Protein AF-0000000068966077 (afdb_homodimer)

Radius of gyration: 25.65 Å; Cα contacts (8 Å, |Δi|>4): 684; chains: 2; bounding box: 51×72×72 Å

InterPro domains:
  IPR001853 DSBA-like thioredoxin domain [PF01323] (35-226)
  IPR036249 Thioredoxin-like superfamily [SSF52833] (34-230)
  IPR051924 Glutathione S-transferase Kappa/NadH [PTHR42943] (30-233)

Secondary structure (DSSP, 8-state):
------------------------TTS----PPEEEEEE-TT-HHHHHHHHTHHHHHTTT-EEEEEE--HHHHHHHHT--SSGGGGS-HHHHHHHHHHHHHHHHHHT------TTPSP--HHHHHHHHH-GGGHHHHHHHHHTT---TTSHHHHHHHHHHTTS-HHHHHHHHHH-HHHHHHHHHHHHHHHHHT--SSSEEEEE-SSSS-EEEEESGGGHHHHHHHHTT-------HHHHHHHHHHHHHHTT---/------------------------TTS----PPEEEEEE-TT-HHHHHHHHTHHHHHTTT-EEEEEE--HHHHHHHHT--SSGGGGS-HHHHHHHHHHHHHHHHHHT------TTPSP--HHHHHHHHH-GGGHHHHHHHHHTT---TTSHHHHHHHHHHTTS-HHHHHHHHHH-HHHHHHHHHHHHHHHHHT--SSSEEEEE-SSSS-EEEEESGGGHHHHHHHHTT-------HHHHHHHHHHTGGGGGGG-

Sequence (508 aa):
CREVYVIVGRRRPGRKQLLRAFPDRRSPEPPQPEVRVYLDLGSPWSFLGFTQLGRIFAGRCRVVVVPILVGIVFREVGTPNLPSAALSETKRRYAADDLQRWAAFWGEPCTMPSFFPLRSVLPCRVCIIEPRAMGALFRAVWQQNKNVGEAAILCDVLNGAGFPGERLVNRAATDPHVKKQLAENTATALQRGVIGVPTYEVADKPSASSLLLFGQDRTDQLLDILAGWQPSPPNAAQQRALNKLQLFAHSSRLCREVYVIVGRRRPGRKQLLRAFPDRRSPEPPQPEVRVYLDLGSPWSFLGFTQLGRIFAGRCRVVVVPILVGIVFREVGTPNLPSAALSETKRRYAADDLQRWAAFWGEPCTMPSFFPLRSVLPCRVCIIEPRAMGALFRAVWQQNKNVGEAAILCDVLNGAGFPGERLVNRAATDPHVKKQLAENTATALQRGVIGVPTYEVADKPSASSLLLFGQDRTDQLLDILAGWQPSPPNAAQQRALNKLQLFAHSSRL

Organism: Plasmodiophora brassicae (NCBI:txid37360)

pLDDT: mean 79.31, std 26.77, range [17.2, 98.94]

Foldseek 3Di:
DPPDPPPPDDDPPDPPPPVPPPPDPPDPPPAQWEKEWEAFLQDLQQLLLVLCCCVQPPPLGHYHYFYEDLLVLCVVVVHDSPNLVPDDPVVNVVVVVVSCVSCVVSVHQFAQAPPPRAPGQQVSLLCVVPVVCSNLSSCCVGPVNFRCSDLVSVLVSQVVVPHNSVVSSVCSVDPVVSNVRRVVSHVVCVVLPNRGPGKMWICDVPDNHIDIDHTSVCSVVSNVVSVPDDPDPCPVVNVVVVVCVVVVVVPVDD/DPPPPPPPPPDPPDPPPPVPDPPDDPDPPPAQWEKEWEAFLQDLQQLLLVLCCCVQPPPQGHYHYFYEDLLVLCVVVVHDSPNLVPDDPVVNVVVVVVSCVSCVVSVHQFAQAPPPRAPGQQVSLLCVVPVVCSNLSSCCVGPVNFRCSDLVSVLVSQVVVVHNSVVSSVCSVDPVVSNVSRVVSHVVCVVLPNNGPGWMWICDVPDNHI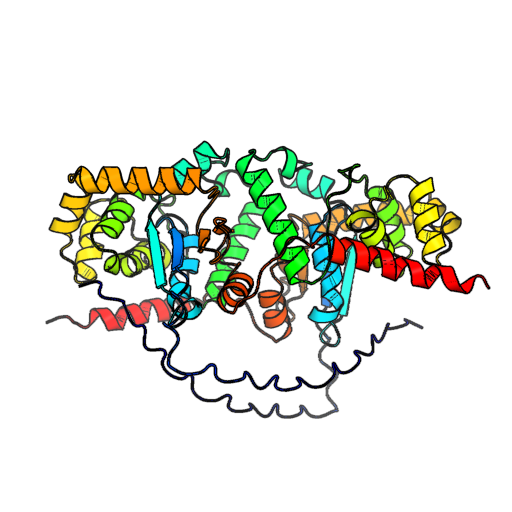DIDHTSVCSVVSNVVSVPDDPDPCPVVNVVVVVCVVVVVPPVPD

Structure (mmCIF, N/CA/C/O backbone):
data_AF-0000000068966077-model_v1
#
loop_
_entity.id
_entity.type
_entity.pdbx_description
1 polymer 'DSBA-like thioredoxin domain-containing protein'
#
loop_
_atom_site.group_PDB
_atom_site.id
_atom_site.type_symbol
_atom_site.label_atom_id
_atom_site.label_alt_id
_atom_site.label_comp_id
_atom_site.label_asym_id
_atom_site.label_entity_id
_atom_site.label_seq_id
_atom_site.pdbx_PDB_ins_code
_atom_site.Cartn_x
_atom_site.Cartn_y
_atom_site.Cartn_z
_atom_site.occupancy
_atom_site.B_iso_or_equiv
_atom_site.auth_seq_id
_atom_site.auth_comp_id
_atom_site.auth_asym_id
_atom_site.auth_atom_id
_atom_site.pdbx_PDB_model_num
ATOM 1 N N . CYS A 1 1 ? 10.164 36.781 0.097 1 19.12 1 CYS A N 1
ATOM 2 C CA . CYS A 1 1 ? 11.211 35.906 -0.38 1 19.12 1 CYS A CA 1
ATOM 3 C C . CYS A 1 1 ? 10.922 34.469 0.012 1 19.12 1 CYS A C 1
ATOM 5 O O . CYS A 1 1 ? 10.281 34.219 1.033 1 19.12 1 CYS A O 1
ATOM 7 N N . ARG A 1 2 ? 10.844 33.656 -1.113 1 22.36 2 ARG A N 1
ATOM 8 C CA . ARG A 1 2 ? 10.594 32.25 -1.407 1 22.36 2 ARG A CA 1
ATOM 9 C C . ARG A 1 2 ? 11.57 31.375 -0.65 1 22.36 2 ARG A C 1
ATOM 11 O O . ARG A 1 2 ? 12.711 31.188 -1.069 1 22.36 2 ARG A O 1
ATOM 18 N N . GLU A 1 3 ? 11.531 31.516 0.585 1 21.39 3 GLU A N 1
ATOM 19 C CA . GLU A 1 3 ? 12.555 30.875 1.396 1 21.39 3 GLU A CA 1
ATOM 20 C C . GLU A 1 3 ? 12.531 29.359 1.206 1 21.39 3 GLU A C 1
ATOM 22 O O . GLU A 1 3 ? 11.531 28.703 1.5 1 21.39 3 GLU A O 1
ATOM 27 N N . VAL A 1 4 ? 13.336 29.016 0.086 1 24.52 4 VAL A N 1
ATOM 28 C CA . VAL A 1 4 ? 13.656 27.641 -0.286 1 24.52 4 VAL A CA 1
ATOM 29 C C . VAL A 1 4 ? 14.445 26.969 0.834 1 24.52 4 VAL A C 1
ATOM 31 O O . VAL A 1 4 ? 15.422 27.531 1.332 1 24.52 4 VAL A O 1
ATOM 34 N N . TYR A 1 5 ? 13.773 26.219 1.529 1 23.59 5 TYR A N 1
ATOM 35 C CA . TYR A 1 5 ? 14.391 25.422 2.582 1 23.59 5 TYR A CA 1
ATOM 36 C C . TYR A 1 5 ? 15.461 24.5 2.01 1 23.59 5 TYR A C 1
ATOM 38 O O . TYR A 1 5 ? 15.172 23.641 1.173 1 23.59 5 TYR A O 1
ATOM 46 N N . VAL A 1 6 ? 16.703 25.094 1.882 1 23.75 6 VAL A N 1
ATOM 47 C CA . VAL A 1 6 ? 17.859 24.328 1.401 1 23.75 6 VAL A CA 1
ATOM 48 C C . VAL A 1 6 ? 18.312 23.344 2.473 1 23.75 6 VAL A C 1
ATOM 50 O O . VAL A 1 6 ? 18.75 23.75 3.553 1 23.75 6 VAL A O 1
ATOM 53 N N . ILE A 1 7 ? 17.781 22.219 2.441 1 23.03 7 ILE A N 1
ATOM 54 C CA . ILE A 1 7 ? 18.172 21.141 3.344 1 23.03 7 ILE A CA 1
ATOM 55 C C . ILE A 1 7 ? 19.578 20.672 3.004 1 23.03 7 ILE A C 1
ATOM 57 O O . ILE A 1 7 ? 19.844 20.203 1.895 1 23.03 7 ILE A O 1
ATOM 61 N N . VAL A 1 8 ? 20.578 21.281 3.67 1 24.42 8 VAL A N 1
ATOM 62 C CA . VAL A 1 8 ? 22 20.969 3.484 1 24.42 8 VAL A CA 1
ATOM 63 C C . VAL A 1 8 ? 22.281 19.562 4.023 1 24.42 8 VAL A C 1
ATOM 65 O O . VAL A 1 8 ? 22.047 19.281 5.199 1 24.42 8 VAL A O 1
ATOM 68 N N . GLY A 1 9 ? 22.359 18.594 3.158 1 24.17 9 GLY A N 1
ATOM 69 C CA . GLY A 1 9 ? 22.609 17.172 3.318 1 24.17 9 GLY A CA 1
ATOM 70 C C . GLY A 1 9 ? 23.969 16.859 3.912 1 24.17 9 GLY A C 1
ATOM 71 O O . GLY A 1 9 ? 24.984 17.328 3.406 1 24.17 9 GLY A O 1
ATOM 72 N N . ARG A 1 10 ? 24.016 16.75 5.195 1 23.56 10 ARG A N 1
ATOM 73 C CA . ARG A 1 10 ? 25.281 16.359 5.812 1 23.56 10 ARG A CA 1
ATOM 74 C C . ARG A 1 10 ? 25.75 15.023 5.27 1 23.56 10 ARG A C 1
ATOM 76 O O . ARG A 1 10 ? 24.953 14.117 5.035 1 23.56 10 ARG A O 1
ATOM 83 N N . ARG A 1 11 ? 27.031 14.922 4.844 1 25.16 11 ARG A N 1
ATOM 84 C CA . ARG A 1 11 ? 27.828 13.852 4.238 1 25.16 11 ARG A CA 1
ATOM 85 C C . ARG A 1 11 ? 27.875 12.625 5.145 1 25.16 11 ARG A C 1
ATOM 87 O O . ARG A 1 11 ? 28.234 12.734 6.32 1 25.16 11 ARG A O 1
ATOM 94 N N . ARG A 1 12 ? 26.969 11.656 4.816 1 24.14 12 ARG A N 1
ATOM 95 C CA . ARG A 1 12 ? 27.094 10.445 5.617 1 24.14 12 ARG A CA 1
ATOM 96 C C . ARG A 1 12 ? 28.547 9.969 5.676 1 24.14 12 ARG A C 1
ATOM 98 O O . ARG A 1 12 ? 29.281 10.078 4.695 1 24.14 12 ARG A O 1
ATOM 105 N N . PRO A 1 13 ? 29.016 9.844 6.871 1 28.14 13 PRO A N 1
ATOM 106 C CA . PRO A 1 13 ? 30.344 9.25 7.02 1 28.14 13 PRO A CA 1
ATOM 107 C C . PRO A 1 13 ? 30.531 7.996 6.168 1 28.14 13 PRO A C 1
ATOM 109 O O . PRO A 1 13 ? 29.547 7.336 5.812 1 28.14 13 PRO A O 1
ATOM 112 N N . GLY A 1 14 ? 31.656 7.895 5.398 1 22.8 14 GLY A N 1
ATOM 113 C CA . GLY A 1 14 ? 32.156 6.867 4.5 1 22.8 14 GLY A CA 1
ATOM 114 C C . GLY A 1 14 ? 31.922 5.457 5.016 1 22.8 14 GLY A C 1
ATOM 115 O O . GLY A 1 14 ? 31.766 5.25 6.223 1 22.8 14 GLY A O 1
ATOM 116 N N . ARG A 1 15 ? 31.5 4.578 4.027 1 24.14 15 ARG A N 1
ATOM 117 C CA . ARG A 1 15 ? 31.281 3.135 4.012 1 24.14 15 ARG A CA 1
ATOM 118 C C . ARG A 1 15 ? 32.406 2.4 4.738 1 24.14 15 ARG A C 1
ATOM 120 O O . ARG A 1 15 ? 33.5 2.287 4.223 1 24.14 15 ARG A O 1
ATOM 127 N N . LYS A 1 16 ? 32.656 2.768 5.973 1 25.28 16 LYS A N 1
ATOM 128 C CA . LYS A 1 16 ? 33.625 1.795 6.512 1 25.28 16 LYS A CA 1
ATOM 129 C C . LYS A 1 16 ? 33.219 0.374 6.109 1 25.28 16 LYS A C 1
ATOM 131 O O . LYS A 1 16 ? 32.062 -0.029 6.254 1 25.28 16 LYS A O 1
ATOM 136 N N . GLN A 1 17 ? 33.938 -0.229 5.148 1 23.2 17 GLN A N 1
ATOM 137 C CA . GLN A 1 17 ? 34.031 -1.613 4.699 1 23.2 17 GLN A CA 1
ATOM 138 C C . GLN A 1 17 ? 33.938 -2.582 5.875 1 23.2 17 GLN A C 1
ATOM 140 O O . GLN A 1 17 ? 34.844 -2.633 6.711 1 23.2 17 GLN A O 1
ATOM 145 N N . LEU A 1 18 ? 32.812 -2.52 6.496 1 23.77 18 LEU A N 1
ATOM 146 C CA . LEU A 1 18 ? 32.781 -3.598 7.48 1 23.77 18 LEU A CA 1
ATOM 147 C C . LEU A 1 18 ? 33.344 -4.891 6.898 1 23.77 18 LEU A C 1
ATOM 149 O O . LEU A 1 18 ? 32.781 -5.445 5.949 1 23.77 18 LEU A O 1
ATOM 153 N N . LEU A 1 19 ? 34.594 -4.965 6.875 1 26 19 LEU A N 1
ATOM 154 C CA . LEU A 1 19 ? 35.312 -6.207 6.586 1 26 19 LEU A CA 1
ATOM 155 C C . LEU A 1 19 ? 34.656 -7.383 7.301 1 26 19 LEU A C 1
ATOM 157 O O . LEU A 1 19 ? 34.594 -7.426 8.531 1 26 19 LEU A O 1
ATOM 161 N N . ARG A 1 20 ? 33.562 -7.906 6.582 1 26.2 20 ARG A N 1
ATOM 162 C CA . ARG A 1 20 ? 33 -9.18 7 1 26.2 20 ARG A CA 1
ATOM 163 C C . ARG A 1 20 ? 34.094 -10.156 7.441 1 26.2 20 ARG A C 1
ATOM 165 O O . ARG A 1 20 ? 35.031 -10.438 6.688 1 26.2 20 ARG A O 1
ATOM 172 N N . ALA A 1 21 ? 34.281 -10.156 8.617 1 30.36 21 ALA A N 1
ATOM 173 C CA . ALA A 1 21 ? 35.062 -11.258 9.156 1 30.36 21 ALA A CA 1
ATOM 174 C C . ALA A 1 21 ? 34.562 -12.602 8.633 1 30.36 21 ALA A C 1
ATOM 176 O O . ALA A 1 21 ? 33.375 -12.852 8.617 1 30.36 21 ALA A O 1
ATOM 177 N N . PHE A 1 22 ? 35.25 -13.203 7.621 1 29.14 22 PHE A N 1
ATOM 178 C CA . PHE A 1 22 ? 34.969 -14.531 7.078 1 29.14 22 PHE A CA 1
ATOM 179 C C . PHE A 1 22 ? 34.719 -15.531 8.195 1 29.14 22 PHE A C 1
ATOM 181 O O . PHE A 1 22 ? 35.531 -15.703 9.094 1 29.14 22 PHE A O 1
ATOM 188 N N . PRO A 1 23 ? 33.438 -15.695 8.516 1 32.56 23 PRO A N 1
ATOM 189 C CA . PRO A 1 23 ? 33.25 -16.719 9.539 1 32.56 23 PRO A CA 1
ATOM 190 C C . PRO A 1 23 ? 34.031 -18 9.219 1 32.56 23 PRO A C 1
ATOM 192 O O . PRO A 1 23 ? 34.344 -18.266 8.055 1 32.56 23 PRO A O 1
ATOM 195 N N . ASP A 1 24 ? 34.656 -18.609 10.156 1 34.69 24 ASP A N 1
ATOM 196 C CA . ASP A 1 24 ? 35.375 -19.875 10.18 1 34.69 24 ASP A CA 1
ATOM 197 C C . ASP A 1 24 ? 34.562 -21 9.531 1 34.69 24 ASP A C 1
ATOM 199 O O . ASP A 1 24 ? 33.344 -21.031 9.648 1 34.69 24 ASP A O 1
ATOM 203 N N . ARG A 1 25 ? 35.031 -21.844 8.578 1 34.22 25 ARG A N 1
ATOM 204 C CA . ARG A 1 25 ? 34.594 -22.922 7.695 1 34.22 25 ARG A CA 1
ATOM 205 C C . ARG A 1 25 ? 33.688 -23.906 8.438 1 34.22 25 ARG A C 1
ATOM 207 O O . ARG A 1 25 ? 33.094 -24.797 7.832 1 34.22 25 ARG A O 1
ATOM 214 N N . ARG A 1 26 ? 34.062 -24.281 9.656 1 36.34 26 ARG A N 1
ATOM 215 C CA . ARG A 1 26 ? 33.594 -25.562 10.188 1 36.34 26 ARG A CA 1
ATOM 216 C C . ARG A 1 26 ? 32.125 -25.484 10.625 1 36.34 26 ARG A C 1
ATOM 218 O O . ARG A 1 26 ? 31.641 -26.391 11.289 1 36.34 26 ARG A O 1
ATOM 225 N N . SER A 1 27 ? 31.5 -24.344 11.039 1 40.06 27 SER A N 1
ATOM 226 C CA . SER A 1 27 ? 30.156 -24.453 11.602 1 40.06 27 SER A CA 1
ATOM 227 C C . SER A 1 27 ? 29.125 -24.688 10.508 1 40.06 27 SER A C 1
ATOM 229 O O . SER A 1 27 ? 29.25 -24.172 9.398 1 40.06 27 SER A O 1
ATOM 231 N N . PRO A 1 28 ? 28.203 -25.688 10.656 1 40.28 28 PRO A N 1
ATOM 232 C CA . PRO A 1 28 ? 27.141 -25.953 9.695 1 40.28 28 PRO A CA 1
ATOM 233 C C . PRO A 1 28 ? 26.484 -24.672 9.172 1 40.28 28 PRO A C 1
ATOM 235 O O . PRO A 1 28 ? 26.453 -23.656 9.875 1 40.28 28 PRO A O 1
ATOM 238 N N . GLU A 1 29 ? 26.641 -24.406 8.016 1 45 29 GLU A N 1
ATOM 239 C CA . GLU A 1 29 ? 26.062 -23.234 7.363 1 45 29 GLU A CA 1
ATOM 240 C C . GLU A 1 29 ? 24.672 -22.922 7.918 1 45 29 GLU A C 1
ATOM 242 O O . GLU A 1 29 ? 23.844 -23.812 8.055 1 45 29 GLU A O 1
ATOM 247 N N . PRO A 1 30 ? 24.484 -22.078 8.883 1 50.78 30 PRO A N 1
ATOM 248 C CA . PRO A 1 30 ? 23.156 -21.719 9.359 1 50.78 30 PRO A CA 1
ATOM 249 C C . PRO A 1 30 ? 22.078 -21.875 8.281 1 50.78 30 PRO A C 1
ATOM 251 O O . PRO A 1 30 ? 22.359 -21.734 7.09 1 50.78 30 PRO A O 1
ATOM 254 N N . PRO A 1 31 ? 21.094 -22.844 8.617 1 53.22 31 PRO A N 1
ATOM 255 C CA . PRO A 1 31 ? 20.016 -23.094 7.648 1 53.22 31 PRO A CA 1
ATOM 256 C C . PRO A 1 31 ? 19.594 -21.844 6.898 1 53.22 31 PRO A C 1
ATOM 258 O O . PRO A 1 31 ? 19.578 -20.75 7.473 1 53.22 31 PRO A O 1
ATOM 261 N N . GLN A 1 32 ? 19.859 -21.859 5.664 1 61.03 32 GLN A N 1
ATOM 262 C CA . GLN A 1 32 ? 19.453 -20.75 4.805 1 61.03 32 GLN A CA 1
ATOM 263 C C . GLN A 1 32 ? 17.969 -20.422 4.988 1 61.03 32 GLN A C 1
ATOM 265 O O . GLN A 1 32 ? 17.141 -21.328 5.133 1 61.03 32 GLN A O 1
ATOM 270 N N . PRO A 1 33 ? 17.594 -19.266 5.375 1 71.19 33 PRO A N 1
ATOM 271 C CA . PRO A 1 33 ? 16.172 -18.906 5.484 1 71.19 33 PRO A CA 1
ATOM 272 C C . PRO A 1 33 ? 15.359 -19.328 4.266 1 71.19 33 PRO A C 1
ATOM 274 O O . PRO A 1 33 ? 15.898 -19.422 3.16 1 71.19 33 PRO A O 1
ATOM 277 N N . GLU A 1 34 ? 14.219 -19.953 4.543 1 84.5 34 GLU A N 1
ATOM 278 C CA . GLU A 1 34 ? 13.289 -20.328 3.479 1 84.5 34 GLU A CA 1
ATOM 279 C C . GLU A 1 34 ? 12.211 -19.266 3.291 1 84.5 34 GLU A C 1
ATOM 281 O O . GLU A 1 34 ? 11.672 -18.75 4.266 1 84.5 34 GLU A O 1
ATOM 286 N N . VAL A 1 35 ? 12 -18.906 2.086 1 91.12 35 VAL A N 1
ATOM 287 C CA . VAL A 1 35 ? 10.938 -17.984 1.735 1 91.12 35 VAL A CA 1
ATOM 288 C C . VAL A 1 35 ? 9.883 -18.703 0.895 1 91.12 35 VAL A C 1
ATOM 290 O O . VAL A 1 35 ? 10.211 -19.359 -0.088 1 91.12 35 VAL A O 1
ATOM 293 N N . ARG A 1 36 ? 8.672 -18.688 1.314 1 95.12 36 ARG A N 1
ATOM 294 C CA . ARG A 1 36 ? 7.547 -19.125 0.502 1 95.12 36 ARG A CA 1
ATOM 295 C C . ARG A 1 36 ? 6.918 -17.969 -0.256 1 95.12 36 ARG A C 1
ATOM 297 O O . ARG A 1 36 ? 6.754 -16.875 0.294 1 95.12 36 ARG A O 1
ATOM 304 N N . VAL A 1 37 ? 6.684 -18.188 -1.492 1 97.31 37 VAL A N 1
ATOM 305 C CA . VAL A 1 37 ? 6.035 -17.172 -2.322 1 97.31 37 VAL A CA 1
ATOM 306 C C . VAL A 1 37 ? 4.688 -17.703 -2.816 1 97.31 37 VAL A C 1
ATOM 308 O O . VAL A 1 37 ? 4.637 -18.609 -3.646 1 97.31 37 VAL A O 1
ATOM 311 N N . TYR A 1 38 ? 3.611 -17.172 -2.328 1 98.62 38 TYR A N 1
ATOM 312 C CA . TYR A 1 38 ? 2.266 -17.484 -2.791 1 98.62 38 TYR A CA 1
ATOM 313 C C . TYR A 1 38 ? 1.905 -16.672 -4.027 1 98.62 38 TYR A C 1
ATOM 315 O O . TYR A 1 38 ? 2.014 -15.445 -4.02 1 98.62 38 TYR A O 1
ATOM 323 N N . LEU A 1 39 ? 1.486 -17.297 -5.129 1 98.56 39 LEU A N 1
ATOM 324 C CA . LEU A 1 39 ? 1.168 -16.578 -6.363 1 98.56 39 LEU A CA 1
ATOM 325 C C . LEU A 1 39 ? 0.031 -17.266 -7.109 1 98.56 39 LEU A C 1
ATOM 327 O O . LEU A 1 39 ? -0.34 -18.391 -6.777 1 98.56 39 LEU A O 1
ATOM 331 N N . ASP A 1 40 ? -0.612 -16.594 -8.023 1 98.75 40 ASP A N 1
ATOM 332 C CA . ASP A 1 40 ? -1.658 -17.062 -8.922 1 98.75 40 ASP A CA 1
ATOM 333 C C . ASP A 1 40 ? -1.386 -16.625 -10.359 1 98.75 40 ASP A C 1
ATOM 335 O O . ASP A 1 40 ? -1.113 -15.445 -10.617 1 98.75 40 ASP A O 1
ATOM 339 N N . LEU A 1 41 ? -1.443 -17.531 -11.328 1 98.75 41 LEU A N 1
ATOM 340 C CA . LEU A 1 41 ? -1.159 -17.234 -12.727 1 98.75 41 LEU A CA 1
ATOM 341 C C . LEU A 1 41 ? -2.113 -16.172 -13.266 1 98.75 41 LEU A C 1
ATOM 343 O O . LEU A 1 41 ? -1.834 -15.531 -14.281 1 98.75 41 LEU A O 1
ATOM 347 N N . GLY A 1 42 ? -3.248 -15.961 -12.562 1 97.69 42 GLY A N 1
ATOM 348 C CA . GLY A 1 42 ? -4.238 -14.992 -13.008 1 97.69 42 GLY A CA 1
ATOM 349 C C . GLY A 1 42 ? -3.947 -13.578 -12.539 1 97.69 42 GLY A C 1
ATOM 350 O O . GLY A 1 42 ? -4.699 -12.656 -12.844 1 97.69 42 GLY A O 1
ATOM 351 N N . SER A 1 43 ? -2.891 -13.336 -11.875 1 97.69 43 SER A N 1
ATOM 352 C CA . SER A 1 43 ? -2.555 -12.031 -11.336 1 97.69 43 SER A CA 1
ATOM 353 C C . SER A 1 43 ? -1.369 -11.414 -12.07 1 97.69 43 SER A C 1
ATOM 355 O O . SER A 1 43 ? -0.276 -11.984 -12.086 1 97.69 43 SER A O 1
ATOM 357 N N . PRO A 1 44 ? -1.576 -10.211 -12.68 1 97.31 44 PRO A N 1
ATOM 358 C CA . PRO A 1 44 ? -0.431 -9.539 -13.297 1 97.31 44 PRO A CA 1
ATOM 359 C C . PRO A 1 44 ? 0.659 -9.18 -12.289 1 97.31 44 PRO A C 1
ATOM 361 O O . PRO A 1 44 ? 1.843 -9.172 -12.641 1 97.31 44 PRO A O 1
ATOM 364 N N . TRP A 1 45 ? 0.299 -8.945 -11.078 1 97.69 45 TRP A N 1
ATOM 365 C CA . TRP A 1 45 ? 1.267 -8.625 -10.031 1 97.69 45 TRP A CA 1
ATOM 366 C C . TRP A 1 45 ? 2.092 -9.852 -9.656 1 97.69 45 TRP A C 1
ATOM 368 O O . TRP A 1 45 ? 3.285 -9.742 -9.367 1 97.69 45 TRP A O 1
ATOM 378 N N . SER A 1 46 ? 1.418 -11.023 -9.602 1 98.5 46 SER A N 1
ATOM 379 C CA . SER A 1 46 ? 2.16 -12.273 -9.438 1 98.5 46 SER A CA 1
ATOM 380 C C . SER A 1 46 ? 3.178 -12.461 -10.555 1 98.5 46 SER A C 1
ATOM 382 O O . SER A 1 46 ? 4.309 -12.883 -10.312 1 98.5 46 SER A O 1
ATOM 384 N N . PHE A 1 47 ? 2.789 -12.141 -11.852 1 98.56 47 PHE A N 1
ATOM 385 C CA . PHE A 1 47 ? 3.701 -12.234 -12.984 1 98.56 47 PHE A CA 1
ATOM 386 C C . PHE A 1 47 ? 4.93 -11.359 -12.758 1 98.56 47 PHE A C 1
ATOM 388 O O . PHE A 1 47 ? 6.062 -11.844 -12.82 1 98.56 47 PHE A O 1
ATOM 395 N N . LEU A 1 48 ? 4.707 -10.094 -12.398 1 97.69 48 LEU A N 1
ATOM 396 C CA . LEU A 1 48 ? 5.816 -9.172 -12.195 1 97.69 48 LEU A CA 1
ATOM 397 C C . LEU A 1 48 ? 6.691 -9.633 -11.031 1 97.69 48 LEU A C 1
ATOM 399 O O . LEU A 1 48 ? 7.922 -9.602 -11.125 1 97.69 48 LEU A O 1
ATOM 403 N N . GLY A 1 49 ? 6.078 -10.055 -9.898 1 97.56 49 GLY A N 1
ATOM 404 C CA . GLY A 1 49 ? 6.848 -10.594 -8.789 1 97.56 49 GLY A CA 1
ATOM 405 C C . GLY A 1 49 ? 7.684 -11.805 -9.18 1 97.56 49 GLY A C 1
ATOM 406 O O . GLY A 1 49 ? 8.844 -11.922 -8.773 1 97.56 49 GLY A O 1
ATOM 407 N N . PHE A 1 50 ? 7.098 -12.703 -9.914 1 97.25 50 PHE A N 1
ATOM 408 C CA . PHE A 1 50 ? 7.766 -13.914 -10.367 1 97.25 50 PHE A CA 1
ATOM 409 C C . PHE A 1 50 ? 9.016 -13.578 -11.172 1 97.25 50 PHE A C 1
ATOM 411 O O . PHE A 1 50 ? 10.062 -14.195 -10.984 1 97.25 50 PHE A O 1
ATOM 418 N N . THR A 1 51 ? 8.977 -12.57 -12.047 1 96.31 51 THR A N 1
ATOM 419 C CA . THR A 1 51 ? 10.094 -12.219 -12.922 1 96.31 51 THR A CA 1
ATOM 420 C C . THR A 1 51 ? 11.289 -11.734 -12.109 1 96.31 51 THR A C 1
ATOM 422 O O . THR A 1 51 ? 12.414 -11.711 -12.617 1 96.31 51 THR A O 1
ATOM 425 N N . GLN A 1 52 ? 11.062 -11.312 -10.852 1 94.31 52 GLN A N 1
ATOM 426 C CA . GLN A 1 52 ? 12.133 -10.727 -10.055 1 94.31 52 GLN A CA 1
ATOM 427 C C . GLN A 1 52 ? 12.695 -11.734 -9.062 1 94.31 52 GLN A C 1
ATOM 429 O O . GLN A 1 52 ? 13.664 -11.445 -8.352 1 94.31 52 GLN A O 1
ATOM 434 N N . LEU A 1 53 ? 12.148 -12.938 -8.953 1 92.19 53 LEU A N 1
ATOM 435 C CA . LEU A 1 53 ? 12.555 -13.922 -7.953 1 92.19 53 LEU A CA 1
ATOM 436 C C . LEU A 1 53 ? 14.047 -14.219 -8.062 1 92.19 53 LEU A C 1
ATOM 438 O O . LEU A 1 53 ? 14.75 -14.289 -7.047 1 92.19 53 LEU A O 1
ATOM 442 N N . GLY A 1 54 ? 14.547 -14.453 -9.289 1 88.94 54 GLY A N 1
ATOM 443 C CA . GLY A 1 54 ? 15.969 -14.711 -9.469 1 88.94 54 GLY A CA 1
ATOM 444 C C . GLY A 1 54 ? 16.859 -13.609 -8.922 1 88.94 54 GLY A C 1
ATOM 445 O O . GLY A 1 54 ? 17.828 -13.883 -8.219 1 88.94 54 GLY A O 1
ATOM 446 N N . ARG A 1 55 ? 16.5 -12.391 -9.227 1 85.31 55 ARG A N 1
ATOM 447 C CA . ARG A 1 55 ? 17.281 -11.234 -8.773 1 85.31 55 ARG A CA 1
ATOM 448 C C . ARG A 1 55 ? 17.234 -11.109 -7.258 1 85.31 55 ARG A C 1
ATOM 450 O O . ARG A 1 55 ? 18.25 -10.766 -6.633 1 85.31 55 ARG A O 1
ATOM 457 N N . ILE A 1 56 ? 16.109 -11.359 -6.625 1 84.56 56 ILE A N 1
ATOM 458 C CA . ILE A 1 56 ? 15.898 -11.133 -5.199 1 84.56 56 ILE A CA 1
ATOM 459 C C . ILE A 1 56 ? 16.531 -12.266 -4.398 1 84.56 56 ILE A C 1
ATOM 461 O O . ILE A 1 56 ? 17.156 -12.031 -3.367 1 84.56 56 ILE A O 1
ATOM 465 N N . PHE A 1 57 ? 16.438 -13.469 -4.879 1 85.19 57 PHE A N 1
ATOM 466 C CA . PHE A 1 57 ? 16.688 -14.578 -3.971 1 85.19 57 PHE A CA 1
ATOM 467 C C . PHE A 1 57 ? 17.906 -15.375 -4.402 1 85.19 57 PHE A C 1
ATOM 469 O O . PHE A 1 57 ? 18.453 -16.172 -3.629 1 85.19 57 PHE A O 1
ATOM 476 N N . ALA A 1 58 ? 18.344 -15.18 -5.605 1 79.94 58 ALA A N 1
ATOM 477 C CA . ALA A 1 58 ? 19.453 -15.992 -6.094 1 79.94 58 ALA A CA 1
ATOM 478 C C . ALA A 1 58 ? 20.641 -15.93 -5.145 1 79.94 58 ALA A C 1
ATOM 480 O O . ALA A 1 58 ? 21.156 -14.844 -4.852 1 79.94 58 ALA A O 1
ATOM 481 N N . GLY A 1 59 ? 21.016 -17.109 -4.629 1 73.5 59 GLY A N 1
ATOM 482 C CA . GLY A 1 59 ? 22.188 -17.234 -3.785 1 73.5 59 GLY A CA 1
ATOM 483 C C . GLY A 1 59 ? 21.953 -16.75 -2.363 1 73.5 59 GLY A C 1
ATOM 484 O O . GLY A 1 59 ? 22.875 -16.781 -1.537 1 73.5 59 GLY A O 1
ATOM 485 N N . ARG A 1 60 ? 20.781 -16.391 -1.979 1 77.56 60 ARG A N 1
ATOM 486 C CA . ARG A 1 60 ? 20.516 -15.805 -0.664 1 77.56 60 ARG A CA 1
ATOM 487 C C . ARG A 1 60 ? 19.719 -16.766 0.208 1 77.56 60 ARG A C 1
ATOM 489 O O . ARG A 1 60 ? 19.922 -16.828 1.421 1 77.56 60 ARG A O 1
ATOM 496 N N . CYS A 1 61 ? 18.781 -17.406 -0.415 1 82.81 61 CYS A N 1
ATOM 497 C CA . CYS A 1 61 ? 17.891 -18.281 0.342 1 82.81 61 CYS A CA 1
ATOM 498 C C . CYS A 1 61 ? 17.188 -19.281 -0.578 1 82.81 61 CYS A C 1
ATOM 500 O O . CYS A 1 61 ? 17.344 -19.219 -1.799 1 82.81 61 CYS A O 1
ATOM 502 N N . ARG A 1 62 ? 16.609 -20.266 0.054 1 86.25 62 ARG A N 1
ATOM 503 C CA . ARG A 1 62 ? 15.734 -21.188 -0.674 1 86.25 62 ARG A CA 1
ATOM 504 C C . ARG A 1 62 ? 14.344 -20.578 -0.861 1 86.25 62 ARG A C 1
ATOM 506 O O . ARG A 1 62 ? 13.766 -20.031 0.081 1 86.25 62 ARG A O 1
ATOM 513 N N . VAL A 1 63 ? 13.828 -20.656 -2.088 1 91.31 63 VAL A N 1
ATOM 514 C CA . VAL A 1 63 ? 12.508 -20.109 -2.398 1 91.31 63 VAL A CA 1
ATOM 515 C C . VAL A 1 63 ? 11.562 -21.25 -2.771 1 91.31 63 VAL A C 1
ATOM 517 O O . VAL A 1 63 ? 11.898 -22.109 -3.59 1 91.31 63 VAL A O 1
ATOM 520 N N . VAL A 1 64 ? 10.492 -21.328 -2.17 1 93.12 64 VAL A N 1
ATOM 521 C CA . VAL A 1 64 ? 9.422 -22.25 -2.516 1 93.12 64 VAL A CA 1
ATOM 522 C C . VAL A 1 64 ? 8.234 -21.484 -3.092 1 93.12 64 VAL A C 1
ATOM 524 O O . VAL A 1 64 ? 7.598 -20.688 -2.391 1 93.12 64 VAL A O 1
ATOM 527 N N . VAL A 1 65 ? 7.973 -21.688 -4.316 1 97 65 VAL A N 1
ATOM 528 C CA . VAL A 1 65 ? 6.832 -21.047 -4.961 1 97 65 VAL A CA 1
ATOM 529 C C . VAL A 1 65 ? 5.574 -21.875 -4.75 1 97 65 VAL A C 1
ATOM 531 O O . VAL A 1 65 ? 5.57 -23.078 -5.031 1 97 65 VAL A O 1
ATOM 534 N N . VAL A 1 66 ? 4.547 -21.297 -4.293 1 98.38 66 VAL A N 1
ATOM 535 C CA . VAL A 1 66 ? 3.324 -22 -3.904 1 98.38 66 VAL A CA 1
ATOM 536 C C . VAL A 1 66 ? 2.141 -21.453 -4.699 1 98.38 66 VAL A C 1
ATOM 538 O O . VAL A 1 66 ? 1.548 -20.438 -4.32 1 98.38 66 VAL A O 1
ATOM 541 N N . PRO A 1 67 ? 1.714 -22.141 -5.801 1 98.81 67 PRO A N 1
ATOM 542 C CA . PRO A 1 67 ? 0.507 -21.734 -6.516 1 98.81 67 PRO A CA 1
ATOM 543 C C . PRO A 1 67 ? -0.747 -21.797 -5.648 1 98.81 67 PRO A C 1
ATOM 545 O O . PRO A 1 67 ? -0.956 -22.781 -4.934 1 98.81 67 PRO A O 1
ATOM 548 N N . ILE A 1 68 ? -1.532 -20.734 -5.656 1 98.88 68 ILE A N 1
ATOM 549 C CA . ILE A 1 68 ? -2.807 -20.688 -4.949 1 98.88 68 ILE A CA 1
ATOM 550 C C . ILE A 1 68 ? -3.873 -20.062 -5.852 1 98.88 68 ILE A C 1
ATOM 552 O O . ILE A 1 68 ? -3.576 -19.625 -6.965 1 98.88 68 ILE A O 1
ATOM 556 N N . LEU A 1 69 ? -5.141 -20.172 -5.387 1 98.5 69 LEU A N 1
ATOM 557 C CA . LEU A 1 69 ? -6.258 -19.547 -6.078 1 98.5 69 LEU A CA 1
ATOM 558 C C . LEU A 1 69 ? -6.672 -18.25 -5.379 1 98.5 69 LEU A C 1
ATOM 560 O O . LEU A 1 69 ? -7.387 -18.297 -4.375 1 98.5 69 LEU A O 1
ATOM 564 N N . VAL A 1 70 ? -6.27 -17.109 -5.949 1 97.25 70 VAL A N 1
ATOM 565 C CA . VAL A 1 70 ? -6.449 -15.836 -5.273 1 97.25 70 VAL A CA 1
ATOM 566 C C . VAL A 1 70 ? -7.938 -15.5 -5.199 1 97.25 70 VAL A C 1
ATOM 568 O O . VAL A 1 70 ? -8.375 -14.797 -4.281 1 97.25 70 VAL A O 1
ATOM 571 N N . GLY A 1 71 ? -8.75 -16.016 -6.203 1 95.56 71 GLY A N 1
ATOM 572 C CA . GLY A 1 71 ? -10.18 -15.789 -6.129 1 95.56 71 GLY A CA 1
ATOM 573 C C . GLY A 1 71 ? -10.797 -16.281 -4.836 1 95.56 71 GLY A C 1
ATOM 574 O O . GLY A 1 71 ? -11.695 -15.641 -4.281 1 95.56 71 GLY A O 1
ATOM 575 N N . ILE A 1 72 ? -10.359 -17.453 -4.336 1 96.56 72 ILE A N 1
ATOM 576 C CA . ILE A 1 72 ? -10.828 -18 -3.074 1 96.56 72 ILE A CA 1
ATOM 577 C C . ILE A 1 72 ? -10.344 -17.141 -1.913 1 96.56 72 ILE A C 1
ATOM 579 O O . ILE A 1 72 ? -11.086 -16.891 -0.965 1 96.56 72 ILE A O 1
ATOM 583 N N . VAL A 1 73 ? -9.078 -16.688 -1.984 1 96 73 VAL A N 1
ATOM 584 C CA . VAL A 1 73 ? -8.539 -15.805 -0.957 1 96 73 VAL A CA 1
ATOM 585 C C . VAL A 1 73 ? -9.383 -14.539 -0.863 1 96 73 VAL A C 1
ATOM 587 O O . VAL A 1 73 ? -9.797 -14.141 0.228 1 96 73 VAL A O 1
ATOM 590 N N . PHE A 1 74 ? -9.664 -13.906 -2.01 1 93.75 74 PHE A N 1
ATOM 591 C CA . PHE A 1 74 ? -10.461 -12.688 -2.053 1 93.75 74 PHE A CA 1
ATOM 592 C C . PHE A 1 74 ? -11.828 -12.914 -1.416 1 93.75 74 PHE A C 1
ATOM 594 O O . PHE A 1 74 ? -12.281 -12.109 -0.602 1 93.75 74 PHE A O 1
ATOM 601 N N . ARG A 1 75 ? -12.469 -14 -1.733 1 92 75 ARG A N 1
ATOM 602 C CA . ARG A 1 75 ? -13.781 -14.328 -1.188 1 92 75 ARG A CA 1
ATOM 603 C C . ARG A 1 75 ? -13.727 -14.453 0.332 1 92 75 ARG A C 1
ATOM 605 O O . ARG A 1 75 ? -14.609 -13.945 1.03 1 92 75 ARG A O 1
ATOM 612 N N . GLU A 1 76 ? -12.742 -15.109 0.804 1 92.75 76 GLU A N 1
ATOM 613 C CA . GLU A 1 76 ? -12.648 -15.414 2.23 1 92.75 76 GLU A CA 1
ATOM 614 C C . GLU A 1 76 ? -12.305 -14.164 3.035 1 92.75 76 GLU A C 1
ATOM 616 O O . GLU A 1 76 ? -12.734 -14.016 4.18 1 92.75 76 GLU A O 1
ATOM 621 N N . VAL A 1 77 ? -11.539 -13.258 2.443 1 90.56 77 VAL A N 1
ATOM 622 C CA . VAL A 1 77 ? -11.094 -12.094 3.211 1 90.56 77 VAL A CA 1
ATOM 623 C C . VAL A 1 77 ? -11.984 -10.898 2.902 1 90.56 77 VAL A C 1
ATOM 625 O O . VAL A 1 77 ? -11.711 -9.781 3.348 1 90.56 77 VAL A O 1
ATOM 628 N N . GLY A 1 78 ? -12.969 -11.016 2.086 1 85.19 78 GLY A N 1
ATOM 629 C CA . GLY A 1 78 ? -13.953 -9.969 1.83 1 85.19 78 GLY A CA 1
ATOM 630 C C . GLY A 1 78 ? -13.523 -9 0.752 1 85.19 78 GLY A C 1
ATOM 631 O O . GLY A 1 78 ? -13.914 -7.824 0.776 1 85.19 78 GLY A O 1
ATOM 632 N N . THR A 1 79 ? -12.656 -9.375 -0.045 1 84.06 79 THR A N 1
ATOM 633 C CA . THR A 1 79 ? -12.258 -8.602 -1.217 1 84.06 79 THR A CA 1
ATOM 634 C C . THR A 1 79 ? -13.07 -9.016 -2.439 1 84.06 79 THR A C 1
ATOM 636 O O . THR A 1 79 ? -13.359 -10.195 -2.631 1 84.06 79 THR A O 1
ATOM 639 N N . PRO A 1 80 ? -13.492 -8.008 -3.258 1 77.88 80 PRO A N 1
ATOM 640 C CA . PRO A 1 80 ? -14.164 -8.414 -4.492 1 77.88 80 PRO A CA 1
ATOM 641 C C . PRO A 1 80 ? -13.32 -9.359 -5.344 1 77.88 80 PRO A C 1
ATOM 643 O O . PRO A 1 80 ? -12.094 -9.242 -5.375 1 77.88 80 PRO A O 1
ATOM 646 N N . ASN A 1 81 ? -13.984 -10.32 -6.02 1 74.62 81 ASN A N 1
ATOM 647 C CA . ASN A 1 81 ? -13.32 -11.328 -6.836 1 74.62 81 ASN A CA 1
ATOM 648 C C . ASN A 1 81 ? -12.508 -10.695 -7.965 1 74.62 81 ASN A C 1
ATOM 650 O O . ASN A 1 81 ? -11.477 -11.234 -8.375 1 74.62 81 ASN A O 1
ATOM 654 N N . LEU A 1 82 ? -13.094 -9.68 -8.586 1 75.19 82 LEU A N 1
ATOM 655 C CA . LEU A 1 82 ? -12.391 -8.859 -9.562 1 75.19 82 LEU A CA 1
ATOM 656 C C . LEU A 1 82 ? -12.188 -7.438 -9.039 1 75.19 82 LEU A C 1
ATOM 658 O O . LEU A 1 82 ? -12.938 -6.527 -9.398 1 75.19 82 LEU A O 1
ATOM 662 N N . PRO A 1 83 ? -11.102 -7.289 -8.297 1 74 83 PRO A N 1
ATOM 663 C CA . PRO A 1 83 ? -10.922 -6 -7.617 1 74 83 PRO A CA 1
ATOM 664 C C . PRO A 1 83 ? -10.906 -4.82 -8.586 1 74 83 PRO A C 1
ATOM 666 O O . PRO A 1 83 ? -11.461 -3.76 -8.273 1 74 83 PRO A O 1
ATOM 669 N N . SER A 1 84 ? -10.406 -5.031 -9.734 1 72.19 84 SER A N 1
ATOM 670 C CA . SER A 1 84 ? -10.305 -3.939 -10.695 1 72.19 84 SER A CA 1
ATOM 671 C C . SER A 1 84 ? -11.68 -3.516 -11.203 1 72.19 84 SER A C 1
ATOM 673 O O . SER A 1 84 ? -11.883 -2.355 -11.562 1 72.19 84 SER A O 1
ATOM 675 N N . ALA A 1 85 ? -12.609 -4.418 -11.273 1 69 85 ALA A N 1
ATOM 676 C CA . ALA A 1 85 ? -13.953 -4.133 -11.773 1 69 85 ALA A CA 1
ATOM 677 C C . ALA A 1 85 ? -14.75 -3.316 -10.766 1 69 85 ALA A C 1
ATOM 679 O O . ALA A 1 85 ? -15.727 -2.65 -11.133 1 69 85 ALA A O 1
ATOM 680 N N . ALA A 1 86 ? -14.336 -3.359 -9.516 1 71.62 86 ALA A N 1
ATOM 681 C CA . ALA A 1 86 ? -15.07 -2.674 -8.453 1 71.62 86 ALA A CA 1
ATOM 682 C C . ALA A 1 86 ? -14.555 -1.252 -8.258 1 71.62 86 ALA A C 1
ATOM 684 O O . ALA A 1 86 ? -15.117 -0.479 -7.484 1 71.62 86 ALA A O 1
ATOM 685 N N . LEU A 1 87 ? -13.609 -0.925 -9.109 1 77.5 87 LEU A N 1
ATOM 686 C CA . LEU A 1 87 ? -12.961 0.369 -8.938 1 77.5 87 LEU A CA 1
ATOM 687 C C . LEU A 1 87 ? -13.68 1.451 -9.734 1 77.5 87 LEU A C 1
ATOM 689 O O . LEU A 1 87 ? -14.242 1.175 -10.797 1 77.5 87 LEU A O 1
ATOM 693 N N . SER A 1 88 ? -13.664 2.689 -9.172 1 84.62 88 SER A N 1
ATOM 694 C CA . SER A 1 88 ? -14.062 3.848 -9.969 1 84.62 88 SER A CA 1
ATOM 695 C C . SER A 1 88 ? -13.18 4 -11.203 1 84.62 88 SER A C 1
ATOM 697 O O . SER A 1 88 ? -12.125 3.373 -11.305 1 84.62 88 SER A O 1
ATOM 699 N N . GLU A 1 89 ? -13.711 4.742 -12.148 1 87.56 89 GLU A N 1
ATOM 700 C CA . GLU A 1 89 ? -12.953 4.98 -13.375 1 87.56 89 GLU A CA 1
ATOM 701 C C . GLU A 1 89 ? -11.578 5.578 -13.07 1 87.56 89 GLU A C 1
ATOM 703 O O . GLU A 1 89 ? -10.578 5.172 -13.664 1 87.56 89 GLU A O 1
ATOM 708 N N . THR A 1 90 ? -11.5 6.527 -12.172 1 88.88 90 THR A N 1
ATOM 709 C CA . THR A 1 90 ? -10.25 7.18 -11.805 1 88.88 90 THR A CA 1
ATOM 710 C C . THR A 1 90 ? -9.266 6.168 -11.211 1 88.88 90 THR A C 1
ATOM 712 O O . THR A 1 90 ? -8.086 6.156 -11.578 1 88.88 90 THR A O 1
ATOM 715 N N . LYS A 1 91 ? -9.766 5.312 -10.328 1 90.75 91 LYS A N 1
ATOM 716 C CA . LYS A 1 91 ? -8.914 4.297 -9.719 1 90.75 91 LYS A CA 1
ATOM 717 C C . LYS A 1 91 ? -8.461 3.266 -10.75 1 90.75 91 LYS A C 1
ATOM 719 O O . LYS A 1 91 ? -7.328 2.779 -10.695 1 90.75 91 LYS A O 1
ATOM 724 N N . ARG A 1 92 ? -9.352 2.916 -11.672 1 89.62 92 ARG A N 1
ATOM 725 C CA . ARG A 1 92 ? -9.008 1.977 -12.734 1 89.62 92 ARG A CA 1
ATOM 726 C C . ARG A 1 92 ? -7.887 2.525 -13.609 1 89.62 92 ARG A C 1
ATOM 728 O O . ARG A 1 92 ? -6.961 1.797 -13.969 1 89.62 92 ARG A O 1
ATOM 735 N N . ARG A 1 93 ? -7.992 3.801 -14.008 1 88.44 93 ARG A N 1
ATOM 736 C CA . ARG A 1 93 ? -6.969 4.445 -14.828 1 88.44 93 ARG A CA 1
ATOM 737 C C . ARG A 1 93 ? -5.629 4.48 -14.094 1 88.44 93 ARG A C 1
ATOM 739 O O . ARG A 1 93 ? -4.586 4.195 -14.688 1 88.44 93 ARG A O 1
ATOM 746 N N . TYR A 1 94 ? -5.629 4.777 -12.812 1 91.69 94 TYR A N 1
ATOM 747 C CA . TYR A 1 94 ? -4.391 4.797 -12.047 1 91.69 94 TYR A CA 1
ATOM 748 C C . TYR A 1 94 ? -3.777 3.404 -11.961 1 91.69 94 TYR A C 1
ATOM 750 O O . TYR A 1 94 ? -2.561 3.246 -12.094 1 91.69 94 TYR A O 1
ATOM 758 N N . ALA A 1 95 ? -4.668 2.4 -11.672 1 91.81 95 ALA A N 1
ATOM 759 C CA . ALA A 1 95 ? -4.188 1.028 -11.539 1 91.81 95 ALA A CA 1
ATOM 760 C C . ALA A 1 95 ? -3.518 0.561 -12.828 1 91.81 95 ALA A C 1
ATOM 762 O O . ALA A 1 95 ? -2.49 -0.12 -12.789 1 91.81 95 ALA A O 1
ATOM 763 N N . ALA A 1 96 ? -4.129 0.927 -13.984 1 89.75 96 ALA A N 1
ATOM 764 C CA . ALA A 1 96 ? -3.551 0.583 -15.281 1 89.75 96 ALA A CA 1
ATOM 765 C C . ALA A 1 96 ? -2.197 1.261 -15.477 1 89.75 96 ALA A C 1
ATOM 767 O O . ALA A 1 96 ? -1.229 0.621 -15.891 1 89.75 96 ALA A O 1
ATOM 768 N N . ASP A 1 97 ? -2.113 2.535 -15.133 1 89.75 97 ASP A N 1
ATOM 769 C CA . ASP A 1 97 ? -0.862 3.281 -15.227 1 89.75 97 ASP A CA 1
ATOM 770 C C . ASP A 1 97 ? 0.195 2.699 -14.289 1 89.75 97 ASP A C 1
ATOM 772 O O . ASP A 1 97 ? 1.371 2.617 -14.648 1 89.75 97 ASP A O 1
ATOM 776 N N . ASP A 1 98 ? -0.224 2.371 -13.102 1 93 98 ASP A N 1
ATOM 777 C CA . ASP A 1 98 ? 0.68 1.8 -12.109 1 93 98 ASP A CA 1
ATOM 778 C C . ASP A 1 98 ? 1.274 0.482 -12.602 1 93 98 ASP A C 1
ATOM 780 O O . ASP A 1 98 ? 2.482 0.259 -12.492 1 93 98 ASP A O 1
ATOM 784 N N . LEU A 1 99 ? 0.415 -0.413 -13.164 1 94 99 LEU A N 1
ATOM 785 C CA . LEU A 1 99 ? 0.877 -1.689 -13.695 1 94 99 LEU A CA 1
ATOM 786 C C . LEU A 1 99 ? 1.919 -1.477 -14.789 1 94 99 LEU A C 1
ATOM 788 O O . LEU A 1 99 ? 2.967 -2.127 -14.789 1 94 99 LEU A O 1
ATOM 792 N N . GLN A 1 100 ? 1.665 -0.524 -15.664 1 92.62 100 GLN A N 1
ATOM 793 C CA . GLN A 1 100 ? 2.588 -0.25 -16.766 1 92.62 100 GLN A CA 1
ATOM 794 C C . GLN A 1 100 ? 3.9 0.333 -16.25 1 92.62 100 GLN A C 1
ATOM 796 O O . GLN A 1 100 ? 4.973 0.028 -16.766 1 92.62 100 GLN A O 1
ATOM 801 N N . ARG A 1 101 ? 3.844 1.157 -15.266 1 92.75 101 ARG A N 1
ATOM 802 C CA . ARG A 1 101 ? 5.047 1.739 -14.68 1 92.75 101 ARG A CA 1
ATOM 803 C C . ARG A 1 101 ? 5.918 0.664 -14.039 1 92.75 101 ARG A C 1
ATOM 805 O O . ARG A 1 101 ? 7.141 0.664 -14.211 1 92.75 101 ARG A O 1
ATOM 812 N N . TRP A 1 102 ? 5.293 -0.222 -13.328 1 94.44 102 TRP A N 1
ATOM 813 C CA . TRP A 1 102 ? 6.043 -1.316 -12.719 1 94.44 102 TRP A CA 1
ATOM 814 C C . TRP A 1 102 ? 6.621 -2.238 -13.789 1 94.44 102 TRP A C 1
ATOM 816 O O . TRP A 1 102 ? 7.758 -2.707 -13.664 1 94.44 102 TRP A O 1
ATOM 826 N N . ALA A 1 103 ? 5.781 -2.564 -14.852 1 95.19 103 ALA A N 1
ATOM 827 C CA . ALA A 1 103 ? 6.281 -3.367 -15.969 1 95.19 103 ALA A CA 1
ATOM 828 C C . ALA A 1 103 ? 7.531 -2.74 -16.578 1 95.19 103 ALA A C 1
ATOM 830 O O . ALA A 1 103 ? 8.531 -3.428 -16.797 1 95.19 103 ALA A O 1
ATOM 831 N N . ALA A 1 104 ? 7.527 -1.405 -16.766 1 92.19 104 ALA A N 1
ATOM 832 C CA . ALA A 1 104 ? 8.672 -0.664 -17.297 1 92.19 104 ALA A CA 1
ATOM 833 C C . ALA A 1 104 ? 9.828 -0.662 -16.297 1 92.19 104 ALA A C 1
ATOM 835 O O . ALA A 1 104 ? 10.984 -0.828 -16.688 1 92.19 104 ALA A O 1
ATOM 836 N N . PHE A 1 105 ? 9.539 -0.53 -15.039 1 91.69 105 PHE A N 1
ATOM 837 C CA . PHE A 1 105 ? 10.547 -0.473 -13.977 1 91.69 105 PHE A CA 1
ATOM 838 C C . PHE A 1 105 ? 11.359 -1.76 -13.938 1 91.69 105 PHE A C 1
ATOM 840 O O . PHE A 1 105 ? 12.578 -1.723 -13.773 1 91.69 105 PHE A O 1
ATOM 847 N N . TRP A 1 106 ? 10.68 -2.869 -14.133 1 92.75 106 TRP A N 1
ATOM 848 C CA . TRP A 1 106 ? 11.328 -4.172 -14.062 1 92.75 106 TRP A CA 1
ATOM 849 C C . TRP A 1 106 ? 11.859 -4.594 -15.43 1 92.75 106 TRP A C 1
ATOM 851 O O . TRP A 1 106 ? 12.562 -5.598 -15.547 1 92.75 106 TRP A O 1
ATOM 861 N N . GLY A 1 107 ? 11.477 -3.9 -16.516 1 91.81 107 GLY A N 1
ATOM 862 C CA . GLY A 1 107 ? 11.836 -4.301 -17.875 1 91.81 107 GLY A CA 1
ATOM 863 C C . GLY A 1 107 ? 11.094 -5.531 -18.344 1 91.81 107 GLY A C 1
ATOM 864 O O . GLY A 1 107 ? 11.656 -6.371 -19.062 1 91.81 107 GLY A O 1
ATOM 865 N N . GLU A 1 108 ? 9.914 -5.734 -17.812 1 94.19 108 GLU A N 1
ATOM 866 C CA . GLU A 1 108 ? 9.055 -6.871 -18.141 1 94.19 108 GLU A CA 1
ATOM 867 C C . GLU A 1 108 ? 7.703 -6.402 -18.672 1 94.19 108 GLU A C 1
ATOM 869 O O . GLU A 1 108 ? 6.777 -6.152 -17.891 1 94.19 108 GLU A O 1
ATOM 874 N N . PRO A 1 109 ? 7.574 -6.344 -20.047 1 94.5 109 PRO A N 1
ATOM 875 C CA . PRO A 1 109 ? 6.27 -5.926 -20.562 1 94.5 109 PRO A CA 1
ATOM 876 C C . PRO A 1 109 ? 5.117 -6.75 -20 1 94.5 109 PRO A C 1
ATOM 878 O O . PRO A 1 109 ? 5.25 -7.965 -19.828 1 94.5 109 PRO A O 1
ATOM 881 N N . CYS A 1 110 ? 4.074 -6.105 -19.578 1 95.56 110 CYS A N 1
ATOM 882 C CA . CYS A 1 110 ? 2.877 -6.703 -18.984 1 95.56 110 CYS A CA 1
ATOM 883 C C . CYS A 1 110 ? 1.616 -6.035 -19.531 1 95.56 110 CYS A C 1
ATOM 885 O O . CYS A 1 110 ? 1.394 -4.844 -19.297 1 95.56 110 CYS A O 1
ATOM 887 N N . THR A 1 111 ? 0.848 -6.801 -20.312 1 93.25 111 THR A N 1
ATOM 888 C CA . THR A 1 111 ? -0.372 -6.27 -20.906 1 93.25 111 THR A CA 1
ATOM 889 C C . THR A 1 111 ? -1.589 -7.074 -20.453 1 93.25 111 THR A C 1
ATOM 891 O O . THR A 1 111 ? -1.549 -8.305 -20.422 1 93.25 111 THR A O 1
ATOM 894 N N . MET A 1 112 ? -2.625 -6.328 -20.094 1 93 112 MET A N 1
ATOM 895 C CA . MET A 1 112 ? -3.861 -7.004 -19.719 1 93 112 MET A CA 1
ATOM 896 C C . MET A 1 112 ? -4.414 -7.828 -20.875 1 93 112 MET A C 1
ATOM 898 O O . MET A 1 112 ? -4.645 -7.301 -21.969 1 93 112 MET A O 1
ATOM 902 N N . PRO A 1 113 ? -4.613 -9.133 -20.641 1 95.62 113 PRO A N 1
ATOM 903 C CA . PRO A 1 113 ? -5.121 -9.977 -21.734 1 95.62 113 PRO A CA 1
ATOM 904 C C . PRO A 1 113 ? -6.562 -9.641 -22.109 1 95.62 113 PRO A C 1
ATOM 906 O O . PRO A 1 113 ? -7.332 -9.172 -21.266 1 95.62 113 PRO A O 1
ATOM 909 N N . SER A 1 114 ? -6.953 -9.883 -23.375 1 94.75 114 SER A N 1
ATOM 910 C CA . SER A 1 114 ? -8.289 -9.578 -23.875 1 94.75 114 SER A CA 1
ATOM 911 C C . SER A 1 114 ? -9.336 -10.484 -23.234 1 94.75 114 SER A C 1
ATOM 913 O O . SER A 1 114 ? -10.523 -10.148 -23.219 1 94.75 114 SER A O 1
ATOM 915 N N . PHE A 1 115 ? -8.914 -11.648 -22.672 1 95 115 PHE A N 1
ATOM 916 C CA . PHE A 1 115 ? -9.836 -12.641 -22.109 1 95 115 PHE A CA 1
ATOM 917 C C . PHE A 1 115 ? -9.953 -12.477 -20.609 1 95 115 PHE A C 1
ATOM 919 O O . PHE A 1 115 ? -10.609 -13.273 -19.938 1 95 115 PHE A O 1
ATOM 926 N N . PHE A 1 116 ? -9.422 -11.508 -20.047 1 92.62 116 PHE A N 1
ATOM 927 C CA . PHE A 1 116 ? -9.375 -11.344 -18.609 1 92.62 116 PHE A CA 1
ATOM 928 C C . PHE A 1 116 ? -10.781 -11.289 -18.016 1 92.62 116 PHE A C 1
ATOM 930 O O . PHE A 1 116 ? -11.672 -10.656 -18.594 1 92.62 116 PHE A O 1
ATOM 937 N N . PRO A 1 117 ? -11.023 -11.984 -16.828 1 94.31 117 PRO A N 1
ATOM 938 C CA . PRO A 1 117 ? -10.047 -12.641 -15.961 1 94.31 117 PRO A CA 1
ATOM 939 C C . PRO A 1 117 ? -9.75 -14.078 -16.391 1 94.31 117 PRO A C 1
ATOM 941 O O . PRO A 1 117 ? -10.594 -14.727 -17 1 94.31 117 PRO A O 1
ATOM 944 N N . LEU A 1 118 ? -8.602 -14.594 -15.984 1 97.19 118 LEU A N 1
ATOM 945 C CA . LEU A 1 118 ? -8.164 -15.953 -16.281 1 97.19 118 LEU A CA 1
ATOM 946 C C . LEU A 1 118 ? -8.773 -16.938 -15.289 1 97.19 118 LEU A C 1
ATOM 948 O O . LEU A 1 118 ? -8.781 -16.703 -14.078 1 97.19 118 LEU A O 1
ATOM 952 N N . ARG A 1 119 ? -9.32 -18.047 -15.797 1 97.19 119 ARG A N 1
ATOM 953 C CA . ARG A 1 119 ? -9.586 -19.219 -14.961 1 97.19 119 ARG A CA 1
ATOM 954 C C . ARG A 1 119 ? -8.305 -20.016 -14.703 1 97.19 119 ARG A C 1
ATOM 956 O O . ARG A 1 119 ? -7.898 -20.828 -15.523 1 97.19 119 ARG A O 1
ATOM 963 N N . SER A 1 120 ? -7.734 -19.844 -13.508 1 98.44 120 SER A N 1
ATOM 964 C CA . SER A 1 120 ? -6.34 -20.234 -13.336 1 98.44 120 SER A CA 1
ATOM 965 C C . SER A 1 120 ? -6.223 -21.625 -12.703 1 98.44 120 SER A C 1
ATOM 967 O O . SER A 1 120 ? -5.117 -22.125 -12.508 1 98.44 120 SER A O 1
ATOM 969 N N . VAL A 1 121 ? -7.316 -22.344 -12.43 1 98.75 121 VAL A N 1
ATOM 970 C CA . VAL A 1 121 ? -7.301 -23.609 -11.711 1 98.75 121 VAL A CA 1
ATOM 971 C C . VAL A 1 121 ? -6.406 -24.609 -12.438 1 98.75 121 VAL A C 1
ATOM 973 O O . VAL A 1 121 ? -5.434 -25.109 -11.875 1 98.75 121 VAL A O 1
ATOM 976 N N . LEU A 1 122 ? -6.68 -24.859 -13.688 1 98.81 122 LEU A N 1
ATOM 977 C CA . LEU A 1 122 ? -5.957 -25.891 -14.438 1 98.81 122 LEU A CA 1
ATOM 978 C C . LEU A 1 122 ? -4.484 -25.516 -14.586 1 98.81 122 LEU A C 1
ATOM 980 O O . LEU A 1 122 ? -3.604 -26.312 -14.273 1 98.81 122 LEU A O 1
ATOM 984 N N . PRO A 1 123 ? -4.16 -24.281 -15.055 1 98.88 123 PRO A N 1
ATOM 985 C CA . PRO A 1 123 ? -2.74 -23.953 -15.195 1 98.88 123 PRO A CA 1
ATOM 986 C C . PRO A 1 123 ? -2.008 -23.938 -13.852 1 98.88 123 PRO A C 1
ATOM 988 O O . PRO A 1 123 ? -0.825 -24.281 -13.789 1 98.88 123 PRO A O 1
ATOM 991 N N . CYS A 1 124 ? -2.654 -23.547 -12.703 1 98.88 124 CYS A N 1
ATOM 992 C CA . CYS A 1 124 ? -2.012 -23.609 -11.391 1 98.88 124 CYS A CA 1
ATOM 993 C C . CYS A 1 124 ? -1.72 -25.047 -10.992 1 98.88 124 CYS A C 1
ATOM 995 O O . CYS A 1 124 ? -0.675 -25.344 -10.406 1 98.88 124 CYS A O 1
ATOM 997 N N . ARG A 1 125 ? -2.602 -25.969 -11.305 1 98.94 125 ARG A N 1
ATOM 998 C CA . ARG A 1 125 ? -2.365 -27.375 -11.039 1 98.94 125 ARG A CA 1
ATOM 999 C C . ARG A 1 125 ? -1.18 -27.906 -11.852 1 98.94 125 ARG A C 1
ATOM 1001 O O . ARG A 1 125 ? -0.389 -28.703 -11.359 1 98.94 125 ARG A O 1
ATOM 1008 N N . VAL A 1 126 ? -1.04 -27.453 -13.109 1 98.94 126 VAL A N 1
ATOM 1009 C CA . VAL A 1 126 ? 0.112 -27.828 -13.922 1 98.94 126 VAL A CA 1
ATOM 1010 C C . VAL A 1 126 ? 1.398 -27.391 -13.234 1 98.94 126 VAL A C 1
ATOM 1012 O O . VAL A 1 126 ? 2.391 -28.125 -13.219 1 98.94 126 VAL A O 1
ATOM 1015 N N . CYS A 1 127 ? 1.42 -26.172 -12.602 1 98.69 127 CYS A N 1
ATOM 1016 C CA . CYS A 1 127 ? 2.605 -25.641 -11.938 1 98.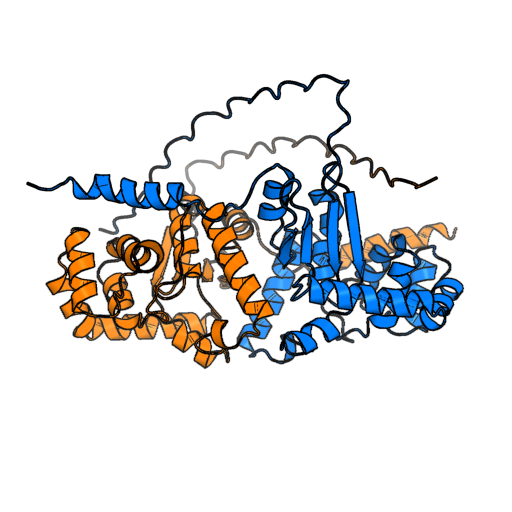69 127 CYS A CA 1
ATOM 1017 C C . CYS A 1 127 ? 2.955 -26.469 -10.703 1 98.69 127 CYS A C 1
ATOM 1019 O O . CYS A 1 127 ? 4.117 -26.516 -10.297 1 98.69 127 CYS A O 1
ATOM 1021 N N . ILE A 1 128 ? 1.982 -27.109 -10.039 1 98.62 128 ILE A N 1
ATOM 1022 C CA . ILE A 1 128 ? 2.229 -28.016 -8.914 1 98.62 128 ILE A CA 1
ATOM 1023 C C . ILE A 1 128 ? 2.957 -29.266 -9.398 1 98.62 128 ILE A C 1
ATOM 1025 O O . ILE A 1 128 ? 3.9 -29.734 -8.75 1 98.62 128 ILE A O 1
ATOM 1029 N N . ILE A 1 129 ? 2.555 -29.781 -10.617 1 98.69 129 ILE A N 1
ATOM 1030 C CA . ILE A 1 129 ? 3.141 -30.984 -11.195 1 98.69 129 ILE A CA 1
ATOM 1031 C C . ILE A 1 129 ? 4.52 -30.672 -11.758 1 98.69 129 ILE A C 1
ATOM 1033 O O . ILE A 1 129 ? 5.465 -31.453 -11.594 1 98.69 129 ILE A O 1
ATOM 1037 N N . GLU A 1 130 ? 4.695 -29.531 -12.438 1 98.44 130 GLU A N 1
ATOM 1038 C CA . GLU A 1 130 ? 5.895 -29.109 -13.164 1 98.44 130 GLU A CA 1
ATOM 1039 C C . GLU A 1 130 ? 6.191 -27.625 -12.938 1 98.44 130 GLU A C 1
ATOM 1041 O O . GLU A 1 130 ? 5.867 -26.797 -13.773 1 98.44 130 GLU A O 1
ATOM 1046 N N . PRO A 1 131 ? 6.836 -27.344 -11.82 1 96.88 131 PRO A N 1
ATOM 1047 C CA . PRO A 1 131 ? 7.098 -25.953 -11.453 1 96.88 131 PRO A CA 1
ATOM 1048 C C . PRO A 1 131 ? 7.934 -25.219 -12.508 1 96.88 131 PRO A C 1
ATOM 1050 O O . PRO A 1 131 ? 7.828 -24 -12.641 1 96.88 131 PRO A O 1
ATOM 1053 N N . ARG A 1 132 ? 8.719 -25.906 -13.367 1 96.56 132 ARG A N 1
ATOM 1054 C CA . ARG A 1 132 ? 9.578 -25.297 -14.375 1 96.56 132 ARG A CA 1
ATOM 1055 C C . ARG A 1 132 ? 8.75 -24.641 -15.484 1 96.56 132 ARG A C 1
ATOM 1057 O O . ARG A 1 132 ? 9.258 -23.828 -16.25 1 96.56 132 ARG A O 1
ATOM 1064 N N . ALA A 1 133 ? 7.488 -24.969 -15.578 1 98.38 133 ALA A N 1
ATOM 1065 C CA . ALA A 1 133 ? 6.629 -24.484 -16.656 1 98.38 133 ALA A CA 1
ATOM 1066 C C . ALA A 1 133 ? 6.051 -23.109 -16.312 1 98.38 133 ALA A C 1
ATOM 1068 O O . ALA A 1 133 ? 5.492 -22.438 -17.172 1 98.38 133 ALA A O 1
ATOM 1069 N N . MET A 1 134 ? 6.211 -22.672 -15.102 1 98.19 134 MET A N 1
ATOM 1070 C CA . MET A 1 134 ? 5.52 -21.484 -14.609 1 98.19 134 MET A CA 1
ATOM 1071 C C . MET A 1 134 ? 5.906 -20.25 -15.422 1 98.19 134 MET A C 1
ATOM 1073 O O . MET A 1 134 ? 5.047 -19.438 -15.789 1 98.19 134 MET A O 1
ATOM 1077 N N . GLY A 1 135 ? 7.168 -20.078 -15.68 1 97.81 135 GLY A N 1
ATOM 1078 C CA . GLY A 1 135 ? 7.617 -18.938 -16.469 1 97.81 135 GLY A CA 1
ATOM 1079 C C . GLY A 1 135 ? 6.961 -18.859 -17.828 1 97.81 135 GLY A C 1
ATOM 1080 O O . GLY A 1 135 ? 6.504 -17.797 -18.25 1 97.81 135 GLY A O 1
ATOM 1081 N N . ALA A 1 136 ? 6.934 -19.938 -18.547 1 98.38 136 ALA A N 1
ATOM 1082 C CA . ALA A 1 136 ? 6.312 -20 -19.875 1 98.38 136 ALA A CA 1
ATOM 1083 C C . ALA A 1 136 ? 4.824 -19.688 -19.781 1 98.38 136 ALA A C 1
ATOM 1085 O O . ALA A 1 136 ? 4.277 -19.016 -20.672 1 98.38 136 ALA A O 1
ATOM 1086 N N . LEU A 1 137 ? 4.172 -20.141 -18.75 1 98.81 137 LEU A N 1
ATOM 1087 C CA . LEU A 1 137 ? 2.74 -19.922 -18.594 1 98.81 137 LEU A CA 1
ATOM 1088 C C . LEU A 1 137 ? 2.451 -18.469 -18.266 1 98.81 137 LEU A C 1
ATOM 1090 O O . LEU A 1 137 ? 1.527 -17.875 -18.828 1 98.81 137 LEU A O 1
ATOM 1094 N N . PHE A 1 138 ? 3.236 -17.891 -17.375 1 98.69 138 PHE A N 1
ATOM 1095 C CA . PHE A 1 138 ? 3.084 -16.469 -17.078 1 98.69 138 PHE A CA 1
ATOM 1096 C C . PHE A 1 138 ? 3.26 -15.641 -18.344 1 98.69 138 PHE A C 1
ATOM 1098 O O . PHE A 1 138 ? 2.449 -14.758 -18.625 1 98.69 138 PHE A O 1
ATOM 1105 N N . ARG A 1 139 ? 4.262 -15.906 -19.141 1 98.31 139 ARG A N 1
ATOM 1106 C CA . ARG A 1 139 ? 4.527 -15.141 -20.359 1 98.31 139 ARG A CA 1
ATOM 1107 C C . ARG A 1 139 ? 3.41 -15.32 -21.375 1 98.31 139 ARG A C 1
ATOM 1109 O O . ARG A 1 139 ? 3.043 -14.383 -22.078 1 98.31 139 ARG A O 1
ATOM 1116 N N . ALA A 1 140 ? 2.896 -16.484 -21.5 1 98.75 140 ALA A N 1
ATOM 1117 C CA . ALA A 1 140 ? 1.783 -16.766 -22.406 1 98.75 140 ALA A CA 1
ATOM 1118 C C . ALA A 1 140 ? 0.583 -15.875 -22.078 1 98.75 140 ALA A C 1
ATOM 1120 O O . ALA A 1 140 ? -0.064 -15.344 -22.984 1 98.75 140 ALA A O 1
ATOM 1121 N N . VAL A 1 141 ? 0.268 -15.734 -20.781 1 98.62 141 VAL A N 1
ATOM 1122 C CA . VAL A 1 141 ? -0.904 -14.969 -20.359 1 98.62 141 VAL A CA 1
ATOM 1123 C C . VAL A 1 141 ? -0.628 -13.477 -20.5 1 98.62 141 VAL A C 1
ATOM 1125 O O . VAL A 1 141 ? -1.373 -12.766 -21.188 1 98.62 141 VAL A O 1
ATOM 1128 N N . TRP A 1 142 ? 0.452 -12.977 -20.016 1 98.12 142 TRP A N 1
ATOM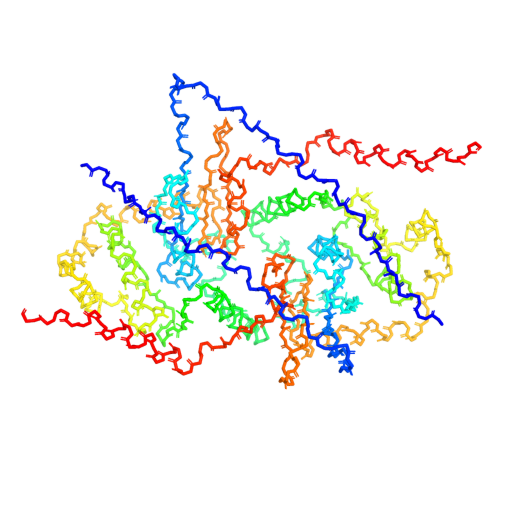 1129 C CA . TRP A 1 142 ? 0.601 -11.555 -19.734 1 98.12 142 TRP A CA 1
ATOM 1130 C C . TRP A 1 142 ? 1.437 -10.867 -20.812 1 98.12 142 TRP A C 1
ATOM 1132 O O . TRP A 1 142 ? 1.517 -9.641 -20.859 1 98.12 142 TRP A O 1
ATOM 1142 N N . GLN A 1 143 ? 2.023 -11.664 -21.734 1 97.44 143 GLN A N 1
ATOM 1143 C CA . GLN A 1 143 ? 2.83 -11.07 -22.797 1 97.44 143 GLN A CA 1
ATOM 1144 C C . GLN A 1 143 ? 2.367 -11.547 -24.172 1 97.44 143 GLN A C 1
ATOM 1146 O O . GLN A 1 143 ? 2.658 -10.914 -25.188 1 97.44 143 GLN A O 1
ATOM 1151 N N . GLN A 1 144 ? 1.642 -12.703 -24.219 1 98.12 144 GLN A N 1
ATOM 1152 C CA . GLN A 1 144 ? 1.294 -13.281 -25.516 1 98.12 144 GLN A CA 1
ATOM 1153 C C . GLN A 1 144 ? -0.219 -13.391 -25.672 1 98.12 144 GLN A C 1
ATOM 1155 O O . GLN A 1 144 ? -0.704 -13.906 -26.688 1 98.12 144 GLN A O 1
ATOM 1160 N N . ASN A 1 145 ? -1.007 -12.945 -24.703 1 98.12 145 ASN A N 1
ATOM 1161 C CA . ASN A 1 145 ? -2.463 -12.898 -24.781 1 98.12 145 ASN A CA 1
ATOM 1162 C C . ASN A 1 145 ? -3.053 -14.273 -25.062 1 98.12 145 ASN A C 1
ATOM 1164 O O . ASN A 1 145 ? -3.945 -14.406 -25.906 1 98.12 145 ASN A O 1
ATOM 1168 N N . LYS A 1 146 ? -2.49 -15.367 -24.438 1 98.75 146 LYS A N 1
ATOM 1169 C CA . LYS A 1 146 ? -2.99 -16.734 -24.609 1 98.75 146 LYS A CA 1
ATOM 1170 C C . LYS A 1 146 ? -3.787 -17.188 -23.375 1 98.75 146 LYS A C 1
ATOM 1172 O O . LYS A 1 146 ? -3.287 -17.141 -22.25 1 98.75 146 LYS A O 1
ATOM 1177 N N . ASN A 1 147 ? -5.027 -17.625 -23.547 1 98.69 147 ASN A N 1
ATOM 1178 C CA . ASN A 1 147 ? -5.914 -18.062 -22.469 1 98.69 147 ASN A CA 1
ATOM 1179 C C . ASN A 1 147 ? -5.617 -19.484 -22.047 1 98.69 147 ASN A C 1
ATOM 1181 O O . ASN A 1 147 ? -6.328 -20.422 -22.438 1 98.69 147 ASN A O 1
ATOM 1185 N N . VAL A 1 148 ? -4.652 -19.656 -21.203 1 98.81 148 VAL A N 1
ATOM 1186 C CA . VAL A 1 148 ? -4.207 -20.984 -20.797 1 98.81 148 VAL A CA 1
ATOM 1187 C C . VAL A 1 148 ? -5.227 -21.594 -19.828 1 98.81 148 VAL A C 1
ATOM 1189 O O . VAL A 1 148 ? -5.035 -22.703 -19.328 1 98.81 148 VAL A O 1
ATOM 1192 N N . GLY A 1 149 ? -6.273 -20.922 -19.469 1 98.62 149 GLY A N 1
ATOM 1193 C CA . GLY A 1 149 ? -7.395 -21.531 -18.766 1 98.62 149 GLY A CA 1
ATOM 1194 C C . GLY A 1 149 ? -8.125 -22.578 -19.594 1 98.62 149 GLY A C 1
ATOM 1195 O O . GLY A 1 149 ? -8.844 -23.406 -19.047 1 98.62 149 GLY A O 1
ATOM 1196 N N . GLU A 1 150 ? -7.984 -22.453 -20.875 1 98.5 150 GLU A N 1
ATOM 1197 C CA . GLU A 1 150 ? -8.523 -23.438 -21.812 1 98.5 150 GLU A CA 1
ATOM 1198 C C . GLU A 1 150 ? -7.543 -24.578 -22.031 1 98.5 150 GLU A C 1
ATOM 1200 O O . GLU A 1 150 ? -6.387 -24.344 -22.391 1 98.5 150 GLU A O 1
ATOM 1205 N N . ALA A 1 151 ? -8 -25.797 -21.875 1 98.62 151 ALA A N 1
ATOM 1206 C CA . ALA A 1 151 ? -7.141 -26.984 -21.875 1 98.62 151 ALA A CA 1
ATOM 1207 C C . ALA A 1 151 ? -6.34 -27.062 -23.172 1 98.62 151 ALA A C 1
ATOM 1209 O O . ALA A 1 151 ? -5.148 -27.375 -23.156 1 98.62 151 ALA A O 1
ATOM 1210 N N . ALA A 1 152 ? -7.012 -26.781 -24.328 1 98.62 152 ALA A N 1
ATOM 1211 C CA . ALA A 1 152 ? -6.348 -26.906 -25.625 1 98.62 152 ALA A CA 1
ATOM 1212 C C . ALA A 1 152 ? -5.223 -25.875 -25.766 1 98.62 152 ALA A C 1
ATOM 1214 O O . ALA A 1 152 ? -4.129 -26.203 -26.234 1 98.62 152 ALA A O 1
ATOM 1215 N N . ILE A 1 153 ? -5.461 -24.641 -25.359 1 98.88 153 ILE A N 1
ATOM 1216 C CA . ILE A 1 153 ? -4.461 -23.578 -25.422 1 98.88 153 ILE A CA 1
ATOM 1217 C C . ILE A 1 153 ? -3.334 -23.875 -24.438 1 98.88 153 ILE A C 1
ATOM 1219 O O . ILE A 1 153 ? -2.156 -23.703 -24.766 1 98.88 153 ILE A O 1
ATOM 1223 N N . LEU A 1 154 ? -3.678 -24.312 -23.219 1 98.88 154 LEU A N 1
ATOM 1224 C CA . LEU A 1 154 ? -2.701 -24.703 -22.203 1 98.88 154 LEU A CA 1
ATOM 1225 C C . LEU A 1 154 ? -1.755 -25.766 -22.75 1 98.88 154 LEU A C 1
ATOM 1227 O O . LEU A 1 154 ? -0.536 -25.656 -22.594 1 98.88 154 LEU A O 1
ATOM 1231 N N . CYS A 1 155 ? -2.316 -26.797 -23.375 1 98.75 155 CYS A N 1
ATOM 1232 C CA . CYS A 1 155 ? -1.535 -27.875 -23.953 1 98.75 155 CYS A CA 1
ATOM 1233 C C . CYS A 1 155 ? -0.562 -27.344 -25 1 98.75 155 CYS A C 1
ATOM 1235 O O . CYS A 1 155 ? 0.617 -27.703 -25 1 98.75 155 CYS A O 1
ATOM 1237 N N . ASP A 1 156 ? -1.04 -26.469 -25.906 1 98.81 156 ASP A N 1
ATOM 1238 C CA . ASP A 1 156 ? -0.226 -25.891 -26.969 1 98.81 156 ASP A CA 1
ATOM 1239 C C . ASP A 1 156 ? 0.935 -25.078 -26.406 1 98.81 156 ASP A C 1
ATOM 1241 O O . ASP A 1 156 ? 2.066 -25.188 -26.875 1 98.81 156 ASP A O 1
ATOM 1245 N N . VAL A 1 157 ? 0.665 -24.297 -25.359 1 98.88 157 VAL A N 1
ATOM 1246 C CA . VAL A 1 157 ? 1.689 -23.453 -24.75 1 98.88 157 VAL A CA 1
ATOM 1247 C C . VAL A 1 157 ? 2.756 -24.344 -24.094 1 98.88 157 VAL A C 1
ATOM 1249 O O . VAL A 1 157 ? 3.953 -24.078 -24.234 1 98.88 157 VAL A O 1
ATOM 1252 N N . LEU A 1 158 ? 2.355 -25.391 -23.391 1 98.88 158 LEU A N 1
ATOM 1253 C CA . LEU A 1 158 ? 3.281 -26.312 -22.734 1 98.88 158 LEU A CA 1
ATOM 1254 C C . LEU A 1 158 ? 4.16 -27.031 -23.75 1 98.88 158 LEU A C 1
ATOM 1256 O O . LEU A 1 158 ? 5.379 -27.094 -23.594 1 98.88 158 LEU A O 1
ATOM 1260 N N . ASN A 1 159 ? 3.564 -27.531 -24.797 1 98.81 159 ASN A N 1
ATOM 1261 C CA . ASN A 1 159 ? 4.324 -28.172 -25.859 1 98.81 159 ASN A CA 1
ATOM 1262 C C . ASN A 1 159 ? 5.348 -27.234 -26.484 1 98.81 159 ASN A C 1
ATOM 1264 O O . ASN A 1 159 ? 6.504 -27.594 -26.672 1 98.81 159 ASN A O 1
ATOM 1268 N N . GLY A 1 160 ? 4.879 -26.031 -26.797 1 98.56 160 GLY A N 1
ATOM 1269 C CA . GLY A 1 160 ? 5.766 -25.031 -27.359 1 98.56 160 GLY A CA 1
ATOM 1270 C C . GLY A 1 160 ? 6.941 -24.703 -26.469 1 98.56 160 GLY A C 1
ATOM 1271 O O . GLY A 1 160 ? 8 -24.297 -26.953 1 98.56 160 GLY A O 1
ATOM 1272 N N . ALA A 1 161 ? 6.762 -24.938 -25.172 1 98.19 161 ALA A N 1
ATOM 1273 C CA . ALA A 1 161 ? 7.801 -24.625 -24.188 1 98.19 161 ALA A CA 1
ATOM 1274 C C . ALA A 1 161 ? 8.664 -25.844 -23.891 1 98.19 161 ALA A C 1
ATOM 1276 O O . ALA A 1 161 ? 9.555 -25.797 -23.047 1 98.19 161 ALA A O 1
ATOM 1277 N N . GLY A 1 162 ? 8.445 -26.969 -24.5 1 98.38 162 GLY A N 1
ATOM 1278 C CA . GLY A 1 162 ? 9.297 -28.141 -24.375 1 98.38 162 GLY A CA 1
ATOM 1279 C C . GLY A 1 162 ? 8.812 -29.109 -23.312 1 98.38 162 GLY A C 1
ATOM 1280 O O . GLY A 1 162 ? 9.547 -30.016 -22.922 1 98.38 162 GLY A O 1
ATOM 1281 N N . PHE A 1 163 ? 7.605 -29 -22.859 1 98.44 163 PHE A N 1
ATOM 1282 C CA . PHE A 1 163 ? 7.027 -29.891 -21.859 1 98.44 163 PHE A CA 1
ATOM 1283 C C . PHE A 1 163 ? 6.008 -30.828 -22.5 1 98.44 163 PHE A C 1
ATOM 1285 O O . PHE A 1 163 ? 5.449 -30.516 -23.547 1 98.44 163 PHE A O 1
ATOM 1292 N N . PRO A 1 164 ? 5.82 -31.984 -21.938 1 98.75 164 PRO A N 1
ATOM 1293 C CA . PRO A 1 164 ? 4.777 -32.875 -22.438 1 98.75 164 PRO A CA 1
ATOM 1294 C C . PRO A 1 164 ? 3.369 -32.375 -22.109 1 98.75 164 PRO A C 1
ATOM 1296 O O . PRO A 1 164 ? 2.781 -32.812 -21.109 1 98.75 164 PRO A O 1
ATOM 1299 N N . GLY A 1 165 ? 2.82 -31.5 -22.953 1 98.75 165 GLY A N 1
ATOM 1300 C CA . GLY A 1 165 ? 1.586 -30.766 -22.703 1 98.75 165 GLY A CA 1
ATOM 1301 C C . GLY A 1 165 ? 0.403 -31.672 -22.438 1 98.75 165 GLY A C 1
ATOM 1302 O O . GLY A 1 165 ? -0.312 -31.5 -21.453 1 98.75 165 GLY A O 1
ATOM 1303 N N . GLU A 1 166 ? 0.152 -32.656 -23.281 1 98.69 166 GLU A N 1
ATOM 1304 C CA . GLU A 1 166 ? -0.996 -33.562 -23.141 1 98.69 166 GLU A CA 1
ATOM 1305 C C . GLU A 1 166 ? -0.961 -34.281 -21.812 1 98.69 166 GLU A C 1
ATOM 1307 O O . GLU A 1 166 ? -1.973 -34.375 -21.109 1 98.69 166 GLU A O 1
ATOM 1312 N N . ARG A 1 167 ? 0.174 -34.844 -21.453 1 98.69 167 ARG A N 1
ATOM 1313 C CA . ARG A 1 167 ? 0.333 -35.594 -20.203 1 98.69 167 ARG A CA 1
ATOM 1314 C C . ARG A 1 167 ? 0.108 -34.688 -19 1 98.69 167 ARG A C 1
ATOM 1316 O O . ARG A 1 167 ? -0.611 -35.031 -18.062 1 98.69 167 ARG A O 1
ATOM 1323 N N . LEU A 1 168 ? 0.674 -33.531 -19 1 98.81 168 LEU A N 1
ATOM 1324 C CA . LEU A 1 168 ? 0.591 -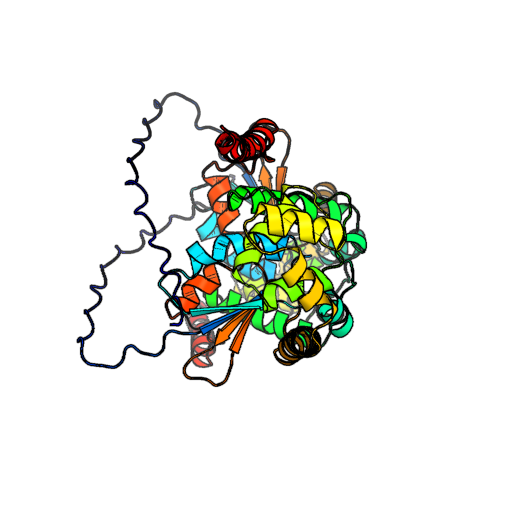32.594 -17.875 1 98.81 168 LEU A CA 1
ATOM 1325 C C . LEU A 1 168 ? -0.836 -32.094 -17.688 1 98.81 168 LEU A C 1
ATOM 1327 O O . LEU A 1 168 ? -1.338 -32.031 -16.562 1 98.81 168 LEU A O 1
ATOM 1331 N N . VAL A 1 169 ? -1.54 -31.688 -18.766 1 98.81 169 VAL A N 1
ATOM 1332 C CA . VAL A 1 169 ? -2.896 -31.156 -18.703 1 98.81 169 VAL A CA 1
ATOM 1333 C C . VAL A 1 169 ? -3.852 -32.25 -18.203 1 98.81 169 VAL A C 1
ATOM 1335 O O . VAL A 1 169 ? -4.715 -31.984 -17.359 1 98.81 169 VAL A O 1
ATOM 1338 N N . ASN A 1 170 ? -3.707 -33.438 -18.734 1 98.69 170 ASN A N 1
ATOM 1339 C CA . ASN A 1 170 ? -4.547 -34.531 -18.297 1 98.69 170 ASN A CA 1
ATOM 1340 C C . ASN A 1 170 ? -4.359 -34.844 -16.812 1 98.69 170 ASN A C 1
ATOM 1342 O O . ASN A 1 170 ? -5.336 -35 -16.078 1 98.69 170 ASN A O 1
ATOM 1346 N N . ARG A 1 171 ? -3.092 -34.875 -16.344 1 98.75 171 ARG A N 1
ATOM 1347 C CA . ARG A 1 171 ? -2.812 -35.125 -14.938 1 98.75 171 ARG A CA 1
ATOM 1348 C C . ARG A 1 171 ? -3.379 -34.031 -14.062 1 98.75 171 ARG A C 1
ATOM 1350 O O . ARG A 1 171 ? -3.977 -34.281 -13.023 1 98.75 171 ARG A O 1
ATOM 1357 N N . ALA A 1 172 ? -3.25 -32.812 -14.477 1 98.75 172 ALA A N 1
ATOM 1358 C CA . ALA A 1 172 ? -3.766 -31.656 -13.742 1 98.75 172 ALA A CA 1
ATOM 1359 C C . ALA A 1 172 ? -5.285 -31.719 -13.625 1 98.75 172 ALA A C 1
ATOM 1361 O O . ALA A 1 172 ? -5.855 -31.281 -12.617 1 98.75 172 ALA A O 1
ATOM 1362 N N . ALA A 1 173 ? -5.918 -32.219 -14.648 1 98.5 173 ALA A N 1
ATOM 1363 C CA . ALA A 1 173 ? -7.379 -32.25 -14.711 1 98.5 173 ALA A CA 1
ATOM 1364 C C . ALA A 1 173 ? -7.93 -33.438 -13.914 1 98.5 173 ALA A C 1
ATOM 1366 O O . ALA A 1 173 ? -9.047 -33.375 -13.398 1 98.5 173 ALA A O 1
ATOM 1367 N N . THR A 1 174 ? -7.105 -34.5 -13.695 1 98.31 174 THR A N 1
ATOM 1368 C CA . THR A 1 174 ? -7.734 -35.75 -13.25 1 98.31 174 THR A CA 1
ATOM 1369 C C . THR A 1 174 ? -7.105 -36.25 -11.945 1 98.31 174 THR A C 1
ATOM 1371 O O . THR A 1 174 ? -7.742 -36.969 -11.172 1 98.31 174 THR A O 1
ATOM 1374 N N . ASP A 1 175 ? -5.824 -36 -11.648 1 98.56 175 ASP A N 1
ATOM 1375 C CA . ASP A 1 175 ? -5.113 -36.531 -10.492 1 98.56 175 ASP A CA 1
ATOM 1376 C C . ASP A 1 175 ? -5.664 -35.938 -9.195 1 98.56 175 ASP A C 1
ATOM 1378 O O . ASP A 1 175 ? -5.543 -34.719 -8.953 1 98.56 175 ASP A O 1
ATOM 1382 N N . PRO A 1 176 ? -6.281 -36.719 -8.289 1 98.38 176 PRO A N 1
ATOM 1383 C CA . PRO A 1 176 ? -6.871 -36.219 -7.047 1 98.38 176 PRO A CA 1
ATOM 1384 C C . PRO A 1 176 ? -5.836 -35.594 -6.109 1 98.38 176 PRO A C 1
ATOM 1386 O O . PRO A 1 176 ? -6.148 -34.688 -5.359 1 98.38 176 PRO A O 1
ATOM 1389 N N . HIS A 1 177 ? -4.66 -36.125 -6.16 1 98.44 177 HIS A N 1
ATOM 1390 C CA . HIS A 1 177 ? -3.609 -35.594 -5.297 1 98.44 177 HIS A CA 1
ATOM 1391 C C . HIS A 1 177 ? -3.254 -34.156 -5.676 1 98.44 177 HIS A C 1
ATOM 1393 O O . HIS A 1 177 ? -3.018 -33.312 -4.805 1 98.44 177 HIS A O 1
ATOM 1399 N N . VAL A 1 178 ? -3.197 -33.906 -6.992 1 98.62 178 VAL A N 1
ATOM 1400 C CA . VAL A 1 178 ? -2.865 -32.562 -7.488 1 98.62 178 VAL A CA 1
ATOM 1401 C C . VAL A 1 178 ? -3.99 -31.594 -7.145 1 98.62 178 VAL A C 1
ATOM 1403 O O . VAL A 1 178 ? -3.734 -30.469 -6.695 1 98.62 178 VAL A O 1
ATOM 1406 N N . LYS A 1 179 ? -5.289 -32 -7.363 1 98.56 179 LYS A N 1
ATOM 1407 C CA . LYS A 1 179 ? -6.449 -31.188 -7.012 1 98.56 179 LYS A CA 1
ATOM 1408 C C . LYS A 1 179 ? -6.449 -30.844 -5.527 1 98.56 179 LYS A C 1
ATOM 1410 O O . LYS A 1 179 ? -6.648 -29.672 -5.152 1 98.56 179 LYS A O 1
ATOM 1415 N N . LYS A 1 180 ? -6.152 -31.812 -4.684 1 98.69 180 LYS A N 1
ATOM 1416 C CA . LYS A 1 180 ? -6.121 -31.625 -3.234 1 98.69 180 LYS A CA 1
ATOM 1417 C C . LYS A 1 180 ? -4.992 -30.688 -2.824 1 98.69 180 LYS A C 1
ATOM 1419 O O . LYS A 1 180 ? -5.16 -29.859 -1.927 1 98.69 180 LYS A O 1
ATOM 1424 N N . GLN A 1 181 ? -3.852 -30.828 -3.461 1 98.69 181 GLN A N 1
ATOM 1425 C CA . GLN A 1 181 ? -2.697 -30.016 -3.113 1 98.69 181 GLN A CA 1
ATOM 1426 C C . GLN A 1 181 ? -2.979 -28.531 -3.373 1 98.69 181 GLN A C 1
ATOM 1428 O O . GLN A 1 181 ? -2.607 -27.672 -2.568 1 98.69 181 GLN A O 1
ATOM 1433 N N . LEU A 1 182 ? -3.586 -28.188 -4.52 1 98.81 182 LEU A N 1
ATOM 1434 C CA . LEU A 1 182 ? -3.912 -26.797 -4.801 1 98.81 182 LEU A CA 1
ATOM 1435 C C . LEU A 1 182 ? -4.887 -26.25 -3.762 1 98.81 182 LEU A C 1
ATOM 1437 O O . LEU A 1 182 ? -4.73 -25.125 -3.293 1 98.81 182 LEU A O 1
ATOM 1441 N N . ALA A 1 183 ? -5.918 -27.078 -3.422 1 98.62 183 ALA A N 1
ATOM 1442 C CA . ALA A 1 183 ? -6.871 -26.672 -2.389 1 98.62 183 ALA A CA 1
ATOM 1443 C C . ALA A 1 183 ? -6.168 -26.453 -1.051 1 98.62 183 ALA A C 1
ATOM 1445 O O . ALA A 1 183 ? -6.438 -25.469 -0.355 1 98.62 183 ALA A O 1
ATOM 1446 N N . GLU A 1 184 ? -5.262 -27.344 -0.687 1 98.69 184 GLU A N 1
ATOM 1447 C CA . GLU A 1 184 ? -4.52 -27.25 0.567 1 98.69 184 GLU A CA 1
ATOM 1448 C C . GLU A 1 184 ? -3.584 -26.047 0.567 1 98.69 184 GLU A C 1
ATOM 1450 O O . GLU A 1 184 ? -3.414 -25.391 1.594 1 98.69 184 GLU A O 1
ATOM 1455 N N . ASN A 1 185 ? -2.865 -25.828 -0.61 1 98.69 185 ASN A N 1
ATOM 1456 C CA . ASN A 1 185 ? -2.043 -24.625 -0.731 1 98.69 185 ASN A CA 1
ATOM 1457 C C . ASN A 1 185 ? -2.84 -23.375 -0.406 1 98.69 185 ASN A C 1
ATOM 1459 O O . ASN A 1 185 ? -2.377 -22.516 0.354 1 98.69 185 ASN A O 1
ATOM 1463 N N . THR A 1 186 ? -4.043 -23.281 -0.959 1 98.69 186 THR A N 1
ATOM 1464 C CA . THR A 1 186 ? -4.895 -22.109 -0.798 1 98.69 186 THR A CA 1
ATOM 1465 C C . THR A 1 186 ? -5.383 -21.984 0.643 1 98.69 186 THR A C 1
ATOM 1467 O O . THR A 1 186 ? -5.336 -20.906 1.233 1 98.69 186 THR A O 1
ATOM 1470 N N . ALA A 1 187 ? -5.781 -23.141 1.242 1 98.31 187 ALA A N 1
ATOM 1471 C CA . ALA A 1 187 ? -6.238 -23.156 2.629 1 98.31 187 ALA A CA 1
ATOM 1472 C C . ALA A 1 187 ? -5.117 -22.75 3.582 1 98.31 187 ALA A C 1
ATOM 1474 O O . ALA A 1 187 ? -5.348 -22 4.531 1 98.31 187 ALA A O 1
ATOM 1475 N N . THR A 1 188 ? -3.926 -23.281 3.377 1 97.56 188 THR A N 1
ATOM 1476 C CA . THR A 1 188 ? -2.768 -22.938 4.195 1 97.56 188 THR A CA 1
ATOM 1477 C C . THR A 1 188 ? -2.451 -21.453 4.098 1 97.56 188 THR A C 1
ATOM 1479 O O . THR A 1 188 ? -2.168 -20.812 5.105 1 97.56 188 THR A O 1
ATOM 1482 N N . ALA A 1 189 ? -2.438 -20.891 2.852 1 97.75 189 ALA A N 1
ATOM 1483 C CA . ALA A 1 189 ? -2.213 -19.469 2.664 1 97.75 189 ALA A CA 1
ATOM 1484 C C . ALA A 1 189 ? -3.184 -18.641 3.506 1 97.75 189 ALA A C 1
ATOM 1486 O O . ALA A 1 189 ? -2.781 -17.688 4.18 1 97.75 189 ALA A O 1
ATOM 1487 N N . LEU A 1 190 ? -4.461 -19.047 3.473 1 96.81 190 LEU A N 1
ATOM 1488 C CA . LEU A 1 190 ? -5.488 -18.359 4.246 1 96.81 190 LEU A CA 1
ATOM 1489 C C . LEU A 1 190 ? -5.195 -18.438 5.738 1 96.81 190 LEU A C 1
ATOM 1491 O O . LEU A 1 190 ? -5.273 -17.438 6.445 1 96.81 190 LEU A O 1
ATOM 1495 N N . GLN A 1 191 ? -4.84 -19.578 6.207 1 95.25 191 GLN A N 1
ATOM 1496 C CA . GLN A 1 191 ? -4.527 -19.797 7.617 1 95.25 191 GLN A CA 1
ATOM 1497 C C . GLN A 1 191 ? -3.34 -18.938 8.055 1 95.25 191 GLN A C 1
ATOM 1499 O O . GLN A 1 191 ? -3.287 -18.469 9.195 1 95.25 191 GLN A O 1
ATOM 1504 N N . ARG A 1 192 ? -2.402 -18.75 7.141 1 94.31 192 ARG A N 1
ATOM 1505 C CA . ARG A 1 192 ? -1.182 -18.016 7.438 1 94.31 192 ARG A CA 1
ATOM 1506 C C . ARG A 1 192 ? -1.429 -16.5 7.391 1 94.31 192 ARG A C 1
ATOM 1508 O O . ARG A 1 192 ? -0.573 -15.719 7.797 1 94.31 192 ARG A O 1
ATOM 1515 N N . GLY A 1 193 ? -2.588 -16.047 6.906 1 95 193 GLY A N 1
ATOM 1516 C CA . GLY A 1 193 ? -2.922 -14.633 6.895 1 95 193 GLY A CA 1
ATOM 1517 C C . GLY A 1 193 ? -2.672 -13.969 5.555 1 95 193 GLY A C 1
ATOM 1518 O O . GLY A 1 193 ? -2.566 -12.742 5.469 1 95 193 GLY A O 1
ATOM 1519 N N . VAL A 1 194 ? -2.533 -14.742 4.473 1 96.81 194 VAL A N 1
ATOM 1520 C CA . V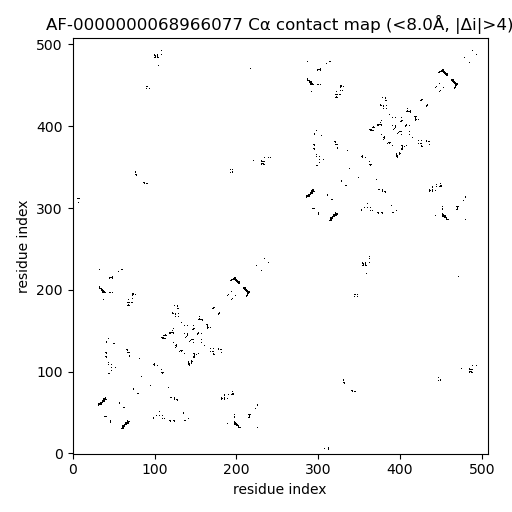AL A 1 194 ? -2.357 -14.203 3.129 1 96.81 194 VAL A CA 1
ATOM 1521 C C . VAL A 1 194 ? -3.637 -13.492 2.686 1 96.81 194 VAL A C 1
ATOM 1523 O O . VAL A 1 194 ? -4.734 -14.031 2.83 1 96.81 194 VAL A O 1
ATOM 1526 N N . ILE A 1 195 ? -3.502 -12.266 2.117 1 96.38 195 ILE A N 1
ATOM 1527 C CA . ILE A 1 195 ? -4.676 -11.477 1.763 1 96.38 195 ILE A CA 1
ATOM 1528 C C . ILE A 1 195 ? -4.672 -11.188 0.263 1 96.38 195 ILE A C 1
ATOM 1530 O O . ILE A 1 195 ? -5.602 -10.57 -0.26 1 96.38 195 ILE A O 1
ATOM 1534 N N . GLY A 1 196 ? -3.701 -11.516 -0.439 1 96.88 196 GLY A N 1
ATOM 1535 C CA . GLY A 1 196 ? -3.508 -11.273 -1.859 1 96.88 196 GLY A CA 1
ATOM 1536 C C . GLY A 1 196 ? -2.232 -11.891 -2.4 1 96.88 196 GLY A C 1
ATOM 1537 O O . GLY A 1 196 ? -1.534 -12.609 -1.687 1 96.88 196 GLY A O 1
ATOM 1538 N N . VAL A 1 197 ? -1.912 -11.656 -3.715 1 97.94 197 VAL A N 1
ATOM 1539 C CA . VAL A 1 197 ? -0.736 -12.242 -4.348 1 97.94 197 VAL A CA 1
ATOM 1540 C C . VAL A 1 197 ? -0.027 -11.195 -5.199 1 97.94 197 VAL A C 1
ATOM 1542 O O . VAL A 1 197 ? -0.663 -10.273 -5.719 1 97.94 197 VAL A O 1
ATOM 1545 N N . PRO A 1 198 ? 1.322 -11.32 -5.293 1 98.31 198 PRO A N 1
ATOM 1546 C CA . PRO A 1 198 ? 2.156 -12.281 -4.574 1 98.31 198 PRO A CA 1
ATOM 1547 C C . PRO A 1 198 ? 2.328 -11.93 -3.098 1 98.31 198 PRO A C 1
ATOM 1549 O O . PRO A 1 198 ? 2.258 -10.75 -2.73 1 98.31 198 PRO A O 1
ATOM 1552 N N . THR A 1 199 ? 2.354 -12.852 -2.248 1 98.25 199 THR A N 1
ATOM 1553 C CA . THR A 1 199 ? 2.76 -12.68 -0.858 1 98.25 199 THR A CA 1
ATOM 1554 C C . THR A 1 199 ? 4.008 -13.508 -0.555 1 98.25 199 THR A C 1
ATOM 1556 O O . THR A 1 199 ? 4.102 -14.672 -0.954 1 98.25 199 THR A O 1
ATOM 1559 N N . TYR A 1 200 ? 5.004 -12.922 0.078 1 96.62 200 TYR A N 1
ATOM 1560 C CA . TYR A 1 200 ? 6.246 -13.562 0.504 1 96.62 200 TYR A CA 1
ATOM 1561 C C . TYR A 1 200 ? 6.215 -13.867 1.996 1 96.62 200 TYR A C 1
ATOM 1563 O O . TYR A 1 200 ? 5.953 -12.984 2.814 1 96.62 200 TYR A O 1
ATOM 1571 N N . GLU A 1 201 ? 6.309 -15.047 2.375 1 94.75 201 GLU A N 1
ATOM 1572 C CA . GLU A 1 201 ? 6.406 -15.477 3.768 1 94.75 201 GLU A CA 1
ATOM 1573 C C . GLU A 1 201 ? 7.848 -15.828 4.137 1 94.75 201 GLU A C 1
ATOM 1575 O O . GLU A 1 201 ? 8.422 -16.766 3.596 1 94.75 201 GLU A O 1
ATOM 1580 N N . VAL A 1 202 ? 8.445 -14.977 4.977 1 89.81 202 VAL A N 1
ATOM 1581 C CA . VAL A 1 202 ? 9.812 -15.195 5.434 1 89.81 202 VAL A CA 1
ATOM 1582 C C . VAL A 1 202 ? 9.805 -15.797 6.836 1 89.81 202 VAL A C 1
ATOM 1584 O O . VAL A 1 202 ? 9.188 -15.25 7.75 1 89.81 202 VAL A O 1
ATOM 1587 N N . ALA A 1 203 ? 10.312 -16.969 6.895 1 77.56 203 ALA A N 1
ATOM 1588 C CA . ALA A 1 203 ? 10.375 -17.625 8.188 1 77.56 203 ALA A CA 1
ATOM 1589 C C . ALA A 1 203 ? 11.398 -16.969 9.102 1 77.56 203 ALA A C 1
ATOM 1591 O O . ALA A 1 203 ? 12.492 -16.625 8.664 1 77.56 203 ALA A O 1
ATOM 1592 N N . ASP A 1 204 ? 10.875 -16.172 10.125 1 59 204 ASP A N 1
ATOM 1593 C CA . ASP A 1 204 ? 11.789 -15.594 11.102 1 59 204 ASP A CA 1
ATOM 1594 C C . ASP A 1 204 ? 12.492 -16.688 11.906 1 59 204 ASP A C 1
ATOM 1596 O O . ASP A 1 204 ? 11.867 -17.672 12.297 1 59 204 ASP A O 1
ATOM 1600 N N . LYS A 1 205 ? 13.859 -16.922 11.609 1 54.19 205 LYS A N 1
ATOM 1601 C CA . LYS A 1 205 ? 14.562 -17.938 12.406 1 54.19 205 LYS A CA 1
ATOM 1602 C C . LYS A 1 205 ? 14.102 -17.906 13.859 1 54.19 205 LYS A C 1
ATOM 1604 O O . LYS A 1 205 ? 13.797 -18.953 14.438 1 54.19 205 LYS A O 1
ATOM 1609 N N . PRO A 1 206 ? 14.641 -17 14.703 1 47.28 206 PRO A N 1
ATOM 1610 C CA . PRO A 1 206 ? 14.406 -17.516 16.047 1 47.28 206 PRO A CA 1
ATOM 1611 C C . PRO A 1 206 ? 12.93 -17.531 16.438 1 47.28 206 PRO A C 1
ATOM 1613 O O . PRO A 1 206 ? 12.539 -18.25 17.359 1 47.28 206 PRO A O 1
ATOM 1616 N N . SER A 1 207 ? 12.219 -16.688 16.031 1 47.5 207 SER A N 1
ATOM 1617 C CA . SER A 1 207 ? 10.859 -16.672 16.562 1 47.5 207 SER A CA 1
ATOM 1618 C C . SER A 1 207 ? 9.883 -17.344 15.602 1 47.5 207 SER A C 1
ATOM 1620 O O . SER A 1 207 ? 10.125 -17.406 14.398 1 47.5 207 SER A O 1
ATOM 1622 N N . ALA A 1 208 ? 9.078 -18.328 16.141 1 48.03 208 ALA A N 1
ATOM 1623 C CA . ALA A 1 208 ? 8.008 -19.109 15.523 1 48.03 208 ALA A CA 1
ATOM 1624 C C . ALA A 1 208 ? 7.098 -18.219 14.672 1 48.03 208 ALA A C 1
ATOM 1626 O O . ALA A 1 208 ? 6.105 -18.688 14.117 1 48.03 208 ALA A O 1
ATOM 1627 N N . SER A 1 209 ? 7.461 -16.859 14.438 1 60.28 209 SER A N 1
ATOM 1628 C CA . SER A 1 209 ? 6.473 -16.062 13.727 1 60.28 209 SER A CA 1
ATOM 1629 C C . SER A 1 209 ? 6.941 -15.742 12.305 1 60.28 209 SER A C 1
ATOM 1631 O O . SER A 1 209 ? 8.141 -15.648 12.055 1 60.28 209 SER A O 1
ATOM 1633 N N . SER A 1 210 ? 6.109 -16.062 11.328 1 79.75 210 SER A N 1
ATOM 1634 C CA . SER A 1 210 ? 6.402 -15.75 9.93 1 79.75 210 SER A CA 1
ATOM 1635 C C . SER A 1 210 ? 5.984 -14.328 9.586 1 79.75 210 SER A C 1
ATOM 1637 O O . SER A 1 210 ? 5.031 -13.797 10.156 1 79.75 210 SER A O 1
ATOM 1639 N N . LEU A 1 211 ? 6.898 -13.711 8.914 1 88.81 211 LEU A N 1
ATOM 1640 C CA . LEU A 1 211 ? 6.633 -12.383 8.375 1 88.81 211 LEU A CA 1
ATOM 1641 C C . LEU A 1 211 ? 6.039 -12.469 6.973 1 88.81 211 LEU A C 1
ATOM 1643 O O . LEU A 1 211 ? 6.539 -13.219 6.129 1 88.81 211 LEU A O 1
ATOM 1647 N N . LEU A 1 212 ? 4.867 -11.898 6.777 1 94.56 212 LEU A N 1
ATOM 1648 C CA . LEU A 1 212 ? 4.23 -11.852 5.469 1 94.56 212 LEU A CA 1
ATOM 1649 C C . LEU A 1 212 ? 4.43 -10.492 4.812 1 94.56 212 LEU A C 1
ATOM 1651 O O . LEU A 1 212 ? 4.254 -9.453 5.457 1 94.56 212 LEU A O 1
ATOM 1655 N N . LEU A 1 213 ? 4.895 -10.445 3.65 1 96.06 213 LEU A N 1
ATOM 1656 C CA . LEU A 1 213 ? 4.98 -9.242 2.828 1 96.06 213 LEU A CA 1
ATOM 1657 C C . LEU A 1 213 ? 4.121 -9.375 1.575 1 96.06 213 LEU A C 1
ATOM 1659 O O . LEU A 1 213 ? 4.465 -10.125 0.661 1 96.06 213 LEU A O 1
ATOM 1663 N N . PHE A 1 214 ? 3.039 -8.648 1.51 1 97.44 214 PHE A N 1
ATOM 1664 C CA . PHE A 1 214 ? 2.109 -8.688 0.386 1 97.44 214 PHE A CA 1
ATOM 1665 C C . PHE A 1 214 ? 2.482 -7.645 -0.66 1 97.44 214 PHE A C 1
ATOM 1667 O O . PHE A 1 214 ? 2.59 -6.457 -0.348 1 97.44 214 PHE A O 1
ATOM 1674 N N . GLY A 1 215 ? 2.646 -8.102 -1.931 1 97.31 215 GLY A N 1
ATOM 1675 C CA . GLY A 1 215 ? 2.887 -7.195 -3.043 1 97.31 215 GLY A CA 1
ATOM 1676 C C . GLY A 1 215 ? 4.27 -7.344 -3.646 1 97.31 215 GLY A C 1
ATOM 1677 O O . GLY A 1 215 ? 5.258 -7.488 -2.92 1 97.31 215 GLY A O 1
ATOM 1678 N N . GLN A 1 216 ? 4.348 -7.27 -5.023 1 96.44 216 GLN A N 1
ATOM 1679 C CA . GLN A 1 216 ? 5.621 -7.34 -5.734 1 96.44 216 GLN A CA 1
ATOM 1680 C C . GLN A 1 216 ? 6.465 -6.098 -5.48 1 96.44 216 GLN A C 1
ATOM 1682 O O . GLN A 1 216 ? 7.66 -6.078 -5.781 1 96.44 216 GLN A O 1
ATOM 1687 N N . ASP A 1 217 ? 5.914 -5.059 -4.91 1 94.56 217 ASP A N 1
ATOM 1688 C CA . ASP A 1 217 ? 6.594 -3.793 -4.668 1 94.56 217 ASP A CA 1
ATOM 1689 C C . ASP A 1 217 ? 7.273 -3.787 -3.299 1 94.56 217 ASP A C 1
ATOM 1691 O O . ASP A 1 217 ? 7.734 -2.744 -2.834 1 94.56 217 ASP A O 1
ATOM 1695 N N . ARG A 1 218 ? 7.348 -4.902 -2.623 1 94.56 218 ARG A N 1
ATOM 1696 C CA . ARG A 1 218 ? 7.992 -4.98 -1.317 1 94.56 218 ARG A CA 1
ATOM 1697 C C . ARG A 1 218 ? 9.422 -5.496 -1.445 1 94.56 218 ARG A C 1
ATOM 1699 O O . ARG A 1 218 ? 9.992 -6.008 -0.48 1 94.56 218 ARG A O 1
ATOM 1706 N N . THR A 1 219 ? 10.047 -5.395 -2.576 1 89.38 219 THR A N 1
ATOM 1707 C CA . THR A 1 219 ? 11.352 -5.977 -2.875 1 89.38 219 THR A CA 1
ATOM 1708 C C . THR A 1 219 ? 12.422 -5.391 -1.964 1 89.38 219 THR A C 1
ATOM 1710 O O . THR A 1 219 ? 13.289 -6.117 -1.466 1 89.38 219 THR A O 1
ATOM 1713 N N . ASP A 1 220 ? 12.391 -4.082 -1.644 1 88.69 220 ASP A N 1
ATOM 1714 C CA . ASP A 1 220 ? 13.406 -3.443 -0.808 1 88.69 220 ASP A CA 1
ATOM 1715 C C . ASP A 1 220 ? 13.367 -3.998 0.615 1 88.69 220 ASP A C 1
ATOM 1717 O O . ASP A 1 220 ? 14.414 -4.352 1.172 1 88.69 220 ASP A O 1
ATOM 1721 N N . GLN A 1 221 ? 12.203 -4.059 1.14 1 90.81 221 GLN A N 1
ATOM 1722 C CA . GLN A 1 221 ? 12.078 -4.598 2.488 1 90.81 221 GLN A CA 1
ATOM 1723 C C . GLN A 1 221 ? 12.469 -6.074 2.527 1 90.81 221 GLN A C 1
ATOM 1725 O O . GLN A 1 221 ? 13.109 -6.527 3.477 1 90.81 221 GLN A O 1
ATOM 1730 N N . LEU A 1 222 ? 12.031 -6.82 1.502 1 90.75 222 LEU A N 1
ATOM 1731 C CA . LEU A 1 222 ? 12.359 -8.242 1.419 1 90.75 222 LEU A CA 1
ATOM 1732 C C . LEU A 1 222 ? 13.867 -8.445 1.411 1 90.75 222 LEU A C 1
ATOM 1734 O O . LEU A 1 222 ? 14.391 -9.297 2.139 1 90.75 222 LEU A O 1
ATOM 1738 N N . LEU A 1 223 ? 14.625 -7.633 0.623 1 89.12 223 LEU A N 1
ATOM 1739 C CA . LEU A 1 223 ? 16.078 -7.738 0.54 1 89.12 223 LEU A CA 1
ATOM 1740 C C . LEU A 1 223 ? 16.719 -7.414 1.883 1 89.12 223 LEU A C 1
ATOM 1742 O O . LEU A 1 223 ? 17.672 -8.094 2.301 1 89.12 223 LEU A O 1
ATOM 1746 N N . ASP A 1 224 ? 16.219 -6.406 2.6 1 88.69 224 ASP A N 1
ATOM 1747 C CA . ASP A 1 224 ? 16.75 -6.039 3.906 1 88.69 224 ASP A CA 1
ATOM 1748 C C . ASP A 1 224 ? 16.531 -7.152 4.926 1 88.69 224 ASP A C 1
ATOM 1750 O O . ASP A 1 224 ? 17.406 -7.441 5.742 1 88.69 224 ASP A O 1
ATOM 1754 N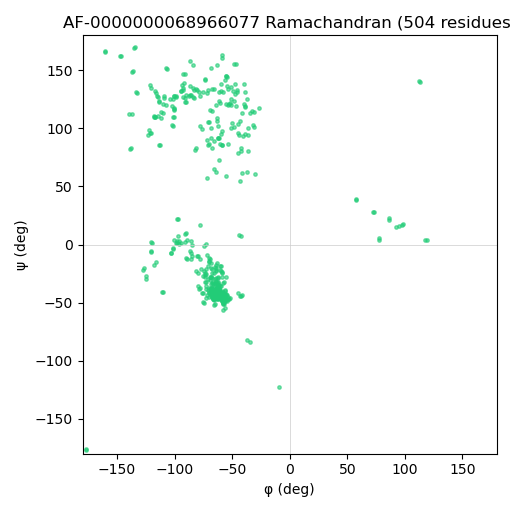 N . ILE A 1 225 ? 15.328 -7.758 4.895 1 87.75 225 ILE A N 1
ATOM 1755 C CA . ILE A 1 225 ? 15 -8.836 5.82 1 87.75 225 ILE A CA 1
ATOM 1756 C C . ILE A 1 225 ? 15.914 -10.031 5.574 1 87.75 225 ILE A C 1
ATOM 1758 O O . ILE A 1 225 ? 16.422 -10.633 6.52 1 87.75 225 ILE A O 1
ATOM 1762 N N . LEU A 1 226 ? 16.141 -10.375 4.312 1 85.06 226 LEU A N 1
ATOM 1763 C CA . LEU A 1 226 ? 17 -11.492 3.953 1 85.06 226 LEU A CA 1
ATOM 1764 C C . LEU A 1 226 ? 18.453 -11.211 4.348 1 85.06 226 LEU A C 1
ATOM 1766 O O . LEU A 1 226 ? 19.234 -12.141 4.57 1 85.06 226 LEU A O 1
ATOM 1770 N N . ALA A 1 227 ? 18.812 -9.844 4.457 1 85.75 227 ALA A N 1
ATOM 1771 C CA . ALA A 1 227 ? 20.156 -9.43 4.867 1 85.75 227 ALA A CA 1
ATOM 1772 C C . ALA A 1 227 ? 20.25 -9.359 6.387 1 85.75 227 ALA A C 1
ATOM 1774 O O . ALA A 1 227 ? 21.328 -9.055 6.926 1 85.75 227 ALA A O 1
ATOM 1775 N N . GLY A 1 228 ? 19.109 -9.555 7.094 1 83.31 228 GLY A N 1
ATOM 1776 C CA . GLY A 1 228 ? 19.172 -9.656 8.539 1 83.31 228 GLY A CA 1
ATOM 1777 C C . GLY A 1 228 ? 18.406 -8.57 9.258 1 83.31 228 GLY A C 1
ATOM 1778 O O . GLY A 1 228 ? 18.375 -8.531 10.492 1 83.31 228 GLY A O 1
ATOM 1779 N N . TRP A 1 229 ? 17.734 -7.75 8.484 1 84.94 229 TRP A N 1
ATOM 1780 C CA . TRP A 1 229 ? 16.906 -6.719 9.109 1 84.94 229 TRP A CA 1
ATOM 1781 C C . TRP A 1 229 ? 15.68 -7.332 9.773 1 84.94 229 TRP A C 1
ATOM 1783 O O . TRP A 1 229 ? 14.992 -8.164 9.18 1 84.94 229 TRP A O 1
ATOM 1793 N N . GLN A 1 230 ? 15.414 -6.926 11.016 1 78.12 230 GLN A N 1
ATOM 1794 C CA . GLN A 1 230 ? 14.219 -7.344 11.742 1 78.12 230 GLN A CA 1
ATOM 1795 C C . GLN A 1 230 ? 13.297 -6.156 12.016 1 78.12 230 GLN A C 1
ATOM 1797 O O . GLN A 1 230 ? 13.664 -5.242 12.758 1 78.12 230 GLN A O 1
ATOM 1802 N N . PRO A 1 231 ? 12.195 -6.262 11.281 1 75.62 231 PRO A N 1
ATOM 1803 C CA . PRO A 1 231 ? 11.281 -5.141 11.508 1 75.62 231 PRO A CA 1
ATOM 1804 C C . PRO A 1 231 ? 10.719 -5.117 12.93 1 75.62 231 PRO A C 1
ATOM 1806 O O . PRO A 1 231 ? 10.188 -6.121 13.406 1 75.62 231 PRO A O 1
ATOM 1809 N N . SER A 1 232 ? 11.562 -4.91 13.891 1 59.34 232 SER A N 1
ATOM 1810 C CA . SER A 1 232 ? 11.117 -4.984 15.273 1 59.34 232 SER A CA 1
ATOM 1811 C C . SER A 1 232 ? 10.023 -3.961 15.562 1 59.34 232 SER A C 1
ATOM 1813 O O . SER A 1 232 ? 10.047 -2.852 15.023 1 59.34 232 SER A O 1
ATOM 1815 N N . PRO A 1 233 ? 8.891 -4.473 15.992 1 49.59 233 PRO A N 1
ATOM 1816 C CA . PRO A 1 233 ? 8.039 -3.439 16.578 1 49.59 233 PRO A CA 1
ATOM 1817 C C . PRO A 1 233 ? 8.836 -2.42 17.406 1 49.59 233 PRO A C 1
ATOM 1819 O O . PRO A 1 233 ? 9.898 -2.742 17.938 1 49.59 233 PRO A O 1
ATOM 1822 N N . PRO A 1 234 ? 8.797 -1.158 17.078 1 42 234 PRO A N 1
ATOM 1823 C CA . PRO A 1 234 ? 9.586 -0.325 17.984 1 42 234 PRO A CA 1
ATOM 1824 C C . PRO A 1 234 ? 9.609 -0.868 19.406 1 42 234 PRO A C 1
ATOM 1826 O O . PRO A 1 234 ? 8.586 -1.311 19.922 1 42 234 PRO A O 1
ATOM 1829 N N . ASN A 1 235 ? 10.672 -1.504 19.844 1 41.72 235 ASN A N 1
ATOM 1830 C CA . ASN A 1 235 ? 10.773 -1.949 21.234 1 41.72 235 ASN A CA 1
ATOM 1831 C C . ASN A 1 235 ? 10.367 -0.848 22.203 1 41.72 235 ASN A C 1
ATOM 1833 O O . ASN A 1 235 ? 10.273 0.321 21.828 1 41.72 235 ASN A O 1
ATOM 1837 N N . ALA A 1 236 ? 9.93 -1.274 23.406 1 37.69 236 ALA A N 1
ATOM 1838 C CA . ALA A 1 236 ? 9.664 -0.325 24.484 1 37.69 236 ALA A CA 1
ATOM 1839 C C . ALA A 1 236 ? 10.75 0.743 24.547 1 37.69 236 ALA A C 1
ATOM 1841 O O . ALA A 1 236 ? 10.469 1.913 24.812 1 37.69 236 ALA A O 1
ATOM 1842 N N . ALA A 1 237 ? 11.859 0.203 24.422 1 35.78 237 ALA A N 1
ATOM 1843 C CA . ALA A 1 237 ? 12.984 1.106 24.625 1 35.78 237 ALA A CA 1
ATOM 1844 C C . ALA A 1 237 ? 13.047 2.168 23.531 1 35.78 237 ALA A C 1
ATOM 1846 O O . ALA A 1 237 ? 13.281 3.348 23.812 1 35.78 237 ALA A O 1
ATOM 1847 N N . GLN A 1 238 ? 12.906 1.69 22.328 1 38.84 238 GLN A N 1
ATOM 1848 C CA . GLN A 1 238 ? 12.953 2.699 21.281 1 38.84 238 GLN A CA 1
ATOM 1849 C C . GLN A 1 238 ? 11.758 3.643 21.359 1 38.84 238 GLN A C 1
ATOM 1851 O O . GLN A 1 238 ? 11.867 4.824 21.031 1 38.84 238 GLN A O 1
ATOM 1856 N N . GLN A 1 239 ? 10.656 3.045 21.812 1 39.12 239 GLN A N 1
ATOM 1857 C CA . GLN A 1 239 ? 9.539 3.881 22.234 1 39.12 239 GLN A CA 1
ATOM 1858 C C . GLN A 1 239 ? 9.969 4.832 23.359 1 39.12 239 GLN A C 1
ATOM 1860 O O . GLN A 1 239 ? 9.586 6.004 23.359 1 39.12 239 GLN A O 1
ATOM 1865 N N . ARG A 1 240 ? 10.633 4.281 24.203 1 37.06 240 ARG A N 1
ATOM 1866 C CA . ARG A 1 240 ? 11.125 5.105 25.297 1 37.06 240 ARG A CA 1
ATOM 1867 C C . ARG A 1 240 ? 12.141 6.133 24.797 1 37.06 240 ARG A C 1
ATOM 1869 O O . ARG A 1 240 ? 12.141 7.281 25.25 1 37.06 240 ARG A O 1
ATOM 1876 N N . ALA A 1 241 ? 13.039 5.723 24.016 1 36.66 241 ALA A N 1
ATOM 1877 C CA . ALA A 1 241 ? 14.062 6.652 23.547 1 36.66 241 ALA A CA 1
ATOM 1878 C C . ALA A 1 241 ? 13.453 7.77 22.719 1 36.66 241 ALA A C 1
ATOM 1880 O O . ALA A 1 241 ? 13.875 8.93 22.812 1 36.66 241 ALA A O 1
ATOM 1881 N N . LEU A 1 242 ? 12.484 7.473 21.875 1 34.56 242 LEU A N 1
ATOM 1882 C CA . LEU A 1 242 ? 11.711 8.508 21.203 1 34.56 242 LEU A CA 1
ATOM 1883 C C . LEU A 1 242 ? 10.992 9.398 22.203 1 34.56 242 LEU A C 1
ATOM 1885 O O . LEU A 1 242 ? 10.859 10.602 21.984 1 34.56 242 LEU A O 1
ATOM 1889 N N . ASN A 1 243 ? 10.562 8.719 23.297 1 32.53 243 ASN A N 1
ATOM 1890 C CA . ASN A 1 243 ? 10.109 9.531 24.422 1 32.53 243 ASN A CA 1
ATOM 1891 C C . ASN A 1 243 ? 11.234 10.422 24.953 1 32.53 243 ASN A C 1
ATOM 1893 O O . ASN A 1 243 ? 10.992 11.562 25.344 1 32.53 243 ASN A O 1
ATOM 1897 N N . LYS A 1 244 ? 12.445 9.914 24.969 1 33.88 244 LYS A N 1
ATOM 1898 C CA . LYS A 1 244 ? 13.539 10.688 25.547 1 33.88 244 LYS A CA 1
ATOM 1899 C C . LYS A 1 244 ? 14.008 11.773 24.578 1 33.88 244 LYS A C 1
ATOM 1901 O O . LYS A 1 244 ? 14.531 12.805 25 1 33.88 244 LYS A O 1
ATOM 1906 N N . LEU A 1 245 ? 14.039 11.531 23.312 1 30.42 245 LEU A N 1
ATOM 1907 C CA . LEU A 1 245 ? 14.398 12.648 22.453 1 30.42 245 LEU A CA 1
ATOM 1908 C C . LEU A 1 245 ? 13.359 13.758 22.531 1 30.42 245 LEU A C 1
ATOM 1910 O O . LEU A 1 245 ? 13.578 14.852 22 1 30.42 245 LEU A O 1
ATOM 1914 N N . GLN A 1 246 ? 12.156 13.359 22.953 1 28.72 246 GLN A N 1
ATOM 1915 C CA . GLN A 1 246 ? 11.297 14.422 23.469 1 28.72 246 GLN A CA 1
ATOM 1916 C C . GLN A 1 246 ? 11.984 15.188 24.594 1 28.72 246 GLN A C 1
ATOM 1918 O O . GLN A 1 246 ? 11.562 16.281 24.969 1 28.72 246 GLN A O 1
ATOM 1923 N N . LEU A 1 247 ? 12.898 14.414 25.266 1 28.52 247 LEU A N 1
ATOM 1924 C CA . LEU A 1 247 ? 13.391 15.172 26.422 1 28.52 247 LEU A CA 1
ATOM 1925 C C . LEU A 1 247 ? 14.18 16.391 25.969 1 28.52 247 LEU A C 1
ATOM 1927 O O . LEU A 1 247 ? 14.211 17.406 26.656 1 28.52 247 LEU A O 1
ATOM 1931 N N . PHE A 1 248 ? 14.938 16.156 24.812 1 26.89 248 PHE A N 1
ATOM 1932 C CA . PHE A 1 248 ? 15.836 17.297 24.672 1 26.89 248 PHE A CA 1
ATOM 1933 C C . PHE A 1 248 ? 15.078 18.531 24.203 1 26.89 248 PHE A C 1
ATOM 1935 O O . PHE A 1 248 ? 15.57 19.656 24.328 1 26.89 248 PHE A O 1
ATOM 1942 N N . ALA A 1 249 ? 13.914 18.375 23.438 1 28.16 249 ALA A N 1
ATOM 1943 C CA . ALA A 1 249 ? 13.469 19.719 23.078 1 28.16 249 ALA A CA 1
ATOM 1944 C C . ALA A 1 249 ? 12.758 20.391 24.266 1 28.16 249 ALA A C 1
ATOM 1946 O O . ALA A 1 249 ? 12.203 21.484 24.125 1 28.16 249 ALA A O 1
ATOM 1947 N N . HIS A 1 250 ? 12.445 19.484 25.312 1 23.77 250 HIS A N 1
ATOM 1948 C CA . HIS A 1 250 ? 11.891 20.312 26.375 1 23.77 250 HIS A CA 1
ATOM 1949 C C . HIS A 1 250 ? 12.898 21.375 26.812 1 23.77 250 HIS A C 1
ATOM 1951 O O . HIS A 1 250 ? 12.578 22.25 27.625 1 23.77 250 HIS A O 1
ATOM 1957 N N . SER A 1 251 ? 14.172 21.016 26.641 1 24.02 251 SER A N 1
ATOM 1958 C CA . SER A 1 251 ? 14.906 21.797 27.625 1 24.02 251 SER A CA 1
ATOM 1959 C C . SER A 1 251 ? 14.805 23.297 27.328 1 24.02 251 SER A C 1
ATOM 1961 O O . SER A 1 251 ? 15.508 24.109 27.938 1 24.02 251 SER A O 1
ATOM 1963 N N . SER A 1 252 ? 14.43 23.625 26.109 1 21.61 252 SER A N 1
ATOM 1964 C CA . SER A 1 252 ? 14.617 25.078 26.188 1 21.61 252 SER A CA 1
ATOM 1965 C C . SER A 1 252 ? 13.539 25.719 27.062 1 21.61 252 SER A C 1
ATOM 1967 O O . SER A 1 252 ? 12.383 25.812 26.641 1 21.61 252 SER A O 1
ATOM 1969 N N . ARG A 1 253 ? 13.273 25.406 28.359 1 24.97 253 ARG A N 1
ATOM 1970 C CA . ARG A 1 253 ? 12.836 26.172 29.531 1 24.97 253 ARG A CA 1
ATOM 1971 C C . ARG A 1 253 ? 12.867 27.672 29.25 1 24.97 253 ARG A C 1
ATOM 1973 O O . ARG A 1 253 ? 11.852 28.25 28.859 1 24.97 253 ARG A O 1
ATOM 1980 N N . LEU A 1 254 ? 13.766 28.422 30.266 1 17.2 254 LEU A N 1
ATOM 1981 C CA . LEU A 1 254 ? 13.914 29.578 31.141 1 17.2 254 LEU A CA 1
ATOM 1982 C C . LEU A 1 254 ? 14.32 30.812 30.328 1 17.2 254 LEU A C 1
ATOM 1984 O O . LEU A 1 254 ? 15.164 30.719 29.438 1 17.2 254 LEU A O 1
ATOM 1988 N N . CYS B 1 1 ? 18.016 -37.094 -7.082 1 20.58 1 CYS B N 1
ATOM 1989 C CA . CYS B 1 1 ? 19.031 -36.062 -7.305 1 20.58 1 CYS B CA 1
ATOM 1990 C C . CYS B 1 1 ? 18.391 -34.688 -7.57 1 20.58 1 CYS B C 1
ATOM 1992 O O . CYS B 1 1 ? 17.578 -34.562 -8.492 1 20.58 1 CYS B O 1
ATOM 1994 N N . ARG B 1 2 ? 18.109 -34 -6.418 1 22.59 2 ARG B N 1
ATOM 1995 C CA . ARG B 1 2 ? 17.328 -32.781 -6.246 1 22.59 2 ARG B CA 1
ATOM 1996 C C . ARG B 1 2 ? 17.953 -31.609 -7.016 1 22.59 2 ARG B C 1
ATOM 1998 O O . ARG B 1 2 ? 19.031 -31.141 -6.676 1 22.59 2 ARG B O 1
ATOM 2005 N N . GLU B 1 3 ? 17.812 -31.688 -8.305 1 21.98 3 GLU B N 1
ATOM 2006 C CA . GLU B 1 3 ? 18.484 -30.812 -9.258 1 21.98 3 GLU B CA 1
ATOM 2007 C C . GLU B 1 3 ? 18.234 -29.344 -8.922 1 21.98 3 GLU B C 1
ATOM 2009 O O . GLU B 1 3 ? 17.078 -28.906 -8.867 1 21.98 3 GLU B O 1
ATOM 2014 N N . VAL B 1 4 ? 19.156 -28.875 -8.016 1 23.83 4 VAL B N 1
ATOM 2015 C CA . VAL B 1 4 ? 19.312 -27.484 -7.633 1 23.83 4 VAL B CA 1
ATOM 2016 C C . VAL B 1 4 ? 19.656 -26.641 -8.859 1 23.83 4 VAL B C 1
ATOM 2018 O O . VAL B 1 4 ? 20.578 -26.969 -9.609 1 23.83 4 VAL B O 1
ATOM 2021 N N . TYR B 1 5 ? 18.641 -26.109 -9.391 1 24.25 5 TYR B N 1
ATOM 2022 C CA . TYR B 1 5 ? 18.906 -25.234 -10.523 1 24.25 5 TYR B CA 1
ATOM 2023 C C . TYR B 1 5 ? 19.828 -24.078 -10.125 1 24.25 5 TYR B C 1
ATOM 2025 O O . TYR B 1 5 ? 19.5 -23.312 -9.219 1 24.25 5 TYR B O 1
ATOM 2033 N N . VAL B 1 6 ? 21.125 -24.406 -10.203 1 23.83 6 VAL B N 1
ATOM 2034 C CA . VAL B 1 6 ? 22.156 -23.391 -9.961 1 23.83 6 VAL B CA 1
ATOM 2035 C C . VAL B 1 6 ? 22.125 -22.344 -11.07 1 23.83 6 VAL B C 1
ATOM 2037 O O . VAL B 1 6 ? 22.406 -22.656 -12.227 1 23.83 6 VAL B O 1
ATOM 2040 N N . ILE B 1 7 ? 21.281 -21.438 -10.922 1 23.25 7 ILE B N 1
ATOM 2041 C CA . ILE B 1 7 ? 21.266 -20.344 -11.898 1 23.25 7 ILE B CA 1
ATOM 2042 C C . ILE B 1 7 ? 22.562 -19.547 -11.789 1 23.25 7 ILE B C 1
ATOM 2044 O O . ILE B 1 7 ? 22.875 -18.984 -10.734 1 23.25 7 ILE B O 1
ATOM 2048 N N . VAL B 1 8 ? 23.547 -20 -12.555 1 25.14 8 VAL B N 1
ATOM 2049 C CA . VAL B 1 8 ? 24.844 -19.359 -12.656 1 25.14 8 VAL B CA 1
ATOM 2050 C C . VAL B 1 8 ? 24.703 -17.953 -13.219 1 25.14 8 VAL B C 1
ATOM 2052 O O . VAL B 1 8 ? 24.203 -17.781 -14.336 1 25.14 8 VAL B O 1
ATOM 2055 N N . GLY B 1 9 ? 24.562 -17.047 -12.359 1 23.84 9 GLY B N 1
ATOM 2056 C CA . GLY B 1 9 ? 24.406 -15.633 -12.68 1 23.84 9 GLY B CA 1
ATOM 2057 C C . GLY B 1 9 ? 25.609 -15.062 -13.422 1 23.84 9 GLY B C 1
ATOM 2058 O O . GLY B 1 9 ? 26.75 -15.25 -13 1 23.84 9 GLY B O 1
ATOM 2059 N N . ARG B 1 10 ? 25.531 -15.109 -14.68 1 24.58 10 ARG B N 1
ATOM 2060 C CA . ARG B 1 10 ? 26.578 -14.477 -15.477 1 24.58 10 ARG B CA 1
ATOM 2061 C C . ARG B 1 10 ? 26.812 -13.039 -15.008 1 24.58 10 ARG B C 1
ATOM 2063 O O . ARG B 1 10 ? 25.875 -12.32 -14.688 1 24.58 10 ARG B O 1
ATOM 2070 N N . ARG B 1 11 ? 28.047 -12.75 -14.688 1 25.23 11 ARG B N 1
ATOM 2071 C CA . ARG B 1 11 ? 28.641 -11.484 -14.266 1 25.23 11 ARG B CA 1
ATOM 2072 C C . ARG B 1 11 ? 28.281 -10.359 -15.234 1 25.23 11 ARG B C 1
ATOM 2074 O O . ARG B 1 11 ? 28.469 -10.5 -16.438 1 25.23 11 ARG B O 1
ATOM 2081 N N . ARG B 1 12 ? 27.281 -9.609 -14.773 1 24.95 12 ARG B N 1
ATOM 2082 C CA . ARG B 1 12 ? 26.984 -8.477 -15.641 1 24.95 12 ARG B CA 1
ATOM 2083 C C . ARG B 1 12 ? 28.25 -7.746 -16.047 1 24.95 12 ARG B C 1
ATOM 2085 O O . ARG B 1 12 ? 29.172 -7.602 -15.25 1 24.95 12 ARG B O 1
ATOM 2092 N N . PRO B 1 13 ? 28.469 -7.719 -17.312 1 27.83 13 PRO B N 1
ATOM 2093 C CA . PRO B 1 13 ? 29.594 -6.902 -17.75 1 27.83 13 PRO B CA 1
ATOM 2094 C C . PRO B 1 13 ? 29.719 -5.594 -16.969 1 27.83 13 PRO B C 1
ATOM 2096 O O . PRO B 1 13 ? 28.719 -5.113 -16.406 1 27.83 13 PRO B O 1
ATOM 2099 N N . GLY B 1 14 ? 30.906 -5.234 -16.469 1 22.91 14 GLY B N 1
ATOM 2100 C CA . GLY B 1 14 ? 31.391 -4.074 -15.734 1 22.91 14 GLY B CA 1
ATOM 2101 C C . GLY B 1 14 ? 30.766 -2.771 -16.203 1 22.91 14 GLY B C 1
ATOM 2102 O O . GLY B 1 14 ? 30.359 -2.648 -17.359 1 22.91 14 GLY B O 1
ATOM 2103 N N . ARG B 1 15 ? 30.188 -2.07 -15.219 1 23.48 15 ARG B N 1
ATOM 2104 C CA . ARG B 1 15 ? 29.625 -0.726 -15.281 1 23.48 15 ARG B CA 1
ATOM 2105 C C . ARG B 1 15 ? 30.516 0.199 -16.109 1 23.48 15 ARG B C 1
ATOM 2107 O O . ARG B 1 15 ? 31.625 0.535 -15.703 1 23.48 15 ARG B O 1
ATOM 2114 N N . LYS B 1 16 ? 30.703 -0.127 -17.391 1 25.14 16 LYS B N 1
ATOM 2115 C CA . LYS B 1 16 ? 31.359 0.963 -18.109 1 25.14 16 LYS B CA 1
ATOM 2116 C C . LYS B 1 16 ? 30.875 2.32 -17.609 1 25.14 16 LYS B C 1
ATOM 2118 O O . LYS B 1 16 ? 29.672 2.553 -17.516 1 25.14 16 LYS B O 1
ATOM 2123 N N . GLN B 1 17 ? 31.594 3.051 -16.75 1 22.56 17 GLN B N 1
ATOM 2124 C CA . GLN B 1 17 ? 31.594 4.445 -16.312 1 22.56 17 GLN B CA 1
ATOM 2125 C C . GLN B 1 17 ? 31.109 5.367 -17.422 1 22.56 17 GLN B C 1
ATOM 2127 O O . GLN B 1 17 ? 31.797 5.555 -18.438 1 22.56 17 GLN B O 1
ATOM 2132 N N . LEU B 1 18 ? 29.922 5.125 -17.797 1 24.53 18 LEU B N 1
ATOM 2133 C CA . LEU B 1 18 ? 29.531 6.129 -18.781 1 24.53 18 LEU B CA 1
ATOM 2134 C C . LEU B 1 18 ? 29.938 7.527 -18.312 1 24.53 18 LEU B C 1
ATOM 2136 O O . LEU B 1 18 ? 29.438 8.016 -17.297 1 24.53 18 LEU B O 1
ATOM 2140 N N . LEU B 1 19 ? 31.125 7.906 -18.422 1 25.55 19 LEU B N 1
ATOM 2141 C CA . LEU B 1 19 ? 31.688 9.242 -18.25 1 25.55 19 LEU B CA 1
ATOM 2142 C C . LEU B 1 19 ? 30.734 10.305 -18.766 1 25.55 19 LEU B C 1
ATOM 2144 O O . LEU B 1 19 ? 30.453 10.359 -19.969 1 25.55 19 LEU B O 1
ATOM 2148 N N . ARG B 1 20 ? 29.75 10.633 -17.922 1 26.3 20 ARG B N 1
ATOM 2149 C CA . ARG B 1 20 ? 28.906 11.781 -18.234 1 26.3 20 ARG B CA 1
ATOM 2150 C C . ARG B 1 20 ?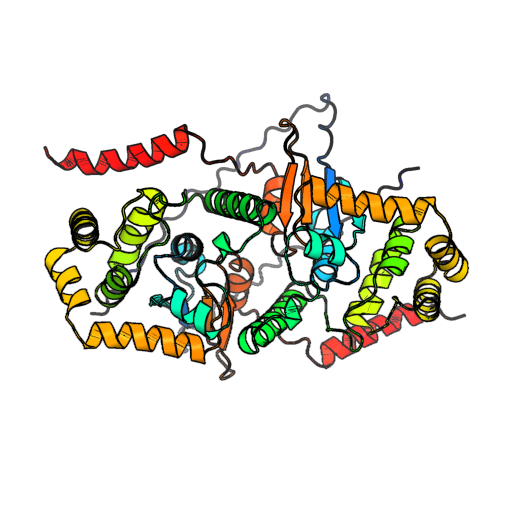 29.734 12.969 -18.703 1 26.3 20 ARG B C 1
ATOM 2152 O O . ARG B 1 20 ? 30.688 13.375 -18.047 1 26.3 20 ARG B O 1
ATOM 2159 N N . ALA B 1 21 ? 29.703 13.164 -19.891 1 29.95 21 ALA B N 1
ATOM 2160 C CA . ALA B 1 21 ? 30.234 14.391 -20.469 1 29.95 21 ALA B CA 1
ATOM 2161 C C . ALA B 1 21 ? 29.688 15.617 -19.766 1 29.95 21 ALA B C 1
ATOM 2163 O O . ALA B 1 21 ? 28.484 15.711 -19.5 1 29.95 21 ALA B O 1
ATOM 2164 N N . PHE B 1 22 ? 30.391 16.312 -18.938 1 29.14 22 PHE B N 1
ATOM 2165 C CA . PHE B 1 22 ? 30.062 17.562 -18.266 1 29.14 22 PHE B CA 1
ATOM 2166 C C . PHE B 1 22 ? 29.438 18.562 -19.234 1 29.14 22 PHE B C 1
ATOM 2168 O O . PHE B 1 22 ? 30.031 18.891 -20.25 1 29.14 22 PHE B O 1
ATOM 2175 N N . PRO B 1 23 ? 28.109 18.625 -19.266 1 31.95 23 PRO B N 1
ATOM 2176 C CA . PRO B 1 23 ? 27.641 19.656 -20.203 1 31.95 23 PRO B CA 1
ATOM 2177 C C . PRO B 1 23 ? 28.25 21.031 -19.906 1 31.95 23 PRO B C 1
ATOM 2179 O O . PRO B 1 23 ? 28.672 21.297 -18.781 1 31.95 23 PRO B O 1
ATOM 2182 N N . ASP B 1 24 ? 28.547 21.828 -20.859 1 34.28 24 ASP B N 1
ATOM 2183 C CA . ASP B 1 24 ? 29.109 23.172 -20.906 1 34.28 24 ASP B CA 1
ATOM 2184 C C . ASP B 1 24 ? 28.297 24.141 -20.062 1 34.28 24 ASP B C 1
ATOM 2186 O O . ASP B 1 24 ? 27.078 23.984 -19.906 1 34.28 24 ASP B O 1
ATOM 2190 N N . ARG B 1 25 ? 28.734 25.062 -19.234 1 34.78 25 ARG B N 1
ATOM 2191 C CA . ARG B 1 25 ? 28.359 26.062 -18.25 1 34.78 25 ARG B CA 1
ATOM 2192 C C . ARG B 1 25 ? 27.172 26.891 -18.734 1 34.78 25 ARG B C 1
ATOM 2194 O O . ARG B 1 25 ? 26.656 27.734 -17.984 1 34.78 25 ARG B O 1
ATOM 2201 N N . ARG B 1 26 ? 27.156 27.281 -20.016 1 36.09 26 ARG B N 1
ATOM 2202 C CA . ARG B 1 26 ? 26.359 28.422 -20.438 1 36.09 26 ARG B CA 1
ATOM 2203 C C . ARG B 1 26 ? 24.875 28.094 -20.453 1 36.09 26 ARG B C 1
ATOM 2205 O O . ARG B 1 26 ? 24.062 28.844 -20.969 1 36.09 26 ARG B O 1
ATOM 2212 N N . SER B 1 27 ? 24.406 26.844 -20.594 1 39.66 27 SER B N 1
ATOM 2213 C CA . SER B 1 27 ? 22.969 26.703 -20.859 1 39.66 27 SER B CA 1
ATOM 2214 C C . SER B 1 27 ? 22.156 26.891 -19.594 1 39.66 27 SER B C 1
ATOM 2216 O O . SER B 1 27 ? 22.562 26.469 -18.516 1 39.66 27 SER B O 1
ATOM 2218 N N . PRO B 1 28 ? 21.156 27.734 -19.516 1 40.47 28 PRO B N 1
ATOM 2219 C CA . PRO B 1 28 ? 20.281 27.953 -18.344 1 40.47 28 PRO B CA 1
ATOM 2220 C C . PRO B 1 28 ? 19.953 26.656 -17.609 1 40.47 28 PRO B C 1
ATOM 2222 O O . PRO B 1 28 ? 19.938 25.594 -18.219 1 40.47 28 PRO B O 1
ATOM 2225 N N . GLU B 1 29 ? 20.312 26.594 -16.484 1 44.78 29 GLU B N 1
ATOM 2226 C CA . GLU B 1 29 ? 20.094 25.422 -15.648 1 44.78 29 GLU B CA 1
ATOM 2227 C C . GLU B 1 29 ? 18.703 24.828 -15.883 1 44.78 29 GLU B C 1
ATOM 2229 O O . GLU B 1 29 ? 17.703 25.547 -15.867 1 44.78 29 GLU B O 1
ATOM 2234 N N . PRO B 1 30 ? 18.469 23.922 -16.688 1 50.41 30 PRO B N 1
ATOM 2235 C CA . PRO B 1 30 ? 17.156 23.328 -16.938 1 50.41 30 PRO B CA 1
ATOM 2236 C C . PRO B 1 30 ? 16.266 23.344 -15.695 1 50.41 30 PRO B C 1
ATOM 2238 O O . PRO B 1 30 ? 16.766 23.281 -14.57 1 50.41 30 PRO B O 1
ATOM 2241 N N . PRO B 1 31 ? 15.133 24.156 -15.805 1 53.22 31 PRO B N 1
ATOM 2242 C CA . PRO B 1 31 ? 14.195 24.266 -14.688 1 53.22 31 PRO B CA 1
ATOM 2243 C C . PRO B 1 31 ? 14.102 22.969 -13.875 1 53.22 31 PRO B C 1
ATOM 2245 O O . PRO B 1 31 ? 14.188 21.875 -14.43 1 53.22 31 PRO B O 1
ATOM 2248 N N . GLN B 1 32 ? 14.547 23.094 -12.656 1 60.75 32 GLN B N 1
ATOM 2249 C CA . GLN B 1 32 ? 14.477 21.953 -11.75 1 60.75 32 GLN B CA 1
ATOM 2250 C C . GLN B 1 32 ? 13.062 21.359 -11.711 1 60.75 32 GLN B C 1
ATOM 2252 O O . GLN B 1 32 ? 12.078 22.094 -11.703 1 60.75 32 GLN B O 1
ATOM 2257 N N . PRO B 1 33 ? 12.875 20.125 -12.016 1 70.75 33 PRO B N 1
ATOM 2258 C CA . PRO B 1 33 ? 11.547 19.516 -11.93 1 70.75 33 PRO B CA 1
ATOM 2259 C C . PRO B 1 33 ? 10.852 19.797 -10.602 1 70.75 33 PRO B C 1
ATOM 2261 O O . PRO B 1 33 ? 11.516 20 -9.586 1 70.75 33 PRO B O 1
ATOM 2264 N N . GLU B 1 34 ? 9.594 20.219 -10.68 1 84.44 34 GLU B N 1
ATOM 2265 C CA . GLU B 1 34 ? 8.773 20.438 -9.492 1 84.44 34 GLU B CA 1
ATOM 2266 C C . GLU B 1 34 ? 7.93 19.203 -9.172 1 84.44 34 GLU B C 1
ATOM 2268 O O . GLU B 1 34 ? 7.371 18.578 -10.078 1 84.44 34 GLU B O 1
ATOM 2273 N N . VAL B 1 35 ? 7.969 18.828 -7.926 1 91.12 35 VAL B N 1
ATOM 2274 C CA . VAL B 1 35 ? 7.145 17.734 -7.441 1 91.12 35 VAL B CA 1
ATOM 2275 C C . VAL B 1 35 ? 6.105 18.25 -6.453 1 91.12 35 VAL B C 1
ATOM 2277 O O . VAL B 1 35 ? 6.441 18.984 -5.512 1 91.12 35 VAL B O 1
ATOM 2280 N N . ARG B 1 36 ? 4.887 18.016 -6.73 1 95.06 36 ARG B N 1
ATOM 2281 C CA . ARG B 1 36 ? 3.826 18.266 -5.762 1 95.06 36 ARG B CA 1
ATOM 2282 C C . ARG B 1 36 ? 3.523 17.016 -4.945 1 95.06 36 ARG B C 1
ATOM 2284 O O . ARG B 1 36 ? 3.49 15.906 -5.484 1 95.06 36 ARG B O 1
ATOM 2291 N N . VAL B 1 37 ? 3.4 17.219 -3.67 1 97.31 37 VAL B N 1
ATOM 2292 C CA . VAL B 1 37 ? 3.064 16.125 -2.77 1 97.31 37 VAL B CA 1
ATOM 2293 C C . VAL B 1 37 ? 1.729 16.406 -2.084 1 97.31 37 VAL B C 1
ATOM 2295 O O . VAL B 1 37 ? 1.633 17.297 -1.244 1 97.31 37 VAL B O 1
ATOM 2298 N N . TYR B 1 38 ? 0.725 15.664 -2.436 1 98.62 38 TYR B N 1
ATOM 2299 C CA . TYR B 1 38 ? -0.579 15.742 -1.788 1 98.62 38 TYR B CA 1
ATOM 2300 C C . TYR B 1 38 ? -0.615 14.891 -0.526 1 98.62 38 TYR B C 1
ATOM 2302 O O . TYR B 1 38 ? -0.295 13.703 -0.566 1 98.62 38 TYR B O 1
ATOM 2310 N N . LEU B 1 39 ? -1.008 15.453 0.633 1 98.56 39 LEU B N 1
ATOM 2311 C CA . LEU B 1 39 ? -1.019 14.719 1.892 1 98.56 39 LEU B CA 1
ATOM 2312 C C . LEU B 1 39 ? -2.146 15.203 2.797 1 98.56 39 LEU B C 1
ATOM 2314 O O . LEU B 1 39 ? -2.756 16.25 2.533 1 98.56 39 LEU B O 1
ATOM 2318 N N . ASP B 1 40 ? -2.516 14.422 3.797 1 98.81 40 ASP B N 1
ATOM 2319 C CA . ASP B 1 40 ? -3.49 14.719 4.844 1 98.81 40 ASP B CA 1
ATOM 2320 C C . ASP B 1 40 ? -2.947 14.344 6.219 1 98.81 40 ASP B C 1
ATOM 2322 O O . ASP B 1 40 ? -2.434 13.242 6.414 1 98.81 40 ASP B O 1
ATOM 2326 N N . LEU B 1 41 ? -3.057 15.266 7.148 1 98.75 41 LEU B N 1
ATOM 2327 C CA . LEU B 1 41 ? -2.525 15.039 8.484 1 98.75 41 LEU B CA 1
ATOM 2328 C C . LEU B 1 41 ? -3.193 13.828 9.133 1 98.75 41 LEU B C 1
ATOM 2330 O O . LEU B 1 41 ? -2.66 13.258 10.086 1 98.75 41 LEU B O 1
ATOM 2334 N N . GLY B 1 42 ? -4.336 13.383 8.664 1 97.81 42 GLY B N 1
ATOM 2335 C CA . GLY B 1 42 ? -5.074 12.266 9.219 1 97.81 42 GLY B CA 1
ATOM 2336 C C . GLY B 1 42 ? -4.605 10.922 8.695 1 97.81 42 GLY B C 1
ATOM 2337 O O . GLY B 1 42 ? -5.137 9.875 9.078 1 97.81 42 GLY B O 1
ATOM 2338 N N . SER B 1 43 ? -3.646 10.883 7.844 1 97.69 43 SER B N 1
ATOM 2339 C CA . SER B 1 43 ? -3.158 9.648 7.234 1 97.69 43 SER B CA 1
ATOM 2340 C C . SER B 1 43 ? -1.792 9.266 7.793 1 97.69 43 SER B C 1
ATOM 2342 O O . SER B 1 43 ? -0.828 10.023 7.672 1 97.69 43 SER B O 1
ATOM 2344 N N . PRO B 1 44 ? -1.674 8.039 8.43 1 97.38 44 PRO B N 1
ATOM 2345 C CA . PRO B 1 44 ? -0.354 7.586 8.883 1 97.38 44 PRO B CA 1
ATOM 2346 C C . PRO B 1 44 ? 0.633 7.41 7.727 1 97.38 44 PRO B C 1
ATOM 2348 O O . PRO B 1 44 ? 1.837 7.609 7.906 1 97.38 44 PRO B O 1
ATOM 2351 N N . TRP B 1 45 ? 0.123 7.117 6.551 1 97.75 45 TRP B N 1
ATOM 2352 C CA . TRP B 1 45 ? 0.973 6.957 5.375 1 97.75 45 TRP B CA 1
ATOM 2353 C C . TRP B 1 45 ? 1.511 8.305 4.902 1 97.75 45 TRP B C 1
ATOM 2355 O O . TRP B 1 45 ? 2.648 8.391 4.434 1 97.75 45 TRP B O 1
ATOM 2365 N N . SER B 1 46 ? 0.679 9.336 4.973 1 98.5 46 SER B N 1
ATOM 2366 C CA . SER B 1 46 ? 1.155 10.695 4.723 1 98.5 46 SER B CA 1
ATOM 2367 C C . SER B 1 46 ? 2.27 11.078 5.691 1 98.5 46 SER B C 1
ATOM 2369 O O . SER B 1 46 ? 3.252 11.711 5.297 1 98.5 46 SER B O 1
ATOM 2371 N N . PHE B 1 47 ? 2.092 10.711 7.02 1 98.62 47 PHE B N 1
ATOM 2372 C CA . PHE B 1 47 ? 3.123 10.977 8.016 1 98.62 47 PHE B CA 1
ATOM 2373 C C . PHE B 1 47 ? 4.445 10.328 7.613 1 98.62 47 PHE B C 1
ATOM 2375 O O . PHE B 1 47 ? 5.473 11.008 7.531 1 98.62 47 PHE B O 1
ATOM 2382 N N . LEU B 1 48 ? 4.422 9.039 7.289 1 97.75 48 LEU B N 1
ATOM 2383 C CA . LEU B 1 48 ? 5.641 8.328 6.922 1 97.75 48 LEU B CA 1
ATOM 2384 C C . LEU B 1 48 ? 6.254 8.922 5.656 1 97.75 48 LEU B C 1
ATOM 2386 O O . LEU B 1 48 ? 7.469 9.109 5.582 1 97.75 48 LEU B O 1
ATOM 2390 N N . GLY B 1 49 ? 5.379 9.227 4.602 1 97.56 49 GLY B N 1
ATOM 2391 C CA . GLY B 1 49 ? 5.875 9.891 3.402 1 97.56 49 GLY B CA 1
ATOM 2392 C C . GLY B 1 49 ? 6.527 11.227 3.686 1 97.56 49 GLY B C 1
ATOM 2393 O O . GLY B 1 49 ? 7.578 11.539 3.125 1 97.56 49 GLY B O 1
ATOM 2394 N N . PHE B 1 50 ? 5.941 12.008 4.512 1 97.19 50 PHE B N 1
ATOM 2395 C CA . PHE B 1 50 ? 6.441 13.32 4.879 1 97.19 50 PHE B CA 1
ATOM 2396 C C . PHE B 1 50 ? 7.832 13.219 5.5 1 97.19 50 PHE B C 1
ATOM 2398 O O . PHE B 1 50 ? 8.719 14.016 5.188 1 97.19 50 PHE B O 1
ATOM 2405 N N . THR B 1 51 ? 8.086 12.242 6.363 1 96.19 51 THR B N 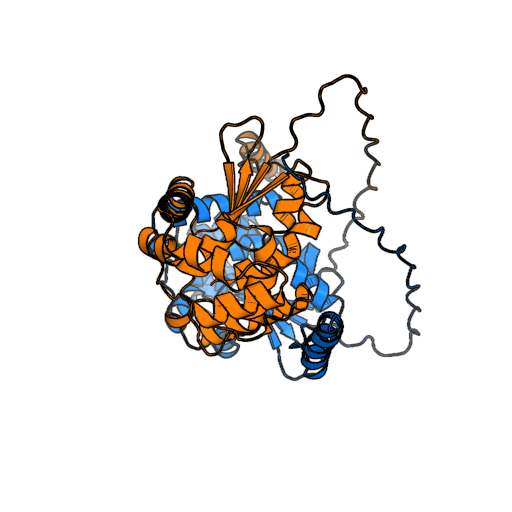1
ATOM 2406 C CA . THR B 1 51 ? 9.352 12.094 7.074 1 96.19 51 THR B CA 1
ATOM 2407 C C . THR B 1 51 ? 10.492 11.82 6.098 1 96.19 51 THR B C 1
ATOM 2409 O O . THR B 1 51 ? 11.664 11.992 6.441 1 96.19 51 THR B O 1
ATOM 2412 N N . GLN B 1 52 ? 10.164 11.352 4.871 1 94.25 52 GLN B N 1
ATOM 2413 C CA . GLN B 1 52 ? 11.203 10.961 3.93 1 94.25 52 GLN B CA 1
ATOM 2414 C C . GLN B 1 52 ? 11.43 12.039 2.877 1 94.25 52 GLN B C 1
ATOM 2416 O O . GLN B 1 52 ? 12.32 11.914 2.033 1 94.25 52 GLN B O 1
ATOM 2421 N N . LEU B 1 53 ? 10.664 13.148 2.871 1 92 53 LEU B N 1
ATOM 2422 C CA . LEU B 1 53 ? 10.742 14.172 1.835 1 92 53 LEU B CA 1
ATOM 2423 C C . LEU B 1 53 ? 12.156 14.734 1.736 1 92 53 LEU B C 1
ATOM 2425 O O . LEU B 1 53 ? 12.68 14.914 0.636 1 92 53 LEU B O 1
ATOM 2429 N N . GLY B 1 54 ? 12.789 15.016 2.883 1 88.62 54 GLY B N 1
ATOM 2430 C CA . GLY B 1 54 ? 14.148 15.531 2.875 1 88.62 54 GLY B CA 1
ATOM 2431 C C . GLY B 1 54 ? 15.133 14.594 2.197 1 88.62 54 GLY B C 1
ATOM 2432 O O . GLY B 1 54 ? 15.938 15.031 1.372 1 88.62 54 GLY B O 1
ATOM 2433 N N . ARG B 1 55 ? 15.047 13.375 2.525 1 84.88 55 ARG B N 1
ATOM 2434 C CA . ARG B 1 55 ? 15.938 12.359 1.962 1 84.88 55 ARG B CA 1
ATOM 2435 C C . ARG B 1 55 ? 15.711 12.211 0.461 1 84.88 55 ARG B C 1
ATOM 2437 O O . ARG B 1 55 ? 16.672 12.039 -0.301 1 84.88 55 ARG B O 1
ATOM 2444 N N . ILE B 1 56 ? 14.461 12.266 -0.014 1 84.25 56 ILE B N 1
ATOM 2445 C CA . ILE B 1 56 ? 14.094 11.984 -1.397 1 84.25 56 ILE B CA 1
ATOM 2446 C C . ILE B 1 56 ? 14.391 13.203 -2.268 1 84.25 56 ILE B C 1
ATOM 2448 O O . ILE B 1 56 ? 14.906 13.07 -3.379 1 84.25 56 ILE B O 1
ATOM 2452 N N . PHE B 1 57 ? 14.203 14.359 -1.736 1 85 57 PHE B N 1
ATOM 2453 C CA . PHE B 1 57 ? 14.117 15.484 -2.658 1 85 57 PHE B CA 1
ATOM 2454 C C . PHE B 1 57 ? 15.242 16.484 -2.393 1 85 57 PHE B C 1
ATOM 2456 O O . PHE B 1 57 ? 15.508 17.359 -3.225 1 85 57 PHE B O 1
ATOM 2463 N N . ALA B 1 58 ? 15.844 16.422 -1.291 1 79 58 ALA B N 1
ATOM 2464 C CA . ALA B 1 58 ? 16.844 17.422 -0.948 1 79 58 ALA B CA 1
ATOM 2465 C C . ALA B 1 58 ? 17.891 17.547 -2.053 1 79 58 ALA B C 1
ATOM 2467 O O . ALA B 1 58 ? 18.531 16.562 -2.422 1 79 58 ALA B O 1
ATOM 2468 N N . GLY B 1 59 ? 18 18.75 -2.584 1 72.25 59 GLY B N 1
ATOM 2469 C CA . GLY B 1 59 ? 19.016 19.062 -3.58 1 72.25 59 GLY B CA 1
ATOM 2470 C C . GLY B 1 59 ? 18.672 18.547 -4.961 1 72.25 59 GLY B C 1
ATOM 2471 O O . GLY B 1 59 ? 19.438 18.734 -5.91 1 72.25 59 GLY B O 1
ATOM 2472 N N . ARG B 1 60 ? 17.516 17.969 -5.172 1 77.44 60 ARG B N 1
ATOM 2473 C CA . ARG B 1 60 ? 17.172 17.344 -6.445 1 77.44 60 ARG B CA 1
ATOM 2474 C C . ARG B 1 60 ? 16.109 18.141 -7.18 1 77.44 60 ARG B C 1
ATOM 2476 O O . ARG B 1 60 ? 16.125 18.219 -8.406 1 77.44 60 ARG B O 1
ATOM 2483 N N . CYS B 1 61 ? 15.172 18.594 -6.445 1 82.75 61 CYS B N 1
ATOM 2484 C CA . CYS B 1 61 ? 14.047 19.297 -7.055 1 82.75 61 CYS B CA 1
ATOM 2485 C C . CYS B 1 61 ? 13.32 20.156 -6.035 1 82.75 61 CYS B C 1
ATOM 2487 O O . CYS B 1 61 ? 13.648 20.141 -4.848 1 82.75 61 CYS B O 1
ATOM 2489 N N . ARG B 1 62 ? 12.516 20.984 -6.547 1 86.19 62 ARG B N 1
ATOM 2490 C CA . ARG B 1 62 ? 11.602 21.734 -5.691 1 86.19 62 ARG B CA 1
ATOM 2491 C C . ARG B 1 62 ? 10.375 20.906 -5.328 1 86.19 62 ARG B C 1
ATOM 2493 O O . ARG B 1 62 ? 9.789 20.25 -6.188 1 86.19 62 ARG B O 1
ATOM 2500 N N . VAL B 1 63 ? 10 20.922 -4.039 1 91.31 63 VAL B N 1
ATOM 2501 C CA . VAL B 1 63 ? 8.852 20.172 -3.551 1 91.31 63 VAL B CA 1
ATOM 2502 C C . VAL B 1 63 ? 7.781 21.125 -3.039 1 91.31 63 VAL B C 1
ATOM 2504 O O . VAL B 1 63 ? 8.078 22.047 -2.268 1 91.31 63 VAL B O 1
ATOM 2507 N N . VAL B 1 64 ? 6.672 20.969 -3.482 1 93.12 64 VAL B N 1
ATOM 2508 C CA . VAL B 1 64 ? 5.512 21.703 -2.979 1 93.12 64 VAL B CA 1
ATOM 2509 C C . VAL B 1 64 ? 4.574 20.734 -2.254 1 93.12 64 VAL B C 1
ATOM 2511 O O . VAL B 1 64 ? 4 19.844 -2.873 1 93.12 64 VAL B O 1
ATOM 2514 N N . VAL B 1 65 ? 4.445 20.922 -0.991 1 97.06 65 VAL B N 1
ATOM 2515 C CA . VAL B 1 65 ? 3.537 20.094 -0.203 1 97.06 65 VAL B CA 1
ATOM 2516 C C . VAL B 1 65 ? 2.135 20.703 -0.225 1 97.06 65 VAL B C 1
ATOM 2518 O O . VAL B 1 65 ? 1.956 21.891 0.076 1 97.06 65 VAL B O 1
ATOM 2521 N N . VAL B 1 66 ? 1.14 19.938 -0.572 1 98.38 66 VAL B N 1
ATOM 2522 C CA . VAL B 1 66 ? -0.229 20.391 -0.779 1 98.38 66 VAL B CA 1
ATOM 2523 C C . VAL B 1 66 ? -1.173 19.656 0.164 1 98.38 66 VAL B C 1
ATOM 2525 O O . VAL B 1 66 ? -1.653 18.562 -0.157 1 98.38 66 VAL B O 1
ATOM 2528 N N . PRO B 1 67 ? -1.508 20.281 1.356 1 98.81 67 PRO B N 1
ATOM 2529 C CA . PRO B 1 67 ? -2.51 19.656 2.227 1 98.81 67 PRO B CA 1
ATOM 2530 C C . PRO B 1 67 ? -3.863 19.484 1.539 1 98.81 67 PRO B C 1
ATOM 2532 O O . PRO B 1 67 ? -4.344 20.406 0.876 1 98.81 67 PRO B O 1
ATOM 2535 N N . ILE B 1 68 ? -4.5 18.281 1.609 1 98.88 68 ILE B N 1
ATOM 2536 C CA . ILE B 1 68 ? -5.832 18 1.083 1 98.88 68 ILE B CA 1
ATOM 2537 C C . ILE B 1 68 ? -6.637 17.219 2.115 1 98.88 68 ILE B C 1
ATOM 2539 O O . ILE B 1 68 ? -6.113 16.844 3.168 1 98.88 68 ILE B O 1
ATOM 2543 N N . LEU B 1 69 ? -7.891 17.094 1.833 1 98.5 69 LEU B N 1
ATOM 2544 C CA . LEU B 1 69 ? -8.773 16.297 2.664 1 98.5 69 LEU B CA 1
ATOM 2545 C C . LEU B 1 69 ? -9.047 14.938 2.012 1 98.5 69 LEU B C 1
ATOM 2547 O O . LEU B 1 69 ? -9.906 14.836 1.134 1 98.5 69 LEU B O 1
ATOM 2551 N N . VAL B 1 70 ? -8.391 13.906 2.516 1 97.38 70 VAL B N 1
ATOM 2552 C CA . VAL B 1 70 ? -8.43 12.602 1.858 1 97.38 70 VAL B CA 1
ATOM 2553 C C . VAL B 1 70 ? -9.828 12 1.986 1 97.38 70 VAL B C 1
ATOM 2555 O O . VAL B 1 70 ? -10.266 11.234 1.128 1 97.38 70 VAL B O 1
ATOM 2558 N N . GLY B 1 71 ? -10.578 12.383 3.109 1 95.69 71 GLY B N 1
ATOM 2559 C CA . GLY B 1 71 ? -11.945 11.914 3.238 1 95.69 71 GLY B CA 1
ATOM 2560 C C . GLY B 1 71 ? -12.812 12.273 2.049 1 95.69 71 GLY B C 1
ATOM 2561 O O . GLY B 1 71 ? -13.656 11.484 1.623 1 95.69 71 GLY B O 1
ATOM 2562 N N . ILE B 1 72 ? -12.656 13.453 1.506 1 96.62 72 ILE B N 1
ATOM 2563 C CA . ILE B 1 72 ? -13.398 13.898 0.332 1 96.62 72 ILE B CA 1
ATOM 2564 C C . ILE B 1 72 ? -12.93 13.133 -0.899 1 96.62 72 ILE B C 1
ATOM 2566 O O . ILE B 1 72 ? -13.742 12.742 -1.745 1 96.62 72 ILE B O 1
ATOM 2570 N N . VAL B 1 73 ? -11.602 12.945 -1.013 1 96.12 73 VAL B N 1
ATOM 2571 C CA . VAL B 1 73 ? -11.055 12.164 -2.117 1 96.12 73 VAL B CA 1
ATOM 2572 C C . VAL B 1 73 ? -11.672 10.766 -2.115 1 96.12 73 VAL B C 1
ATOM 2574 O O . VAL B 1 73 ? -12.148 10.289 -3.145 1 96.12 73 VAL B O 1
ATOM 2577 N N . PHE B 1 74 ? -11.68 10.086 -0.961 1 93.88 74 PHE B N 1
ATOM 2578 C CA . PHE B 1 74 ? -12.242 8.742 -0.82 1 93.88 74 PHE B CA 1
ATOM 2579 C C . PHE B 1 74 ? -13.703 8.719 -1.261 1 93.88 74 PHE B C 1
ATOM 2581 O O . PHE B 1 74 ? -14.117 7.832 -2.01 1 93.88 74 PHE B O 1
ATOM 2588 N N . ARG B 1 75 ? -14.469 9.711 -0.828 1 92.19 75 ARG B N 1
ATOM 2589 C CA . ARG B 1 75 ? -15.875 9.805 -1.183 1 92.19 75 ARG B CA 1
ATOM 2590 C C . ARG B 1 75 ? -16.062 9.906 -2.693 1 92.19 75 ARG B C 1
ATOM 2592 O O . ARG B 1 75 ? -16.922 9.242 -3.27 1 92.19 75 ARG B O 1
ATOM 2599 N N . GLU B 1 76 ? -15.289 10.688 -3.289 1 92.75 76 GLU B N 1
ATOM 2600 C CA . GLU B 1 76 ? -15.453 10.977 -4.711 1 92.75 76 GLU B CA 1
ATOM 2601 C C . GLU B 1 76 ? -15.008 9.797 -5.57 1 92.75 76 GLU B C 1
ATOM 2603 O O . GLU B 1 76 ? -15.555 9.57 -6.652 1 92.75 76 GLU B O 1
ATOM 2608 N N . VAL B 1 77 ? -14.023 9.062 -5.117 1 90.5 77 VAL B N 1
ATOM 2609 C CA . VAL B 1 77 ? -13.5 7.988 -5.953 1 90.5 77 VAL B CA 1
ATOM 2610 C C . VAL B 1 77 ? -14.117 6.656 -5.535 1 90.5 77 VAL B C 1
ATOM 2612 O O . VAL B 1 77 ? -13.711 5.598 -6.023 1 90.5 77 VAL B O 1
ATOM 2615 N N . GLY B 1 78 ? -14.984 6.617 -4.578 1 85.25 78 GLY B N 1
ATOM 2616 C CA . GLY B 1 78 ? -15.727 5.426 -4.203 1 85.25 78 GLY B CA 1
ATOM 2617 C C . GLY B 1 78 ? -14.984 4.551 -3.211 1 85.25 78 GLY B C 1
ATOM 2618 O O . GLY B 1 78 ? -15.172 3.33 -3.195 1 85.25 78 GLY B O 1
ATOM 2619 N N . THR B 1 79 ? -14.094 5.117 -2.514 1 84.12 79 THR B N 1
ATOM 2620 C CA . THR B 1 79 ? -13.398 4.445 -1.418 1 84.12 79 THR B CA 1
ATOM 2621 C C . THR B 1 79 ? -14.102 4.719 -0.089 1 84.12 79 THR B C 1
ATOM 2623 O O . THR B 1 79 ? -14.57 5.832 0.154 1 84.12 79 THR B O 1
ATOM 2626 N N . PRO B 1 80 ? -14.203 3.639 0.692 1 78.81 80 PRO B N 1
ATOM 2627 C CA . PRO B 1 80 ? -14.758 3.924 2.02 1 78.81 80 PRO B CA 1
ATOM 2628 C C . PRO B 1 80 ? -13.977 5.008 2.762 1 78.81 80 PRO B C 1
ATOM 2630 O O . PRO B 1 80 ? -12.758 5.098 2.625 1 78.81 80 PRO B O 1
ATOM 2633 N N . ASN B 1 81 ? -14.727 5.828 3.557 1 74.81 81 ASN B N 1
ATOM 2634 C CA . ASN B 1 81 ? -14.148 6.953 4.281 1 74.81 81 ASN B CA 1
ATOM 2635 C C . ASN B 1 81 ? -13.094 6.488 5.281 1 74.81 81 ASN B C 1
ATOM 2637 O O . ASN B 1 81 ? -12.125 7.203 5.547 1 74.81 81 ASN B O 1
ATOM 2641 N N . LEU B 1 82 ? -13.367 5.398 5.949 1 75.81 82 LEU B N 1
ATOM 2642 C CA . LEU B 1 82 ? -12.398 4.73 6.812 1 75.81 82 LEU B CA 1
ATOM 2643 C C . LEU B 1 82 ? -12.023 3.363 6.246 1 75.81 82 LEU B C 1
ATOM 2645 O O . LEU B 1 82 ? -12.539 2.338 6.699 1 75.81 82 LEU B O 1
ATOM 2649 N N . PRO B 1 83 ? -11.055 3.396 5.367 1 73.75 83 PRO B N 1
ATOM 2650 C CA . PRO B 1 83 ? -10.742 2.156 4.648 1 73.75 83 PRO B CA 1
ATOM 2651 C C . PRO B 1 83 ? -10.391 1.004 5.59 1 73.75 83 PRO B C 1
ATOM 2653 O O . PRO B 1 83 ? -10.797 -0.138 5.344 1 73.75 83 PRO B O 1
ATOM 2656 N N . SER B 1 84 ? -9.812 1.327 6.656 1 72.12 84 SER B N 1
ATOM 2657 C CA . SER B 1 84 ? -9.383 0.284 7.582 1 72.12 84 SER B CA 1
ATOM 2658 C C . SER B 1 84 ? -10.578 -0.366 8.273 1 72.12 84 SER B C 1
ATOM 2660 O O . SER B 1 84 ? -10.523 -1.537 8.648 1 72.12 84 SER B O 1
ATOM 2662 N N . ALA B 1 85 ? -11.617 0.322 8.461 1 69.44 85 ALA B N 1
ATOM 2663 C CA . ALA B 1 85 ? -12.805 -0.185 9.148 1 69.44 85 ALA B CA 1
ATOM 2664 C C . ALA B 1 85 ? -13.586 -1.142 8.25 1 69.44 85 ALA B C 1
ATOM 2666 O O . ALA B 1 85 ? -14.367 -1.961 8.734 1 69.44 85 ALA B O 1
ATOM 2667 N N . ALA B 1 86 ? -13.375 -0.988 6.992 1 71.38 86 ALA B N 1
ATOM 2668 C CA . ALA B 1 86 ? -14.125 -1.805 6.039 1 71.38 86 ALA B CA 1
ATOM 2669 C C . ALA B 1 86 ? -13.398 -3.117 5.754 1 71.38 86 ALA B C 1
ATOM 2671 O O . ALA B 1 86 ? -13.922 -3.986 5.055 1 71.38 86 ALA B O 1
ATOM 2672 N N . LEU B 1 87 ? -12.32 -3.354 6.426 1 77.12 87 LEU B N 1
ATOM 2673 C CA . LEU B 1 87 ? -11.484 -4.516 6.145 1 77.12 87 LEU B CA 1
ATOM 2674 C C . LEU B 1 87 ? -11.891 -5.699 7.02 1 77.12 87 LEU B C 1
ATOM 2676 O O . LEU B 1 87 ? -12.336 -5.512 8.156 1 77.12 87 LEU B O 1
ATOM 2680 N N . SER B 1 88 ? -11.766 -6.797 6.492 1 84.44 88 SER B N 1
ATOM 2681 C CA . SER B 1 88 ? -11.836 -7.996 7.32 1 84.44 88 SER B CA 1
ATOM 2682 C C . SER B 1 88 ? -10.773 -7.98 8.414 1 84.44 88 SER B C 1
ATOM 2684 O O . SER B 1 88 ? -9.844 -7.176 8.367 1 84.44 88 SER B O 1
ATOM 2686 N N . GLU B 1 89 ? -10.984 -8.867 9.438 1 87.44 89 GLU B N 1
ATOM 2687 C CA . GLU B 1 89 ? -10.031 -8.953 10.539 1 87.44 89 GLU B CA 1
ATOM 2688 C C . GLU B 1 89 ? -8.633 -9.305 10.047 1 87.44 89 GLU B C 1
ATOM 2690 O O . GLU B 1 89 ? -7.645 -8.727 10.5 1 87.44 89 GLU B O 1
ATOM 2695 N N . THR B 1 90 ? -8.547 -10.234 9.07 1 88.94 90 THR B N 1
ATOM 2696 C CA . THR B 1 90 ? -7.262 -10.656 8.516 1 88.94 90 THR B CA 1
ATOM 2697 C C . THR B 1 90 ? -6.566 -9.492 7.816 1 88.94 90 THR B C 1
ATOM 2699 O O . THR B 1 90 ? -5.367 -9.266 8.016 1 88.94 90 THR B O 1
ATOM 2702 N N . LYS B 1 91 ? -7.297 -8.703 7.07 1 90.81 91 LYS B N 1
ATOM 2703 C CA . LYS B 1 91 ? -6.73 -7.559 6.363 1 90.81 91 LYS B CA 1
ATOM 2704 C C . LYS B 1 91 ? -6.328 -6.453 7.336 1 90.81 91 LYS B C 1
ATOM 2706 O O . LYS B 1 91 ? -5.32 -5.773 7.129 1 90.81 91 LYS B O 1
ATOM 2711 N N . ARG B 1 92 ? -7.148 -6.316 8.344 1 89.56 92 ARG B N 1
ATOM 2712 C CA . ARG B 1 92 ? -6.828 -5.316 9.359 1 89.56 92 ARG B CA 1
ATOM 2713 C C . ARG B 1 92 ? -5.516 -5.645 10.062 1 89.56 92 ARG B C 1
ATOM 2715 O O . ARG B 1 92 ? -4.688 -4.762 10.289 1 89.56 92 ARG B O 1
ATOM 2722 N N . ARG B 1 93 ? -5.328 -6.855 10.477 1 88.56 93 ARG B N 1
ATOM 2723 C CA . ARG B 1 93 ? -4.102 -7.301 11.133 1 88.56 93 ARG B CA 1
ATOM 2724 C C . ARG B 1 93 ? -2.895 -7.109 10.227 1 88.56 93 ARG B C 1
ATOM 2726 O O . ARG B 1 93 ? -1.845 -6.637 10.672 1 88.56 93 ARG B O 1
ATOM 2733 N N . TYR B 1 94 ? -3.061 -7.445 8.906 1 91.81 94 TYR B N 1
ATOM 2734 C CA . TYR B 1 94 ? -1.96 -7.254 7.973 1 91.81 94 TYR B CA 1
ATOM 2735 C C . TYR B 1 94 ? -1.619 -5.773 7.828 1 91.81 94 TYR B C 1
ATOM 2737 O O . TYR B 1 94 ? -0.443 -5.402 7.789 1 91.81 94 TYR B O 1
ATOM 2745 N N . ALA B 1 95 ? -2.656 -4.902 7.73 1 91.75 95 ALA B N 1
ATOM 2746 C CA . ALA B 1 95 ? -2.449 -3.465 7.559 1 91.75 95 ALA B CA 1
ATOM 2747 C C . ALA B 1 95 ? -1.698 -2.873 8.75 1 91.75 95 ALA B C 1
ATOM 2749 O O . ALA B 1 95 ? -0.824 -2.02 8.578 1 91.75 95 ALA B O 1
ATOM 2750 N N . ALA B 1 96 ? -2.078 -3.379 9.922 1 89.69 96 ALA B N 1
ATOM 2751 C CA . ALA B 1 96 ? -1.392 -2.918 11.125 1 89.69 96 ALA B CA 1
ATOM 2752 C C . ALA B 1 96 ? 0.074 -3.344 11.117 1 89.69 96 ALA B C 1
ATOM 2754 O O . ALA B 1 96 ? 0.963 -2.535 11.398 1 89.69 96 ALA B O 1
ATOM 2755 N N . ASP B 1 97 ? 0.335 -4.57 10.789 1 89.81 97 ASP B N 1
ATOM 2756 C CA . ASP B 1 97 ? 1.699 -5.082 10.695 1 89.81 97 ASP B CA 1
ATOM 2757 C C . ASP B 1 97 ? 2.494 -4.332 9.625 1 89.81 97 ASP B C 1
ATOM 2759 O O . ASP B 1 97 ? 3.678 -4.043 9.82 1 89.81 97 ASP B O 1
ATOM 2763 N N . ASP B 1 98 ? 1.842 -4.09 8.5 1 93.06 98 ASP B N 1
ATOM 2764 C CA . ASP B 1 98 ? 2.482 -3.381 7.398 1 93.06 98 ASP B CA 1
ATOM 2765 C C . ASP B 1 98 ? 2.896 -1.971 7.816 1 93.06 98 ASP B C 1
ATOM 2767 O O . ASP B 1 98 ? 4.012 -1.535 7.531 1 93.06 98 ASP B O 1
ATOM 2771 N N . LEU B 1 99 ? 2.021 -1.245 8.516 1 94.06 99 LEU B N 1
ATOM 2772 C CA . LEU B 1 99 ? 2.322 0.1 8.992 1 94.06 99 LEU B CA 1
ATOM 2773 C C . LEU B 1 99 ? 3.525 0.089 9.93 1 94.06 99 LEU B C 1
ATOM 2775 O O . LEU B 1 99 ? 4.43 0.917 9.797 1 94.06 99 LEU B O 1
ATOM 2779 N N . GLN B 1 100 ? 3.561 -0.871 10.812 1 92.62 100 GLN B N 1
ATOM 2780 C CA . GLN B 1 100 ? 4.66 -0.968 11.766 1 92.62 100 GLN B CA 1
ATOM 2781 C C . GLN B 1 100 ? 5.969 -1.313 11.062 1 92.62 100 GLN B C 1
ATOM 2783 O O . GLN B 1 100 ? 7.035 -0.821 11.438 1 92.62 100 GLN B O 1
ATOM 2788 N N . ARG B 1 101 ? 5.906 -2.139 10.102 1 92.81 101 ARG B N 1
ATOM 2789 C CA . ARG B 1 101 ? 7.098 -2.506 9.344 1 92.81 101 ARG B CA 1
ATOM 2790 C C . ARG B 1 101 ? 7.664 -1.304 8.602 1 92.81 101 ARG B C 1
ATOM 2792 O O . ARG B 1 101 ? 8.883 -1.095 8.586 1 92.81 101 ARG B O 1
ATOM 2799 N N . TRP B 1 102 ? 6.801 -0.545 7.992 1 94.44 102 TRP B N 1
ATOM 2800 C CA . TRP B 1 102 ? 7.254 0.656 7.297 1 94.44 102 TRP B CA 1
ATOM 2801 C C . TRP B 1 102 ? 7.805 1.681 8.281 1 94.44 102 TRP B C 1
ATOM 2803 O O . TRP B 1 102 ? 8.805 2.34 8.008 1 94.44 102 TRP B O 1
ATOM 2813 N N . ALA B 1 103 ? 7.094 1.868 9.461 1 95.12 103 ALA B N 1
ATOM 2814 C CA . ALA B 1 103 ? 7.594 2.762 10.5 1 95.12 103 ALA B CA 1
ATOM 2815 C C . ALA B 1 103 ? 9.008 2.373 10.922 1 95.12 103 ALA B C 1
ATOM 2817 O O . ALA B 1 103 ? 9.891 3.229 11.016 1 95.12 103 ALA B O 1
ATOM 2818 N N . ALA B 1 104 ? 9.266 1.068 11.086 1 92 104 ALA B N 1
ATOM 2819 C CA . ALA B 1 104 ? 10.578 0.551 11.438 1 92 104 ALA B CA 1
ATOM 2820 C C . ALA B 1 104 ? 11.57 0.74 10.297 1 92 104 ALA B C 1
ATOM 2822 O O . ALA B 1 104 ? 12.727 1.108 10.523 1 92 104 ALA B O 1
ATOM 2823 N N . PHE B 1 105 ? 11.102 0.552 9.109 1 91.62 105 PHE B N 1
ATOM 2824 C CA . PHE B 1 105 ? 11.938 0.659 7.918 1 91.62 105 PHE B CA 1
ATOM 2825 C C . PHE B 1 105 ? 12.5 2.068 7.773 1 91.62 105 PHE B C 1
ATOM 2827 O O . PHE B 1 105 ? 13.664 2.246 7.422 1 91.62 105 PHE B O 1
ATOM 2834 N N . TRP B 1 106 ? 11.703 3.047 8.055 1 92.69 106 TRP B N 1
ATOM 2835 C CA . TRP B 1 106 ? 12.094 4.445 7.906 1 92.69 106 TRP B CA 1
ATOM 2836 C C . TRP B 1 106 ? 12.734 4.973 9.188 1 92.69 106 TRP B C 1
ATOM 2838 O O . TRP B 1 106 ? 13.258 6.086 9.211 1 92.69 106 TRP B O 1
ATOM 2848 N N . GLY B 1 107 ? 12.633 4.242 10.312 1 91.81 107 GLY B N 1
ATOM 2849 C CA . GLY B 1 107 ? 13.102 4.719 11.602 1 91.81 107 GLY B CA 1
ATOM 2850 C C . GLY B 1 107 ? 12.227 5.801 12.203 1 91.81 107 GLY B C 1
ATOM 2851 O O . GLY B 1 107 ? 12.727 6.738 12.828 1 91.81 107 GLY B O 1
ATOM 2852 N N . GLU B 1 108 ? 10.969 5.781 11.867 1 94.44 108 GLU B N 1
ATOM 2853 C CA . GLU B 1 108 ? 9.977 6.746 12.328 1 94.44 108 GLU B CA 1
ATOM 2854 C C . GLU B 1 108 ? 8.812 6.055 13.039 1 94.44 108 GLU B C 1
ATOM 2856 O O . GLU B 1 108 ? 7.848 5.645 12.391 1 94.44 108 GLU B O 1
ATOM 2861 N N . PRO B 1 109 ? 8.922 5.969 14.367 1 94.56 109 PRO B N 1
ATOM 2862 C CA . PRO B 1 109 ? 7.801 5.328 15.062 1 94.56 109 PRO B CA 1
ATOM 2863 C C . PRO B 1 109 ? 6.449 5.926 14.672 1 94.56 109 PRO B C 1
ATOM 2865 O O . PRO B 1 109 ? 6.332 7.145 14.523 1 94.56 109 PRO B O 1
ATOM 2868 N N . CYS B 1 110 ? 5.461 5.152 14.43 1 95.75 110 CYS B N 1
ATOM 2869 C CA . CYS B 1 110 ? 4.105 5.516 14.023 1 95.75 110 CYS B CA 1
ATOM 2870 C C . CYS B 1 110 ? 3.072 4.648 14.734 1 95.75 110 CYS B C 1
ATOM 2872 O O . CYS B 1 110 ? 3.039 3.432 14.539 1 95.75 110 CYS B O 1
ATOM 2874 N N . THR B 1 111 ? 2.338 5.207 15.555 1 93.25 111 THR B N 1
ATOM 2875 C CA . THR B 1 111 ? 1.326 4.48 16.312 1 93.25 111 THR B CA 1
ATOM 2876 C C . THR B 1 111 ? -0.064 5.055 16.047 1 93.25 111 THR B C 1
ATOM 2878 O O . THR B 1 111 ? -0.244 6.273 16.031 1 93.25 111 THR B O 1
ATOM 2881 N N . MET B 1 112 ? -1.033 4.199 15.867 1 92.75 112 MET B N 1
ATOM 2882 C CA . MET B 1 112 ? -2.408 4.645 15.656 1 92.75 112 MET B CA 1
ATOM 2883 C C . MET B 1 112 ? -2.934 5.375 16.891 1 92.75 112 MET B C 1
ATOM 2885 O O . MET B 1 112 ? -2.906 4.836 18 1 92.75 112 MET B O 1
ATOM 2889 N N . PRO B 1 113 ? -3.312 6.582 16.766 1 95.69 113 PRO B N 1
ATOM 2890 C CA . PRO B 1 113 ? -3.814 7.336 17.906 1 95.69 113 PRO B CA 1
ATOM 2891 C C . PRO B 1 113 ? -5.105 6.75 18.484 1 95.69 113 PRO B C 1
ATOM 2893 O O . PRO B 1 113 ? -5.895 6.156 17.734 1 95.69 113 PRO B O 1
ATOM 2896 N N . SER B 1 114 ? -5.371 6.992 19.766 1 94.94 114 SER B N 1
ATOM 2897 C CA . SER B 1 114 ? -6.547 6.473 20.453 1 94.94 114 SER B CA 1
ATOM 2898 C C . SER B 1 114 ? -7.82 7.168 19.969 1 94.94 114 SER B C 1
ATOM 2900 O O . SER B 1 114 ? -8.922 6.633 20.125 1 94.94 114 SER B O 1
ATOM 2902 N N . PHE B 1 115 ? -7.699 8.281 19.359 1 95.12 115 PHE B N 1
ATOM 2903 C CA . PHE B 1 115 ? -8.844 9.094 18.953 1 95.12 115 PHE B CA 1
ATOM 2904 C C . PHE B 1 115 ? -9.141 8.891 17.469 1 95.12 115 PHE B C 1
ATOM 2906 O O . PHE B 1 115 ? -10.016 9.555 16.922 1 95.12 115 PHE B O 1
ATOM 2913 N N . PHE B 1 116 ? -8.523 8.109 16.859 1 93 116 PHE B N 1
ATOM 2914 C CA . PHE B 1 116 ? -8.656 7.938 15.414 1 93 116 PHE B CA 1
ATOM 2915 C C . PHE B 1 116 ? -10.102 7.633 15.039 1 93 116 PHE B C 1
ATOM 2917 O O . PHE B 1 116 ? -10.781 6.859 15.727 1 93 116 PHE B O 1
ATOM 2924 N N . PRO B 1 117 ? -10.633 8.195 13.867 1 94.5 117 PRO B N 1
ATOM 2925 C CA . PRO B 1 117 ? -9.914 9 12.875 1 94.5 117 PRO B CA 1
ATOM 2926 C C . PRO B 1 117 ? -9.828 10.469 13.273 1 94.5 117 PRO B C 1
ATOM 2928 O O . PRO B 1 117 ? -10.68 10.969 14.008 1 94.5 117 PRO B O 1
ATOM 2931 N N . LEU B 1 118 ? -8.836 11.164 12.789 1 97.31 118 LEU B N 1
ATOM 2932 C CA . LEU B 1 118 ? -8.594 12.586 13.023 1 97.31 118 LEU B CA 1
ATOM 2933 C C . LEU B 1 118 ? -9.5 13.438 12.148 1 97.31 118 LEU B C 1
ATOM 2935 O O . LEU B 1 118 ? -9.641 13.18 10.945 1 97.31 118 LEU B O 1
ATOM 2939 N N . ARG B 1 119 ? -10.203 14.453 12.672 1 97.38 119 ARG B N 1
ATOM 2940 C CA . ARG B 1 119 ? -10.781 15.547 11.898 1 97.38 119 ARG B CA 1
ATOM 2941 C C . ARG B 1 119 ? -9.711 16.547 11.484 1 97.38 119 ARG B C 1
ATOM 2943 O O . ARG B 1 119 ? -9.375 17.453 12.242 1 97.38 119 ARG B O 1
ATOM 2950 N N . SER B 1 120 ? -9.234 16.469 10.273 1 98.5 120 SER B N 1
ATOM 2951 C CA . SER B 1 120 ? -7.969 17.078 9.906 1 98.5 120 SER B CA 1
ATOM 2952 C C . SER B 1 120 ? -8.188 18.453 9.289 1 98.5 120 SER B C 1
ATOM 2954 O O . SER B 1 120 ? -7.223 19.156 8.953 1 98.5 120 SER B O 1
ATOM 2956 N N . VAL B 1 121 ? -9.453 18.984 9.141 1 98.75 121 VAL B N 1
ATOM 2957 C CA . VAL B 1 121 ? -9.758 20.234 8.438 1 98.75 121 VAL B CA 1
ATOM 2958 C C . VAL B 1 121 ? -8.969 21.375 9.047 1 98.75 121 VAL B C 1
ATOM 2960 O O . VAL B 1 121 ? -8.188 22.047 8.359 1 98.75 121 VAL B O 1
ATOM 2963 N N . LEU B 1 122 ? -9.078 21.578 10.367 1 98.81 122 LEU B N 1
ATOM 2964 C CA . LEU B 1 122 ? -8.453 22.703 11.031 1 98.81 122 LEU B CA 1
ATOM 2965 C C . LEU B 1 122 ? -6.934 22.609 10.969 1 98.81 122 LEU B C 1
ATOM 2967 O O . LEU B 1 122 ? -6.258 23.562 10.578 1 98.81 122 LEU B O 1
ATOM 2971 N N . PRO B 1 123 ? -6.309 21.469 11.367 1 98.88 123 PRO B N 1
ATOM 2972 C CA . PRO B 1 123 ? -4.848 21.406 11.297 1 98.88 123 PRO B CA 1
ATOM 2973 C C . PRO B 1 123 ? -4.316 21.5 9.875 1 98.88 123 PRO B C 1
ATOM 2975 O O . PRO B 1 123 ? -3.234 22.047 9.648 1 98.88 123 PRO B O 1
ATOM 2978 N N . CYS B 1 124 ? -5.102 20.969 8.773 1 98.88 124 CYS B N 1
ATOM 2979 C CA . CYS B 1 124 ? -4.664 21.125 7.391 1 98.88 124 CYS B CA 1
ATOM 2980 C C . CYS B 1 124 ? -4.691 22.594 6.973 1 98.88 124 CYS B C 1
ATOM 2982 O O . CYS B 1 124 ? -3.811 23.047 6.246 1 98.88 124 CYS B O 1
ATOM 2984 N N . ARG B 1 125 ? -5.625 23.359 7.484 1 98.94 125 ARG B N 1
ATOM 2985 C CA . ARG B 1 125 ? -5.684 24.781 7.207 1 98.94 125 ARG B CA 1
ATOM 2986 C C . ARG B 1 125 ? -4.512 25.516 7.852 1 98.94 125 ARG B C 1
ATOM 2988 O O . ARG B 1 125 ? -3.963 26.453 7.27 1 98.94 125 ARG B O 1
ATOM 2995 N N . VAL B 1 126 ? -4.121 25.109 9.031 1 98.94 126 VAL B N 1
ATOM 2996 C CA . VAL B 1 126 ? -2.953 25.703 9.688 1 98.94 126 VAL B CA 1
ATOM 2997 C C . VAL B 1 126 ? -1.715 25.469 8.82 1 98.94 126 VAL B C 1
ATOM 2999 O O . VAL B 1 126 ? -0.873 26.375 8.688 1 98.94 126 VAL B O 1
ATOM 3002 N N . CYS B 1 127 ? -1.605 24.297 8.188 1 98.69 127 CYS B N 1
ATOM 3003 C CA . CYS B 1 127 ? -0.452 23.969 7.359 1 98.69 127 CYS B CA 1
ATOM 3004 C C . CYS B 1 127 ? -0.425 24.812 6.102 1 98.69 127 CYS B C 1
ATOM 3006 O O . CYS B 1 127 ? 0.643 25.078 5.543 1 98.69 127 CYS B O 1
ATOM 3008 N N . ILE B 1 128 ? -1.574 25.281 5.566 1 98.62 128 ILE B N 1
ATOM 3009 C CA . ILE B 1 128 ? -1.656 26.188 4.434 1 98.62 128 ILE B CA 1
ATOM 3010 C C . ILE B 1 128 ? -1.098 27.562 4.828 1 98.62 128 ILE B C 1
ATOM 3012 O O . ILE B 1 128 ? -0.368 28.188 4.059 1 98.62 128 ILE B O 1
ATOM 3016 N N . ILE B 1 129 ? -1.397 28.016 6.117 1 98.69 129 ILE B N 1
ATOM 3017 C CA . ILE B 1 129 ? -0.959 29.312 6.621 1 98.69 129 ILE B CA 1
ATOM 3018 C C . ILE B 1 129 ? 0.521 29.25 6.988 1 98.69 129 ILE B C 1
ATOM 3020 O O . ILE B 1 129 ? 1.274 30.188 6.719 1 98.69 129 ILE B O 1
ATOM 3024 N N . GLU B 1 130 ? 0.967 28.172 7.625 1 98.44 130 GLU B N 1
ATOM 3025 C CA . GLU B 1 130 ? 2.309 27.984 8.172 1 98.44 130 GLU B CA 1
ATOM 3026 C C . GLU B 1 130 ? 2.828 26.578 7.883 1 98.44 130 GLU B C 1
ATOM 3028 O O . GLU B 1 130 ? 2.82 25.703 8.758 1 98.44 130 GLU B O 1
ATOM 3033 N N . PRO B 1 131 ? 3.393 26.375 6.668 1 96.94 131 PRO B N 1
ATOM 3034 C CA . PRO B 1 131 ? 3.848 25.047 6.254 1 96.94 131 PRO B CA 1
ATOM 3035 C C . PRO B 1 131 ? 4.934 24.469 7.168 1 96.94 131 PRO B C 1
ATOM 3037 O O . PRO B 1 131 ? 5.059 23.25 7.305 1 96.94 131 PRO B O 1
ATOM 3040 N N . ARG B 1 132 ? 5.648 25.359 7.902 1 96.56 132 ARG B N 1
ATOM 3041 C CA . ARG B 1 132 ? 6.734 24.922 8.773 1 96.56 132 ARG B CA 1
ATOM 3042 C C . ARG B 1 132 ? 6.199 24.156 9.977 1 96.56 132 ARG B C 1
ATOM 3044 O O . ARG B 1 132 ? 6.945 23.438 10.641 1 96.56 132 ARG B O 1
ATOM 3051 N N . ALA B 1 133 ? 4.957 24.219 10.273 1 98.44 133 ALA B N 1
ATOM 3052 C CA . ALA B 1 133 ? 4.352 23.609 11.445 1 98.44 133 ALA B CA 1
ATOM 3053 C C . ALA B 1 133 ? 3.982 22.141 11.172 1 98.44 133 ALA B C 1
ATOM 3055 O O . ALA B 1 133 ? 3.695 21.391 12.094 1 98.44 133 ALA B O 1
ATOM 3056 N N . MET B 1 134 ? 4.02 21.734 9.914 1 98.19 134 MET B N 1
ATOM 3057 C CA . MET B 1 134 ? 3.488 20.438 9.5 1 98.19 134 MET B CA 1
ATOM 3058 C C . MET B 1 134 ? 4.195 19.297 10.234 1 98.19 134 MET B C 1
ATOM 3060 O O . MET B 1 134 ? 3.555 18.359 10.688 1 98.19 134 MET B O 1
ATOM 3064 N N . GLY B 1 135 ? 5.512 19.359 10.344 1 97.81 135 GLY B N 1
ATOM 3065 C CA . GLY B 1 135 ? 6.258 18.328 11.039 1 97.81 135 GLY B CA 1
ATOM 3066 C C . GLY B 1 135 ? 5.824 18.156 12.484 1 97.81 135 GLY B C 1
ATOM 3067 O O . GLY B 1 135 ? 5.641 17.016 12.945 1 97.81 135 GLY B O 1
ATOM 3068 N N . ALA B 1 136 ? 5.68 19.266 13.195 1 98.44 136 ALA B N 1
ATOM 3069 C CA . ALA B 1 136 ? 5.246 19.219 14.594 1 98.44 136 ALA B CA 1
ATOM 3070 C C . ALA B 1 136 ? 3.838 18.641 14.711 1 98.44 136 ALA B C 1
ATOM 3072 O O . ALA B 1 136 ? 3.541 17.906 15.656 1 98.44 136 ALA B O 1
ATOM 3073 N N . LEU B 1 137 ? 3.006 18.938 13.781 1 98.81 137 LEU B N 1
ATOM 3074 C CA . LEU B 1 137 ? 1.628 18.453 13.82 1 98.81 137 LEU B CA 1
ATOM 3075 C C . LEU B 1 137 ? 1.562 16.969 13.523 1 98.81 137 LEU B C 1
ATOM 3077 O O . LEU B 1 137 ? 0.833 16.219 14.195 1 98.81 137 LEU B O 1
ATOM 3081 N N . PHE B 1 138 ? 2.268 16.578 12.508 1 98.75 138 PHE B N 1
ATOM 3082 C CA . PHE B 1 138 ? 2.33 15.148 12.227 1 98.75 138 PHE B CA 1
ATOM 3083 C C . PHE B 1 138 ? 2.822 14.375 13.438 1 98.75 138 PHE B C 1
ATOM 3085 O O . PHE B 1 138 ? 2.236 13.352 13.812 1 98.75 138 PHE B O 1
ATOM 3092 N N . ARG B 1 139 ? 3.914 14.789 14.102 1 98.25 139 ARG B N 1
ATOM 3093 C CA . ARG B 1 139 ? 4.477 14.102 15.258 1 98.25 139 ARG B CA 1
ATOM 3094 C C . ARG B 1 139 ? 3.496 14.094 16.422 1 98.25 139 ARG B C 1
ATOM 3096 O O . ARG B 1 139 ? 3.406 13.117 17.172 1 98.25 139 ARG B O 1
ATOM 3103 N N . ALA B 1 140 ? 2.771 15.164 16.625 1 98.81 140 ALA B N 1
ATOM 3104 C CA . ALA B 1 140 ? 1.764 15.25 17.672 1 98.81 140 ALA B CA 1
ATOM 3105 C C . ALA B 1 140 ? 0.708 14.156 17.516 1 98.81 140 ALA B C 1
ATOM 3107 O O . ALA B 1 140 ? 0.284 13.539 18.5 1 98.81 140 ALA B O 1
ATOM 3108 N N . VAL B 1 141 ? 0.246 13.93 16.281 1 98.69 141 VAL B N 1
ATOM 3109 C CA . VAL B 1 141 ? -0.819 12.969 16 1 98.69 141 VAL B CA 1
ATOM 3110 C C . VAL B 1 141 ? -0.267 11.547 16.094 1 98.69 141 VAL B C 1
ATOM 3112 O O . VAL B 1 141 ? -0.783 10.719 16.844 1 98.69 141 VAL B O 1
ATOM 3115 N N . TRP B 1 142 ? 0.824 11.242 15.453 1 98.12 142 TRP B N 1
ATOM 3116 C CA . TRP B 1 142 ? 1.185 9.859 15.133 1 98.12 142 TRP B CA 1
ATOM 3117 C C . TRP B 1 142 ? 2.27 9.352 16.078 1 98.12 142 TRP B C 1
ATOM 3119 O O . TRP B 1 142 ? 2.574 8.156 16.094 1 98.12 142 TRP B O 1
ATOM 3129 N N . GLN B 1 143 ? 2.807 10.281 16.922 1 97.38 143 GLN B N 1
ATOM 3130 C CA . GLN B 1 143 ? 3.844 9.859 17.859 1 97.38 143 GLN B CA 1
ATOM 3131 C C . GLN B 1 143 ? 3.5 10.266 19.281 1 97.38 143 GLN B C 1
ATOM 3133 O O . GLN B 1 143 ? 4.027 9.695 20.25 1 97.38 143 GLN B O 1
ATOM 3138 N N . GLN B 1 144 ? 2.641 11.266 19.438 1 98.12 144 GLN B N 1
ATOM 3139 C CA . GLN B 1 144 ? 2.373 11.789 20.781 1 98.12 144 GLN B CA 1
ATOM 3140 C C . GLN B 1 144 ? 0.901 11.633 21.141 1 98.12 144 GLN B C 1
ATOM 3142 O O . GLN B 1 144 ? 0.476 12.062 22.219 1 98.12 144 GLN B O 1
ATOM 3147 N N . ASN B 1 145 ? 0.018 11.055 20.281 1 98.19 145 ASN B N 1
ATOM 3148 C CA . ASN B 1 145 ? -1.383 10.75 20.547 1 98.19 145 ASN B CA 1
ATOM 3149 C C . ASN B 1 145 ? -2.164 12 20.938 1 98.19 145 ASN B C 1
ATOM 3151 O O . ASN B 1 145 ? -2.953 11.984 21.875 1 98.19 145 ASN B O 1
ATOM 3155 N N . LYS B 1 146 ? -1.813 13.117 20.266 1 98.75 146 LYS B N 1
ATOM 3156 C CA . LYS B 1 146 ? -2.516 14.375 20.516 1 98.75 146 LYS B CA 1
ATOM 3157 C C . LYS B 1 146 ? -3.543 14.656 19.422 1 98.75 146 LYS B C 1
ATOM 3159 O O . LYS B 1 146 ? -3.203 14.695 18.25 1 98.75 146 LYS B O 1
ATOM 3164 N N . ASN B 1 147 ? -4.883 14.898 19.781 1 98.69 147 ASN B N 1
ATOM 3165 C CA . ASN B 1 147 ? -5.977 15.148 18.844 1 98.69 147 ASN B CA 1
ATOM 3166 C C . ASN B 1 147 ? -6 16.609 18.406 1 98.69 147 ASN B C 1
ATOM 3168 O O . ASN B 1 147 ? -6.82 17.391 18.875 1 98.69 147 ASN B O 1
ATOM 3172 N N . VAL B 1 148 ? -5.145 16.969 17.422 1 98.88 148 VAL B N 1
ATOM 3173 C CA . VAL B 1 148 ? -5 18.344 16.953 1 98.88 148 VAL B CA 1
ATOM 3174 C C . VAL B 1 148 ? -6.23 18.75 16.141 1 98.88 148 VAL B C 1
ATOM 3176 O O . VAL B 1 148 ? -6.316 19.875 15.656 1 98.88 148 VAL B O 1
ATOM 3179 N N . GLY B 1 149 ? -7.227 17.844 15.984 1 98.62 149 GLY B N 1
ATOM 3180 C CA . GLY B 1 149 ? -8.523 18.234 15.453 1 98.62 149 GLY B CA 1
ATOM 3181 C C . GLY B 1 149 ? -9.305 19.156 16.375 1 98.62 149 GLY B C 1
ATOM 3182 O O . GLY B 1 149 ? -10.219 19.844 15.945 1 98.62 149 GLY B O 1
ATOM 3183 N N . GLU B 1 150 ? -8.93 19.109 17.594 1 98.5 150 GLU B N 1
ATOM 3184 C CA . GLU B 1 150 ? -9.5 19.984 18.609 1 98.5 150 GLU B CA 1
ATOM 3185 C C . GLU B 1 150 ? -8.711 21.297 18.719 1 98.5 150 GLU B C 1
ATOM 3187 O O . GLU B 1 150 ? -7.492 21.281 18.906 1 98.5 150 GLU B O 1
ATOM 3192 N N . ALA B 1 151 ? -9.422 22.391 18.656 1 98.62 151 ALA B N 1
ATOM 3193 C CA . ALA B 1 151 ? -8.805 23.703 18.562 1 98.62 151 ALA B CA 1
ATOM 3194 C C . ALA B 1 151 ? -7.855 23.969 19.734 1 98.62 151 ALA B C 1
ATOM 3196 O O . ALA B 1 151 ? -6.762 24.5 19.547 1 98.62 151 ALA B O 1
ATOM 3197 N N . ALA B 1 152 ? -8.25 23.578 20.969 1 98.69 152 ALA B N 1
ATOM 3198 C CA . ALA B 1 152 ? -7.445 23.828 22.156 1 98.69 152 ALA B CA 1
ATOM 3199 C C . ALA B 1 152 ? -6.148 23.031 22.125 1 98.69 152 ALA B C 1
ATOM 3201 O O . ALA B 1 152 ? -5.082 23.547 22.469 1 98.69 152 ALA B O 1
ATOM 3202 N N . ILE B 1 153 ? -6.254 21.797 21.719 1 98.88 153 ILE B N 1
ATOM 3203 C CA . ILE B 1 153 ? -5.086 20.938 21.641 1 98.88 153 ILE B CA 1
ATOM 3204 C C . ILE B 1 153 ? -4.172 21.391 20.5 1 98.88 153 ILE B C 1
ATOM 3206 O O . ILE B 1 153 ? -2.949 21.422 20.656 1 98.88 153 ILE B O 1
ATOM 3210 N N . LEU B 1 154 ? -4.738 21.766 19.375 1 98.88 154 LEU B N 1
ATOM 3211 C CA . LEU B 1 154 ? -4 22.297 18.234 1 98.88 154 LEU B CA 1
ATOM 3212 C C . LEU B 1 154 ? -3.193 23.531 18.641 1 98.88 154 LEU B C 1
ATOM 3214 O O . LEU B 1 154 ? -2.012 23.641 18.297 1 98.88 154 LEU B O 1
ATOM 3218 N N . CYS B 1 155 ? -3.883 24.422 19.391 1 98.75 155 CYS B N 1
ATOM 3219 C CA . CYS B 1 155 ? -3.232 25.625 19.875 1 98.75 155 CYS B CA 1
ATOM 3220 C C . CYS B 1 155 ? -2.043 25.297 20.766 1 98.75 155 CYS B C 1
ATOM 3222 O O . CYS B 1 155 ? -0.959 25.859 20.594 1 98.75 155 CYS B O 1
ATOM 3224 N N . ASP B 1 156 ? -2.184 24.359 21.688 1 98.81 156 ASP B N 1
ATOM 3225 C CA . ASP B 1 156 ? -1.142 23.953 22.625 1 98.81 156 ASP B CA 1
ATOM 3226 C C . ASP B 1 156 ? 0.052 23.344 21.875 1 98.81 156 ASP B C 1
ATOM 3228 O O . ASP B 1 156 ? 1.203 23.641 22.203 1 98.81 156 ASP B O 1
ATOM 3232 N N . VAL B 1 157 ? -0.235 22.531 20.875 1 98.88 157 VAL B N 1
ATOM 3233 C CA . VAL B 1 157 ? 0.824 21.875 20.109 1 98.88 157 VAL B CA 1
ATOM 3234 C C . VAL B 1 157 ? 1.618 22.922 19.328 1 98.88 157 VAL B C 1
ATOM 3236 O O . VAL B 1 157 ? 2.85 22.875 19.281 1 98.88 157 VAL B O 1
ATOM 3239 N N . LEU B 1 158 ? 0.945 23.859 18.719 1 98.88 158 LEU B N 1
ATOM 3240 C CA . LEU B 1 158 ? 1.592 24.922 17.938 1 98.88 158 LEU B CA 1
ATOM 3241 C C . LEU B 1 158 ? 2.467 25.797 18.828 1 98.88 158 LEU B C 1
ATOM 3243 O O . LEU B 1 158 ? 3.615 26.078 18.484 1 98.88 158 LEU B O 1
ATOM 3247 N N . ASN B 1 159 ? 1.904 26.203 19.969 1 98.81 159 ASN B N 1
ATOM 3248 C CA . ASN B 1 159 ? 2.68 26.984 20.922 1 98.81 159 ASN B CA 1
ATOM 3249 C C . ASN B 1 159 ? 3.93 26.25 21.391 1 98.81 159 ASN B C 1
ATOM 3251 O O . ASN B 1 159 ? 5.016 26.828 21.453 1 98.81 159 ASN B O 1
ATOM 3255 N N . GLY B 1 160 ? 3.768 24.969 21.75 1 98.44 160 GLY B N 1
ATOM 3256 C CA . GLY B 1 160 ? 4.883 24.141 22.172 1 98.44 160 GLY B CA 1
ATOM 3257 C C . GLY B 1 160 ? 5.965 24.016 21.109 1 98.44 160 GLY B C 1
ATOM 3258 O O . GLY B 1 160 ? 7.137 23.812 21.438 1 98.44 160 GLY B O 1
ATOM 3259 N N . ALA B 1 161 ? 5.559 24.219 19.844 1 98.25 161 ALA B N 1
ATOM 3260 C CA . ALA B 1 161 ? 6.492 24.062 18.719 1 98.25 161 ALA B CA 1
ATOM 3261 C C . ALA B 1 161 ? 7.078 25.422 18.312 1 98.25 161 ALA B C 1
ATOM 3263 O O . ALA B 1 161 ? 7.852 25.5 17.359 1 98.25 161 ALA B O 1
ATOM 3264 N N . GLY B 1 162 ? 6.773 26.469 18.984 1 98.44 162 GLY B N 1
ATOM 3265 C CA . GLY B 1 162 ? 7.379 27.781 18.766 1 98.44 162 GLY B CA 1
ATOM 3266 C C . GLY B 1 162 ? 6.59 28.641 17.797 1 98.44 162 GLY B C 1
ATOM 3267 O O . GLY B 1 162 ? 7.098 29.656 17.297 1 98.44 162 GLY B O 1
ATOM 3268 N N . PHE B 1 163 ? 5.328 28.312 17.484 1 98.5 163 PHE B N 1
ATOM 3269 C CA . PHE B 1 163 ? 4.465 29.078 16.594 1 98.5 163 PHE B CA 1
ATOM 3270 C C . PHE B 1 163 ? 3.396 29.828 17.375 1 98.5 163 PHE B C 1
ATOM 3272 O O . PHE B 1 163 ? 3.072 29.453 18.5 1 98.5 163 PHE B O 1
ATOM 3279 N N . PRO B 1 164 ? 2.977 30.922 16.859 1 98.81 164 PRO B N 1
ATOM 3280 C CA . PRO B 1 164 ? 1.871 31.625 17.516 1 98.81 164 PRO B CA 1
ATOM 3281 C C . PRO B 1 164 ? 0.54 30.891 17.391 1 98.81 164 PRO B C 1
ATOM 3283 O O . PRO B 1 164 ? -0.253 31.203 16.484 1 98.81 164 PRO B O 1
ATOM 3286 N N . GLY B 1 165 ? 0.235 29.938 18.328 1 98.69 165 GLY B N 1
ATOM 3287 C CA . GLY B 1 165 ? -0.873 29 18.266 1 98.69 165 GLY B CA 1
ATOM 3288 C C . GLY B 1 165 ? -2.225 29.672 18.156 1 98.69 165 GLY B C 1
ATOM 3289 O O . GLY B 1 165 ? -3.029 29.344 17.281 1 98.69 165 GLY B O 1
ATOM 3290 N N . GLU B 1 166 ? -2.488 30.609 19.031 1 98.69 166 GLU B N 1
ATOM 3291 C CA . GLU B 1 166 ? -3.781 31.281 19.078 1 98.69 166 GLU B CA 1
ATOM 3292 C C . GLU B 1 166 ? -4.07 32 17.75 1 98.69 166 GLU B C 1
ATOM 3294 O O . GLU B 1 166 ? -5.172 31.891 17.219 1 98.69 166 GLU B O 1
ATOM 3299 N N . ARG B 1 167 ? -3.131 32.719 17.234 1 98.75 167 ARG B N 1
ATOM 3300 C CA . ARG B 1 167 ? -3.277 33.469 15.977 1 98.75 167 ARG B CA 1
ATOM 3301 C C . ARG B 1 167 ? -3.508 32.531 14.805 1 98.75 167 ARG B C 1
ATOM 3303 O O . ARG B 1 167 ? -4.395 32.75 13.984 1 98.75 167 ARG B O 1
ATOM 3310 N N . LEU B 1 168 ? -2.723 31.438 14.766 1 98.81 168 LEU B N 1
ATOM 3311 C CA . LEU B 1 168 ? -2.795 30.5 13.656 1 98.81 168 LEU B CA 1
ATOM 3312 C C . LEU B 1 168 ? -4.125 29.75 13.656 1 98.81 168 LEU B C 1
ATOM 3314 O O . LEU B 1 168 ? -4.754 29.578 12.609 1 98.81 168 LEU B O 1
ATOM 3318 N N . VAL B 1 169 ? -4.602 29.281 14.781 1 98.88 169 VAL B N 1
ATOM 3319 C CA . VAL B 1 169 ? -5.84 28.516 14.898 1 98.88 169 VAL B CA 1
ATOM 3320 C C . VAL B 1 169 ? -7.031 29.406 14.555 1 98.88 169 VAL B C 1
ATOM 3322 O O . VAL B 1 169 ? -7.949 28.984 13.852 1 98.88 169 VAL B O 1
ATOM 3325 N N . ASN B 1 170 ? -7.004 30.625 15.094 1 98.75 170 ASN B N 1
ATOM 3326 C CA . ASN B 1 170 ? -8.078 31.562 14.789 1 98.75 170 ASN B CA 1
ATOM 3327 C C . ASN B 1 170 ? -8.148 31.859 13.289 1 98.75 170 ASN B C 1
ATOM 3329 O O . ASN B 1 170 ? -9.234 31.859 12.711 1 98.75 170 ASN B O 1
ATOM 3333 N N . ARG B 1 171 ? -7.012 32.094 12.68 1 98.75 171 ARG B N 1
ATOM 3334 C CA . ARG B 1 171 ? -6.98 32.375 11.242 1 98.75 171 ARG B CA 1
ATOM 3335 C C . ARG B 1 171 ? -7.457 31.172 10.445 1 98.75 171 ARG B C 1
ATOM 3337 O O . ARG B 1 171 ? -8.219 31.312 9.484 1 98.75 171 ARG B O 1
ATOM 3344 N N . ALA B 1 172 ? -7.047 30 10.773 1 98.81 172 ALA B N 1
ATOM 3345 C CA . ALA B 1 172 ? -7.445 28.766 10.109 1 98.81 172 ALA B CA 1
ATOM 3346 C C . ALA B 1 172 ? -8.953 28.547 10.195 1 98.81 172 ALA B C 1
ATOM 3348 O O . ALA B 1 172 ? -9.57 28.016 9.273 1 98.81 172 ALA B O 1
ATOM 3349 N N . ALA B 1 173 ? -9.539 28.953 11.359 1 98.5 173 ALA B N 1
ATOM 3350 C CA . ALA B 1 173 ? -10.961 28.75 11.625 1 98.5 173 ALA B CA 1
ATOM 3351 C C . ALA B 1 173 ? -11.812 29.797 10.922 1 98.5 173 ALA B C 1
ATOM 3353 O O . ALA B 1 173 ? -12.961 29.531 10.562 1 98.5 173 ALA B O 1
ATOM 3354 N N . THR B 1 174 ? -11.195 31 10.625 1 98.44 174 THR B N 1
ATOM 3355 C CA . THR B 1 174 ? -12.086 32.094 10.289 1 98.44 174 THR B CA 1
ATOM 3356 C C . THR B 1 174 ? -11.734 32.688 8.922 1 98.44 174 THR B C 1
ATOM 3358 O O . THR B 1 174 ? -12.586 33.281 8.242 1 98.44 174 THR B O 1
ATOM 3361 N N . ASP B 1 175 ? -10.508 32.625 8.43 1 98.56 175 ASP B N 1
ATOM 3362 C CA . ASP B 1 175 ? -10.062 33.25 7.191 1 98.56 175 ASP B CA 1
ATOM 3363 C C . ASP B 1 175 ? -10.68 32.562 5.973 1 98.56 175 ASP B C 1
ATOM 3365 O O . ASP B 1 175 ? -10.359 31.406 5.68 1 98.56 175 ASP B O 1
ATOM 3369 N N . PRO B 1 176 ? -11.516 33.25 5.188 1 98.38 176 PRO B N 1
ATOM 3370 C CA . PRO B 1 176 ? -12.18 32.625 4.031 1 98.38 176 PRO B CA 1
ATOM 3371 C C . PRO B 1 176 ? -11.195 32.188 2.947 1 98.38 176 PRO B C 1
ATOM 3373 O O . PRO B 1 176 ? -11.445 31.219 2.234 1 98.38 176 PRO B O 1
ATOM 3376 N N . HIS B 1 177 ? -10.117 32.875 2.861 1 98.5 177 HIS B N 1
ATOM 3377 C CA . HIS B 1 177 ? -9.125 32.531 1.85 1 98.5 177 HIS B CA 1
ATOM 3378 C C . HIS B 1 177 ? -8.469 31.203 2.152 1 98.5 177 HIS B C 1
ATOM 3380 O O . HIS B 1 177 ? -8.203 30.422 1.239 1 98.5 177 HIS B O 1
ATOM 3386 N N . VAL B 1 178 ? -8.227 30.953 3.424 1 98.62 178 VAL B N 1
ATOM 3387 C CA . VAL B 1 178 ? -7.602 29.719 3.854 1 98.62 178 VAL B CA 1
ATOM 3388 C C . VAL B 1 178 ? -8.57 28.547 3.654 1 98.62 178 VAL B C 1
ATOM 3390 O O . VAL B 1 178 ? -8.18 27.484 3.172 1 98.62 178 VAL B O 1
ATOM 3393 N N . LYS B 1 179 ? -9.852 28.75 4.055 1 98.56 179 LYS B N 1
ATOM 3394 C CA . LYS B 1 179 ? -10.891 27.734 3.861 1 98.56 179 LYS B CA 1
ATOM 3395 C C . LYS B 1 179 ? -11.039 27.375 2.385 1 98.56 179 LYS B C 1
ATOM 3397 O O . LYS B 1 179 ? -11.102 26.203 2.029 1 98.56 179 LYS B O 1
ATOM 3402 N N . LYS B 1 180 ? -11.031 28.375 1.526 1 98.69 180 LYS B N 1
ATOM 3403 C CA . LYS B 1 180 ? -11.172 28.172 0.087 1 98.69 180 LYS B CA 1
ATOM 3404 C C . LYS B 1 180 ? -9.961 27.438 -0.493 1 98.69 180 LYS B C 1
ATOM 3406 O O . LYS B 1 180 ? -10.109 26.594 -1.373 1 98.69 180 LYS B O 1
ATOM 3411 N N . GLN B 1 181 ? -8.781 27.797 -0.054 1 98.75 181 GLN B N 1
ATOM 3412 C CA . GLN B 1 181 ? -7.559 27.188 -0.573 1 98.75 181 GLN B CA 1
ATOM 3413 C C . GLN B 1 181 ? -7.527 25.688 -0.3 1 98.75 181 GLN B C 1
ATOM 3415 O O . GLN B 1 181 ? -7.117 24.906 -1.157 1 98.75 181 GLN B O 1
ATOM 3420 N N . LEU B 1 182 ? -7.945 25.25 0.967 1 98.81 182 LEU B N 1
ATOM 3421 C CA . LEU B 1 182 ? -7.973 23.828 1.272 1 98.81 182 LEU B CA 1
ATOM 3422 C C . LEU B 1 182 ? -8.969 23.094 0.374 1 98.81 182 LEU B C 1
ATOM 3424 O O . LEU B 1 182 ? -8.688 22 -0.107 1 98.81 182 LEU B O 1
ATOM 3428 N N . ALA B 1 183 ? -10.156 23.703 0.155 1 98.69 183 ALA B N 1
ATOM 3429 C CA . ALA B 1 183 ? -11.156 23.141 -0.742 1 98.69 183 ALA B CA 1
ATOM 3430 C C . ALA B 1 183 ? -10.625 23.031 -2.168 1 98.69 183 ALA B C 1
ATOM 3432 O O . ALA B 1 183 ? -10.828 22.016 -2.84 1 98.69 183 ALA B O 1
ATOM 3433 N N . GLU B 1 184 ? -9.953 24.078 -2.643 1 98.69 184 GLU B N 1
ATOM 3434 C CA . GLU B 1 184 ? -9.391 24.109 -3.99 1 98.69 184 GLU B CA 1
ATOM 3435 C C . GLU B 1 184 ? -8.258 23.094 -4.141 1 98.69 184 GLU B C 1
ATOM 3437 O O . GLU B 1 184 ? -8.117 22.469 -5.195 1 98.69 184 GLU B O 1
ATOM 3442 N N . ASN B 1 185 ? -7.363 23 -3.094 1 98.75 185 ASN B N 1
ATOM 3443 C CA . ASN B 1 185 ? -6.332 21.969 -3.104 1 98.75 185 ASN B CA 1
ATOM 3444 C C . ASN B 1 185 ? -6.93 20.594 -3.336 1 98.75 185 ASN B C 1
ATOM 3446 O O . ASN B 1 185 ? -6.418 19.812 -4.152 1 98.75 185 ASN B O 1
ATOM 3450 N N . THR B 1 186 ? -7.996 20.297 -2.6 1 98.69 186 THR B N 1
ATOM 3451 C CA . THR B 1 186 ? -8.648 19 -2.654 1 98.69 186 THR B CA 1
ATOM 3452 C C . THR B 1 186 ? -9.297 18.766 -4.016 1 98.69 186 THR B C 1
ATOM 3454 O O . THR B 1 186 ? -9.156 17.703 -4.609 1 98.69 186 THR B O 1
ATOM 3457 N N . ALA B 1 187 ? -10 19.797 -4.586 1 98.31 187 ALA B N 1
ATOM 3458 C CA . ALA B 1 187 ? -10.641 19.719 -5.895 1 98.31 187 ALA B CA 1
ATOM 3459 C C . ALA B 1 187 ? -9.617 19.5 -7 1 98.31 187 ALA B C 1
ATOM 3461 O O . ALA B 1 187 ? -9.844 18.734 -7.93 1 98.31 187 ALA B O 1
ATOM 3462 N N . THR B 1 188 ? -8.484 20.266 -6.918 1 97.56 188 THR B N 1
ATOM 3463 C CA . THR B 1 188 ? -7.406 20.125 -7.898 1 97.56 188 THR B CA 1
ATOM 3464 C C . THR B 1 188 ? -6.82 18.719 -7.867 1 97.56 188 THR B C 1
ATOM 3466 O O . THR B 1 188 ? -6.566 18.125 -8.914 1 97.56 188 THR B O 1
ATOM 3469 N N . ALA B 1 189 ? -6.547 18.172 -6.688 1 97.75 189 ALA B N 1
ATOM 3470 C CA . ALA B 1 189 ? -6.051 16.812 -6.551 1 97.75 189 ALA B CA 1
ATOM 3471 C C . ALA B 1 189 ? -6.965 15.82 -7.266 1 97.75 189 ALA B C 1
ATOM 3473 O O . ALA B 1 189 ? -6.496 14.945 -7.992 1 97.75 189 ALA B O 1
ATOM 3474 N N . LEU B 1 190 ? -8.297 16 -7 1 96.94 190 LEU B N 1
ATOM 3475 C CA . LEU B 1 190 ? -9.289 15.141 -7.629 1 96.94 190 LEU B CA 1
ATOM 3476 C C . LEU B 1 190 ? -9.219 15.25 -9.148 1 96.94 190 LEU B C 1
ATOM 3478 O O . LEU B 1 190 ? -9.227 14.234 -9.852 1 96.94 190 LEU B O 1
ATOM 3482 N N . GLN B 1 191 ? -9.133 16.422 -9.68 1 95.25 191 GLN B N 1
ATOM 3483 C CA . GLN B 1 191 ? -9.07 16.672 -11.109 1 95.25 191 GLN B CA 1
ATOM 3484 C C . GLN B 1 191 ? -7.824 16.047 -11.727 1 95.25 191 GLN B C 1
ATOM 3486 O O . GLN B 1 191 ? -7.852 15.586 -12.875 1 95.25 191 GLN B O 1
ATOM 3491 N N . ARG B 1 192 ? -6.742 16.016 -10.953 1 94.25 192 ARG B N 1
ATOM 3492 C CA . ARG B 1 192 ? -5.465 15.508 -11.43 1 94.25 192 ARG B CA 1
ATOM 3493 C C . ARG B 1 192 ? -5.43 13.984 -11.375 1 94.25 192 ARG B C 1
ATOM 3495 O O . ARG B 1 192 ? -4.523 13.359 -11.922 1 94.25 192 ARG B O 1
ATOM 3502 N N . GLY B 1 193 ? -6.438 13.344 -10.734 1 94.94 193 GLY B N 1
ATOM 3503 C CA . GLY B 1 193 ? -6.52 11.891 -10.695 1 94.94 193 GLY B CA 1
ATOM 3504 C C . GLY B 1 193 ? -5.961 11.297 -9.422 1 94.94 193 GLY B C 1
ATOM 3505 O O . GLY B 1 193 ? -5.645 10.109 -9.367 1 94.94 193 GLY B O 1
ATOM 3506 N N . VAL B 1 194 ? -5.789 12.094 -8.367 1 96.88 194 VAL B N 1
ATOM 3507 C CA . VAL B 1 194 ? -5.332 11.602 -7.066 1 96.88 194 VAL B CA 1
ATOM 3508 C C . VAL B 1 194 ? -6.391 10.68 -6.457 1 96.88 194 VAL B C 1
ATOM 3510 O O . VAL B 1 194 ? -7.574 11.023 -6.43 1 96.88 194 VAL B O 1
ATOM 3513 N N . ILE B 1 195 ? -5.996 9.508 -5.926 1 96.31 195 ILE B N 1
ATOM 3514 C CA . ILE B 1 195 ? -6.945 8.523 -5.422 1 96.31 195 ILE B CA 1
ATOM 3515 C C . ILE B 1 195 ? -6.684 8.258 -3.939 1 96.31 195 ILE B C 1
ATOM 3517 O O . ILE B 1 195 ? -7.402 7.488 -3.303 1 96.31 195 ILE B O 1
ATOM 3521 N N . GLY B 1 196 ? -5.676 8.781 -3.381 1 96.88 196 GLY B N 1
ATOM 3522 C CA . GLY B 1 196 ? -5.25 8.594 -2.002 1 96.88 196 GLY B CA 1
ATOM 3523 C C . GLY B 1 196 ? -4.035 9.438 -1.64 1 96.88 196 GLY B C 1
ATOM 3524 O O . GLY B 1 196 ? -3.592 10.266 -2.432 1 96.88 196 GLY B O 1
ATOM 3525 N N . VAL B 1 197 ? -3.512 9.273 -0.375 1 98 197 VAL B N 1
ATOM 3526 C CA . VAL B 1 197 ? -2.379 10.07 0.088 1 98 197 VAL B CA 1
ATOM 3527 C C . VAL B 1 197 ? -1.381 9.172 0.816 1 98 197 VAL B C 1
ATOM 3529 O O . VAL B 1 197 ? -1.765 8.164 1.415 1 98 197 VAL B O 1
ATOM 3532 N N . PRO B 1 198 ? -0.072 9.539 0.73 1 98.38 198 PRO B N 1
ATOM 3533 C CA . PRO B 1 198 ? 0.468 10.633 -0.086 1 98.38 198 PRO B CA 1
ATOM 3534 C C . PRO B 1 198 ? 0.494 10.297 -1.575 1 98.38 198 PRO B C 1
ATOM 3536 O O . PRO B 1 198 ? 0.584 9.117 -1.946 1 98.38 198 PRO B O 1
ATOM 3539 N N . THR B 1 199 ? 0.218 11.195 -2.42 1 98.25 199 THR B N 1
ATOM 3540 C CA . THR B 1 199 ? 0.446 11.086 -3.857 1 98.25 199 THR B CA 1
ATOM 3541 C C . THR B 1 199 ? 1.472 12.117 -4.32 1 98.25 199 THR B C 1
ATOM 3543 O O . THR B 1 199 ? 1.42 13.273 -3.914 1 98.25 199 THR B O 1
ATOM 3546 N N . TYR B 1 200 ? 2.492 11.711 -5.086 1 96.62 200 TYR B N 1
ATOM 3547 C CA . TYR B 1 200 ? 3.527 12.555 -5.664 1 96.62 200 TYR B CA 1
ATOM 3548 C C . TYR B 1 200 ? 3.24 12.836 -7.137 1 96.62 200 TYR B C 1
ATOM 3550 O O . TYR B 1 200 ? 3.037 11.906 -7.922 1 96.62 200 TYR B O 1
ATOM 3558 N N . GLU B 1 201 ? 3.045 14.023 -7.5 1 94.75 201 GLU B N 1
ATOM 3559 C CA . GLU B 1 201 ? 2.869 14.445 -8.883 1 94.75 201 GLU B CA 1
ATOM 3560 C C . GLU B 1 201 ? 4.156 15.039 -9.445 1 94.75 201 GLU B C 1
ATOM 3562 O O . GLU B 1 201 ? 4.625 16.078 -8.977 1 94.75 201 GLU B O 1
ATOM 3567 N N . VAL B 1 202 ? 4.797 14.305 -10.383 1 89.75 202 VAL B N 1
ATOM 3568 C CA . VAL B 1 202 ? 6.031 14.758 -11.023 1 89.75 202 VAL B CA 1
ATOM 3569 C C . VAL B 1 202 ? 5.715 15.336 -12.398 1 89.75 202 VAL B C 1
ATOM 3571 O O . VAL B 1 202 ? 5.094 14.672 -13.234 1 89.75 202 VAL B O 1
ATOM 3574 N N . ALA B 1 203 ? 5.977 16.594 -12.508 1 77.38 203 ALA B N 1
ATOM 3575 C CA . ALA B 1 203 ? 5.73 17.25 -13.789 1 77.38 203 ALA B CA 1
ATOM 3576 C C . ALA B 1 203 ? 6.73 16.797 -14.844 1 77.38 203 ALA B C 1
ATOM 3578 O O . ALA B 1 203 ? 7.926 16.672 -14.57 1 77.38 203 ALA B O 1
ATOM 3579 N N . ASP B 1 204 ? 6.234 15.906 -15.805 1 59.12 204 ASP B N 1
ATOM 3580 C CA . ASP B 1 204 ? 7.113 15.523 -16.906 1 59.12 204 ASP B CA 1
ATOM 3581 C C . ASP B 1 204 ? 7.48 16.734 -17.766 1 59.12 204 ASP B C 1
ATOM 3583 O O . ASP B 1 204 ? 6.648 17.609 -18 1 59.12 204 ASP B O 1
ATOM 3587 N N . LYS B 1 205 ? 8.812 17.203 -17.688 1 53.81 205 LYS B N 1
ATOM 3588 C CA . LYS B 1 205 ? 9.211 18.312 -18.547 1 53.81 205 LYS B CA 1
ATOM 3589 C C . LYS B 1 205 ? 8.5 18.234 -19.891 1 53.81 205 LYS B C 1
ATOM 3591 O O . LYS B 1 205 ? 7.922 19.219 -20.359 1 53.81 205 LYS B O 1
ATOM 3596 N N . PRO B 1 206 ? 9.039 17.438 -20.844 1 46.81 206 PRO B N 1
ATOM 3597 C CA . PRO B 1 206 ? 8.516 17.891 -22.125 1 46.81 206 PRO B CA 1
ATOM 3598 C C . PRO B 1 206 ? 7.023 17.625 -22.281 1 46.81 206 PRO B C 1
ATOM 3600 O O . PRO B 1 206 ? 6.371 18.25 -23.125 1 46.81 206 PRO B O 1
ATOM 3603 N N . SER B 1 207 ? 6.574 16.656 -21.781 1 46.62 207 SER B N 1
ATOM 3604 C CA . SER B 1 207 ? 5.18 16.375 -22.125 1 46.62 207 SER B CA 1
ATOM 3605 C C . SER B 1 207 ? 4.238 16.859 -21.016 1 46.62 207 SER B C 1
ATOM 3607 O O . SER B 1 207 ? 4.629 16.953 -19.859 1 46.62 207 SER B O 1
ATOM 3609 N N . ALA B 1 208 ? 3.268 17.656 -21.422 1 48.03 208 ALA B N 1
ATOM 3610 C CA . ALA B 1 208 ? 2.164 18.234 -20.656 1 48.03 208 ALA B CA 1
ATOM 3611 C C . ALA B 1 208 ? 1.562 17.203 -19.703 1 48.03 208 ALA B C 1
ATOM 3613 O O . ALA B 1 208 ? 0.58 17.484 -19.016 1 48.03 208 ALA B O 1
ATOM 3614 N N . SER B 1 209 ? 2.188 15.961 -19.562 1 60.34 209 SER B N 1
ATOM 3615 C CA . SER B 1 209 ? 1.473 14.992 -18.734 1 60.34 209 SER B CA 1
ATOM 3616 C C . SER B 1 209 ? 2.186 14.766 -17.406 1 60.34 209 SER B C 1
ATOM 3618 O O . SER B 1 209 ? 3.408 14.906 -17.328 1 60.34 209 SER B O 1
ATOM 3620 N N . SER B 1 210 ? 1.446 14.898 -16.328 1 79.88 210 SER B N 1
ATOM 3621 C CA . SER B 1 210 ? 1.987 14.656 -15 1 79.88 210 SER B CA 1
ATOM 3622 C C . SER B 1 210 ? 1.879 13.18 -14.617 1 79.88 210 SER B C 1
ATOM 3624 O O . SER B 1 210 ? 0.96 12.484 -15.062 1 79.88 210 SER B O 1
ATOM 3626 N N . LEU B 1 211 ? 2.969 12.734 -14.062 1 88.75 211 LEU B N 1
ATOM 3627 C CA . LEU B 1 211 ? 3.02 11.383 -13.508 1 88.75 211 LEU B CA 1
ATOM 3628 C C . LEU B 1 211 ? 2.623 11.383 -12.039 1 88.75 211 LEU B C 1
ATOM 3630 O O . LEU B 1 211 ? 3.1 12.211 -11.266 1 88.75 211 LEU B O 1
ATOM 3634 N N . LEU B 1 212 ? 1.591 10.586 -11.727 1 94.5 212 LEU B N 1
ATOM 3635 C CA . LEU B 1 212 ? 1.159 10.438 -10.344 1 94.5 212 LEU B CA 1
ATOM 3636 C C . LEU B 1 212 ? 1.687 9.141 -9.742 1 94.5 212 LEU B C 1
ATOM 3638 O O . LEU B 1 212 ? 1.613 8.086 -10.383 1 94.5 212 LEU B O 1
ATOM 3642 N N . LEU B 1 213 ? 2.307 9.234 -8.633 1 96.06 213 LEU B N 1
ATOM 3643 C CA . LEU B 1 213 ? 2.719 8.078 -7.844 1 96.06 213 LEU B CA 1
ATOM 3644 C C . LEU B 1 213 ? 2.031 8.078 -6.48 1 96.06 213 LEU B C 1
ATOM 3646 O O . LEU B 1 213 ? 2.357 8.891 -5.617 1 96.06 213 LEU B O 1
ATOM 3650 N N . PHE B 1 214 ? 1.121 7.141 -6.285 1 97.38 214 PHE B N 1
ATOM 3651 C CA . PHE B 1 214 ? 0.367 7.027 -5.043 1 97.38 214 PHE B CA 1
ATOM 3652 C C . PHE B 1 214 ? 1.059 6.074 -4.074 1 97.38 214 PHE B C 1
ATOM 3654 O O . PHE B 1 214 ? 1.328 4.922 -4.414 1 97.38 214 PHE B O 1
ATOM 3661 N N . GLY B 1 215 ? 1.296 6.586 -2.832 1 97.31 215 GLY B N 1
ATOM 3662 C CA . GLY B 1 215 ? 1.842 5.754 -1.771 1 97.31 215 GLY B CA 1
ATOM 3663 C C . GLY B 1 215 ? 3.25 6.148 -1.368 1 97.31 215 GLY B C 1
ATOM 3664 O O . GLY B 1 215 ? 4.082 6.457 -2.223 1 97.31 215 GLY B O 1
ATOM 3665 N N . GLN B 1 216 ? 3.539 6.094 -0.015 1 96.44 216 GLN B N 1
ATOM 3666 C CA . GLN B 1 216 ? 4.867 6.398 0.514 1 96.44 216 GLN B CA 1
ATOM 3667 C C . GLN B 1 216 ? 5.871 5.312 0.131 1 96.44 216 GLN B C 1
ATOM 3669 O O . GLN B 1 216 ? 7.082 5.508 0.26 1 96.44 216 GLN B O 1
ATOM 3674 N N . ASP B 1 217 ? 5.426 4.207 -0.373 1 94.62 217 ASP B N 1
ATOM 3675 C CA . ASP B 1 217 ? 6.273 3.074 -0.725 1 94.62 217 ASP B CA 1
ATOM 3676 C C . ASP B 1 217 ? 6.746 3.17 -2.174 1 94.62 217 ASP B C 1
ATOM 3678 O O . ASP B 1 217 ? 7.32 2.219 -2.711 1 94.62 217 ASP B O 1
ATOM 3682 N N . ARG B 1 218 ? 6.52 4.273 -2.844 1 94.62 218 ARG B N 1
ATOM 3683 C CA . ARG B 1 218 ? 6.953 4.453 -4.227 1 94.62 218 ARG B CA 1
ATOM 3684 C C . ARG B 1 218 ? 8.273 5.207 -4.293 1 94.62 218 ARG B C 1
ATOM 3686 O O . ARG B 1 218 ? 8.609 5.801 -5.32 1 94.62 218 ARG B O 1
ATOM 3693 N N . THR B 1 219 ? 9.078 5.238 -3.266 1 89.25 219 THR B N 1
ATOM 3694 C CA . THR B 1 219 ? 10.289 6.039 -3.139 1 89.25 219 THR B CA 1
ATOM 3695 C C . THR B 1 219 ? 11.312 5.641 -4.199 1 89.25 219 THR B C 1
ATOM 3697 O O . THR B 1 219 ? 11.953 6.5 -4.801 1 89.25 219 THR B O 1
ATOM 3700 N N . ASP B 1 220 ? 11.453 4.348 -4.531 1 88.81 220 ASP B N 1
ATOM 3701 C CA . ASP B 1 220 ? 12.438 3.887 -5.508 1 88.81 220 ASP B CA 1
ATOM 3702 C C . ASP B 1 220 ? 12.109 4.414 -6.902 1 88.81 220 ASP B C 1
ATOM 3704 O O . ASP B 1 220 ? 12.992 4.934 -7.594 1 88.81 220 ASP B O 1
ATOM 3708 N N . GLN B 1 221 ? 10.883 4.289 -7.246 1 90.81 221 GLN B N 1
ATOM 3709 C CA . GLN B 1 221 ? 10.477 4.785 -8.555 1 90.81 221 GLN B CA 1
ATOM 3710 C C . GLN B 1 221 ? 10.594 6.309 -8.625 1 90.81 221 GLN B C 1
ATOM 3712 O O . GLN B 1 221 ? 11 6.855 -9.648 1 90.81 221 GLN B O 1
ATOM 3717 N N . LEU B 1 222 ? 10.211 6.926 -7.566 1 90.81 222 LEU B N 1
ATOM 3718 C CA . LEU B 1 222 ? 10.297 8.383 -7.504 1 90.81 222 LEU B CA 1
ATOM 3719 C C . LEU B 1 222 ? 11.734 8.852 -7.703 1 90.81 222 LEU B C 1
ATOM 3721 O O . LEU B 1 222 ? 11.984 9.773 -8.477 1 90.81 222 LEU B O 1
ATOM 3725 N N . LEU B 1 223 ? 12.695 8.266 -7.043 1 89.06 223 LEU B N 1
ATOM 3726 C CA . LEU B 1 223 ? 14.102 8.625 -7.156 1 89.06 223 LEU B CA 1
ATOM 3727 C C . LEU B 1 223 ? 14.609 8.398 -8.578 1 89.06 223 LEU B C 1
ATOM 3729 O O . LEU B 1 223 ? 15.352 9.227 -9.117 1 89.06 223 LEU B O 1
ATOM 3733 N N . ASP B 1 224 ? 14.211 7.297 -9.242 1 88.81 224 ASP B N 1
ATOM 3734 C CA . ASP B 1 224 ? 14.617 7.016 -10.609 1 88.81 224 ASP B CA 1
ATOM 3735 C C . ASP B 1 224 ? 14.055 8.062 -11.578 1 88.81 224 ASP B C 1
ATOM 3737 O O . ASP B 1 224 ? 14.742 8.484 -12.508 1 88.81 224 ASP B O 1
ATOM 3741 N N . ILE B 1 225 ? 12.797 8.453 -11.328 1 87.69 225 ILE B N 1
ATOM 3742 C CA . ILE B 1 225 ? 12.148 9.445 -12.18 1 87.69 225 ILE B CA 1
ATOM 3743 C C . ILE B 1 225 ? 12.859 10.781 -12.047 1 87.69 225 ILE B C 1
ATOM 3745 O O . ILE B 1 225 ? 13.117 11.461 -13.047 1 87.69 225 ILE B O 1
ATOM 3749 N N . LEU B 1 226 ? 13.211 11.148 -10.859 1 85.12 226 LEU B N 1
ATOM 3750 C CA . LEU B 1 226 ? 13.906 12.406 -10.609 1 85.12 226 LEU B CA 1
ATOM 3751 C C . LEU B 1 226 ? 15.305 12.383 -11.203 1 85.12 226 LEU B C 1
ATOM 3753 O O . LEU B 1 226 ? 15.875 13.43 -11.516 1 85.12 226 LEU B O 1
ATOM 3757 N N . ALA B 1 227 ? 15.867 11.156 -11.367 1 85.81 227 ALA B N 1
ATOM 3758 C CA . ALA B 1 227 ? 17.188 10.984 -11.969 1 85.81 227 ALA B CA 1
ATOM 3759 C C . ALA B 1 227 ? 17.094 10.922 -13.492 1 85.81 227 ALA B C 1
ATOM 3761 O O . ALA B 1 227 ? 18.109 10.797 -14.18 1 85.81 227 ALA B O 1
ATOM 3762 N N . GLY B 1 228 ? 15.844 10.883 -14.039 1 83.38 228 GLY B N 1
ATOM 3763 C CA . GLY B 1 228 ? 15.695 10.992 -15.484 1 83.38 228 GLY B CA 1
ATOM 3764 C C . GLY B 1 228 ? 15.031 9.773 -16.109 1 83.38 228 GLY B C 1
ATOM 3765 O O . GLY B 1 228 ? 14.828 9.727 -17.312 1 83.38 228 GLY B O 1
ATOM 3766 N N . TRP B 1 229 ? 14.617 8.836 -15.242 1 85.12 229 TRP B N 1
ATOM 3767 C CA . TRP B 1 229 ? 13.914 7.664 -15.773 1 85.12 229 TRP B CA 1
ATOM 3768 C C . TRP B 1 229 ? 12.516 8.039 -16.234 1 85.12 229 TRP B C 1
ATOM 3770 O O . TRP B 1 229 ? 11.781 8.734 -15.539 1 85.12 229 TRP B O 1
ATOM 3780 N N . GLN B 1 230 ? 12.164 7.629 -17.469 1 78.44 230 GLN B N 1
ATOM 3781 C CA . GLN B 1 230 ? 10.82 7.82 -18.016 1 78.44 230 GLN B CA 1
ATOM 3782 C C . GLN B 1 230 ? 10.094 6.484 -18.172 1 78.44 230 GLN B C 1
ATOM 3784 O O . GLN B 1 230 ? 10.516 5.641 -18.969 1 78.44 230 GLN B O 1
ATOM 3789 N N . PRO B 1 231 ? 9.109 6.359 -17.266 1 75.94 231 PRO B N 1
ATOM 3790 C CA . PRO B 1 231 ? 8.383 5.094 -17.391 1 75.94 231 PRO B CA 1
ATOM 3791 C C . PRO B 1 231 ? 7.645 4.969 -18.719 1 75.94 231 PRO B C 1
ATOM 3793 O O . PRO B 1 231 ? 6.895 5.875 -19.094 1 75.94 231 PRO B O 1
ATOM 3796 N N . SER B 1 232 ? 8.375 4.969 -19.859 1 59.72 232 SER B N 1
ATOM 3797 C CA . SER B 1 232 ? 7.73 4.984 -21.156 1 59.72 232 SER B CA 1
ATOM 3798 C C . SER B 1 232 ? 6.738 3.832 -21.312 1 59.72 232 SER B C 1
ATOM 3800 O O . SER B 1 232 ? 6.984 2.729 -20.812 1 59.72 232 SER B O 1
ATOM 3802 N N . PRO B 1 233 ? 5.512 4.191 -21.547 1 50 233 PRO B N 1
ATOM 3803 C CA . PRO B 1 233 ? 4.711 3.066 -22.031 1 50 233 PRO B CA 1
ATOM 3804 C C . PRO B 1 233 ? 5.48 2.158 -22.984 1 50 233 PRO B C 1
ATOM 3806 O O . PRO B 1 233 ? 6.406 2.613 -23.656 1 50 233 PRO B O 1
ATOM 3809 N N . PRO B 1 234 ? 5.664 0.904 -22.688 1 41.78 234 PRO B N 1
ATOM 3810 C CA . PRO B 1 234 ? 6.379 0.175 -23.734 1 41.78 234 PRO B CA 1
ATOM 3811 C C . PRO B 1 234 ? 6.09 0.717 -25.125 1 41.78 234 PRO B C 1
ATOM 3813 O O . PRO B 1 234 ? 4.934 1.006 -25.453 1 41.78 234 PRO B O 1
ATOM 3816 N N . ASN B 1 235 ? 6.957 1.461 -25.641 1 40.78 235 ASN B N 1
ATOM 3817 C CA . ASN B 1 235 ? 6.77 1.927 -27.016 1 40.78 235 ASN B CA 1
ATOM 3818 C C . ASN B 1 235 ? 6.402 0.78 -27.953 1 40.78 235 ASN B C 1
ATOM 3820 O O . ASN B 1 235 ? 6.578 -0.39 -27.594 1 40.78 235 ASN B O 1
ATOM 3824 N N . ALA B 1 236 ? 5.699 1.044 -29.125 1 37.97 236 ALA B N 1
ATOM 3825 C CA . ALA B 1 236 ? 5.398 0.094 -30.203 1 37.97 236 ALA B CA 1
ATOM 3826 C C . ALA B 1 236 ? 6.609 -0.771 -30.516 1 37.97 236 ALA B C 1
ATOM 3828 O O . ALA B 1 236 ? 6.473 -1.964 -30.797 1 37.97 236 ALA B O 1
ATOM 3829 N N . ALA B 1 237 ? 7.695 -0.093 -30.578 1 37.16 237 ALA B N 1
ATOM 3830 C CA . ALA B 1 237 ? 8.906 -0.8 -30.984 1 37.16 237 ALA B CA 1
ATOM 3831 C C . ALA B 1 237 ? 9.32 -1.831 -29.938 1 37.16 237 ALA B C 1
ATOM 3833 O O . ALA B 1 237 ? 9.695 -2.955 -30.281 1 37.16 237 ALA B O 1
ATOM 3834 N N . GLN B 1 238 ? 9.328 -1.46 -28.75 1 38.19 238 GLN B N 1
ATOM 3835 C CA . GLN B 1 238 ? 9.688 -2.438 -27.734 1 38.19 238 GLN B CA 1
ATOM 3836 C C . GLN B 1 238 ? 8.656 -3.559 -27.656 1 38.19 238 GLN B C 1
ATOM 3838 O O . GLN B 1 238 ? 9 -4.707 -27.359 1 38.19 238 GLN B O 1
ATOM 3843 N N . GLN B 1 239 ? 7.426 -3.225 -27.891 1 39.5 239 GLN B N 1
ATOM 3844 C CA . GLN B 1 239 ? 6.426 -4.242 -28.203 1 39.5 239 GLN B CA 1
ATOM 3845 C C . GLN B 1 239 ? 6.844 -5.074 -29.422 1 39.5 239 GLN B C 1
ATOM 3847 O O . GLN B 1 239 ? 6.684 -6.297 -29.422 1 39.5 239 GLN B O 1
ATOM 3852 N N . ARG B 1 240 ? 7.234 -4.461 -30.406 1 37.53 240 ARG B N 1
ATOM 3853 C CA . ARG B 1 240 ? 7.703 -5.168 -31.594 1 37.53 240 ARG B CA 1
ATOM 3854 C C . ARG B 1 240 ? 8.977 -5.953 -31.297 1 37.53 240 ARG B C 1
ATOM 3856 O O . ARG B 1 240 ? 9.156 -7.07 -31.781 1 37.53 240 ARG B O 1
ATOM 3863 N N . ALA B 1 241 ? 9.953 -5.469 -30.656 1 35.84 241 ALA B N 1
ATOM 3864 C CA . ALA B 1 241 ? 11.188 -6.191 -30.375 1 35.84 241 ALA B CA 1
ATOM 3865 C C . ALA B 1 241 ? 10.93 -7.418 -29.5 1 35.84 241 ALA B C 1
ATOM 3867 O O . ALA B 1 241 ? 11.547 -8.469 -29.703 1 35.84 241 ALA B O 1
ATOM 3868 N N . LEU B 1 242 ? 10.07 -7.41 -28.578 1 35.59 242 LEU B N 1
ATOM 3869 C CA . LEU B 1 242 ? 9.594 -8.594 -27.859 1 35.59 242 LEU B CA 1
ATOM 3870 C C . LEU B 1 242 ? 8.875 -9.547 -28.797 1 35.59 242 LEU B C 1
ATOM 3872 O O . LEU B 1 242 ? 8.992 -10.766 -28.656 1 35.59 242 LEU B O 1
ATOM 3876 N N . ASN B 1 243 ? 8.234 -9.055 -29.75 1 33.97 243 ASN B N 1
ATOM 3877 C CA . ASN B 1 243 ? 7.75 -9.898 -30.828 1 33.97 243 ASN B CA 1
ATOM 3878 C C . ASN B 1 243 ? 8.906 -10.523 -31.609 1 33.97 243 ASN B C 1
ATOM 3880 O O . ASN B 1 243 ? 8.805 -11.664 -32.062 1 33.97 243 ASN B O 1
ATOM 3884 N N . LYS B 1 244 ? 9.961 -9.875 -31.859 1 34.09 244 LYS B N 1
ATOM 3885 C CA . LYS B 1 244 ? 11.07 -10.422 -32.625 1 34.09 244 LYS B CA 1
ATOM 3886 C C . LYS B 1 244 ? 11.844 -11.469 -31.828 1 34.09 244 LYS B C 1
ATOM 3888 O O . LYS B 1 244 ? 12.453 -12.375 -32.406 1 34.09 244 LYS B O 1
ATOM 3893 N N . LEU B 1 245 ? 12.039 -11.406 -30.562 1 31.48 245 LEU B N 1
ATOM 3894 C CA . LEU B 1 245 ? 12.672 -12.516 -29.859 1 31.48 245 LEU B CA 1
ATOM 3895 C C . LEU B 1 245 ? 11.82 -13.773 -29.953 1 31.48 245 LEU B C 1
ATOM 3897 O O . LEU B 1 245 ? 12.305 -14.875 -29.672 1 31.48 245 LEU B O 1
ATOM 3901 N N . GLN B 1 246 ? 10.602 -13.664 -30.312 1 30.33 246 GLN B N 1
ATOM 3902 C CA . GLN B 1 246 ? 9.859 -14.844 -30.75 1 30.33 246 GLN B CA 1
ATOM 3903 C C . GLN B 1 246 ? 10.453 -15.438 -32.031 1 30.33 246 GLN B C 1
ATOM 3905 O O . GLN B 1 246 ? 10.32 -16.641 -32.281 1 30.33 246 GLN B O 1
ATOM 3910 N N . LEU B 1 247 ? 11.07 -14.594 -32.844 1 31.42 247 LEU B N 1
ATOM 3911 C CA . LEU B 1 247 ? 11.469 -15.188 -34.125 1 31.42 247 LEU B CA 1
ATOM 3912 C C . LEU B 1 247 ? 12.664 -16.125 -33.938 1 31.42 247 LEU B C 1
ATOM 3914 O O . LEU B 1 247 ? 12.938 -16.969 -34.781 1 31.42 247 LEU B O 1
ATOM 3918 N N . PHE B 1 248 ? 13.492 -15.906 -32.906 1 29.78 248 PHE B N 1
ATOM 3919 C CA . PHE B 1 248 ? 14.602 -16.844 -32.969 1 29.78 248 PHE B CA 1
ATOM 3920 C C . PHE B 1 248 ? 14.141 -18.25 -32.656 1 29.78 248 PHE B C 1
ATOM 3922 O O . PHE B 1 248 ? 14.883 -19.219 -32.875 1 29.78 248 PHE B O 1
ATOM 3929 N N . ALA B 1 249 ? 12.938 -18.484 -32.094 1 30.34 249 ALA B N 1
ATOM 3930 C CA . ALA B 1 249 ? 12.672 -19.906 -31.922 1 30.34 249 ALA B CA 1
ATOM 3931 C C . ALA B 1 249 ? 12.281 -20.562 -33.25 1 30.34 249 ALA B C 1
ATOM 3933 O O . ALA B 1 249 ? 12.117 -21.781 -33.312 1 30.34 249 ALA B O 1
ATOM 3934 N N . HIS B 1 250 ? 11.828 -19.734 -34.188 1 27.84 250 HIS B N 1
ATOM 3935 C CA . HIS B 1 250 ? 11.445 -20.516 -35.375 1 27.84 250 HIS B CA 1
ATOM 3936 C C . HIS B 1 250 ? 12.664 -21.031 -36.125 1 27.84 250 HIS B C 1
ATOM 3938 O O . HIS B 1 250 ? 12.539 -21.828 -37.062 1 27.84 250 HIS B O 1
ATOM 3944 N N . SER B 1 251 ? 13.797 -20.375 -36 1 28.28 251 SER B N 1
ATOM 3945 C CA . SER B 1 251 ? 14.648 -20.812 -37.094 1 28.28 251 SER B CA 1
ATOM 3946 C C . SER B 1 251 ? 15.148 -22.234 -36.875 1 28.28 251 SER B C 1
ATOM 3948 O O . SER B 1 251 ? 15.992 -22.719 -37.625 1 28.28 251 SER B O 1
ATOM 3950 N N . SER B 1 252 ? 14.969 -22.844 -35.75 1 24.98 252 SER B N 1
ATOM 3951 C CA . SER B 1 252 ? 15.68 -24.109 -35.938 1 24.98 252 SER B CA 1
ATOM 3952 C C . SER B 1 252 ? 14.883 -25.078 -36.781 1 24.98 252 SER B C 1
ATOM 3954 O O . SER B 1 252 ? 15.031 -26.297 -36.688 1 24.98 252 SER B O 1
ATOM 3956 N N . ARG B 1 253 ? 13.797 -24.625 -37.562 1 26.48 253 ARG B N 1
ATOM 3957 C CA . ARG B 1 253 ? 13.391 -25.703 -38.469 1 26.48 253 ARG B CA 1
ATOM 3958 C C . ARG B 1 253 ? 14.516 -26.062 -39.438 1 26.48 253 ARG B C 1
ATOM 3960 O O . ARG B 1 253 ? 14.508 -27.125 -40.062 1 26.48 253 ARG B O 1
ATOM 3967 N N . LEU B 1 254 ? 15.438 -25.234 -40 1 22.47 254 LEU B N 1
ATOM 3968 C CA . LEU B 1 254 ? 16.031 -26 -41.094 1 22.47 254 LEU B CA 1
ATOM 3969 C C . LEU B 1 254 ? 16.984 -27.078 -40.562 1 22.47 254 LEU B C 1
ATOM 3971 O O . LEU B 1 254 ? 17.703 -26.828 -39.594 1 22.47 254 LEU B O 1
#

Nearest PDB structures (foldseek):
  3rpp-assembly1_A  TM=8.058E-01  e=3.379E-10  Homo sapiens
  3rpp-assembly2_B  TM=8.116E-01  e=5.954E-10  Homo sapiens
  4jrr-assembly2_B  TM=7.322E-01  e=7.761E-05  Legionella pneumophila subsp. pneumophila str. Philadelphia 1
  3a3t-assembly3_C  TM=6.432E-01  e=2.032E-04  Neisseria meningitidis serogroup B
  3hz8-assembly1_A  TM=5.836E-01  e=1.531E-04  Neisseria meningitidis MC58

Solvent-accessible surface area (backbone atoms only — not comparable to full-atom values): 29020 Å² total; per-residue (Å²): 130,85,77,70,83,75,62,79,76,75,78,72,78,76,81,71,72,71,71,71,71,75,74,75,86,82,61,76,71,70,80,61,50,49,33,39,35,37,27,28,84,57,34,71,48,17,46,58,34,58,74,43,44,62,78,72,32,64,96,65,44,50,75,44,78,41,53,32,54,57,55,59,42,18,57,75,54,71,39,63,72,55,56,68,77,75,42,35,70,60,52,40,54,48,52,54,52,48,51,43,38,50,19,44,72,70,71,44,81,62,47,88,40,92,70,63,79,59,56,39,64,54,51,41,30,33,32,72,78,38,60,84,50,42,64,61,52,38,43,32,33,33,67,59,61,41,66,41,52,39,68,70,50,31,26,52,53,33,41,76,70,74,41,68,17,68,62,43,53,50,44,32,74,64,38,64,68,49,52,49,46,41,53,48,42,33,51,49,39,51,74,74,55,52,74,60,58,20,23,38,36,38,54,42,76,89,47,98,52,67,46,76,46,73,40,54,80,42,54,67,61,50,52,42,40,78,73,65,50,69,68,45,64,76,45,69,59,55,50,42,46,58,54,45,62,51,48,62,69,52,61,78,76,134,131,84,77,68,81,72,77,76,75,73,76,70,77,75,80,71,74,73,73,71,74,75,76,75,87,80,60,76,73,69,78,64,51,48,33,38,35,37,29,27,81,58,34,72,46,18,47,57,35,57,73,42,45,61,80,71,31,50,90,66,42,50,75,44,79,41,52,32,52,56,55,58,43,18,58,74,52,71,39,63,73,55,58,68,76,74,41,35,72,60,51,38,54,48,52,52,50,49,50,39,37,50,19,43,71,71,71,42,79,62,47,87,39,90,69,65,78,60,56,38,66,54,50,42,26,32,32,74,78,40,60,83,49,44,65,61,50,39,44,32,33,34,66,60,59,40,66,42,53,37,69,71,50,32,26,52,52,31,42,76,68,75,43,68,17,67,63,44,51,51,42,32,76,64,38,64,66,47,51,48,49,41,53,48,43,33,52,51,40,50,73,73,55,52,74,60,57,20,24,38,36,38,54,43,77,89,47,97,52,67,45,76,45,74,40,55,79,43,56,68,60,50,51,42,40,78,72,66,52,68,70,48,68,79,48,72,59,56,53,46,52,60,54,48,66,56,51,65,69,57,59,72,70,117